Protein AF-0000000084433398 (afdb_homodimer)

Secondary structure (DSSP, 8-state):
-EEEEE-----GGGTTTTSSS-GGGSEETTEETTHHHHHHHHHTT--EEEEEE-TTTHHHHHHHHTTSGGGTSEEEEEE--S---TTHHHHHTHHHHTTS-EEEEETT-EEEETTHHHHHHHHHT--SSEEEEEEE-S-GGGSEEEEE-TT--EEEEEES-SS-S-SEE--SEEEE-TTHHHHHHTPPP-TTS---HHHHHHHHHHTT-EEEEEE-TTEEEE--SSHHHHHHHHHHHHHHHHHHS--TT-HHHHHHHTTSS-HHHHHHHHHHTTTSHHHHHHHHHHH-/-EEEEE-----GGGTTTTSSS-GGGSEETTEETTHHHHHHHHHTT--EEEEEE-TTTHHHHHHHHTTSGGGTSEEEEEE--S---TTHHHHHTHHHHTTS-EEEEETT-EEEETTHHHHHHHHHT--SSEEEEEEE-S-GGGSEEEEE-TT--EEEEEES-SS-S-SEE--SEEEE-TTHHHHHHTPPP-TTS---HHHHHHHHHHTT-EEEEEE-TTEEEE--SSHHHHHHHHHHHHHHHHHHS--TT-HHHHHHHTTSS-HHHHHHHHHHTTTSHHHHHHHHHHH-

Solvent-accessible surface area (backbone atoms only — not comparable to full-atom values): 29769 Å² total; per-residue (Å²): 95,34,33,34,37,45,50,57,71,68,45,65,45,36,46,62,36,21,64,54,38,56,62,34,56,37,62,44,53,61,33,28,32,39,41,38,30,50,30,52,42,46,60,33,69,35,45,43,34,35,40,32,16,30,72,86,47,41,62,41,49,42,61,58,56,52,54,23,61,89,41,44,30,40,44,46,78,47,69,42,87,60,84,46,35,65,30,44,53,41,61,74,36,37,78,78,46,61,86,36,31,39,33,41,29,34,17,66,38,38,78,46,49,76,67,48,51,59,54,35,41,57,50,60,64,59,79,72,40,31,40,37,36,30,37,77,44,96,72,35,47,84,31,36,29,42,27,61,45,98,84,67,44,81,71,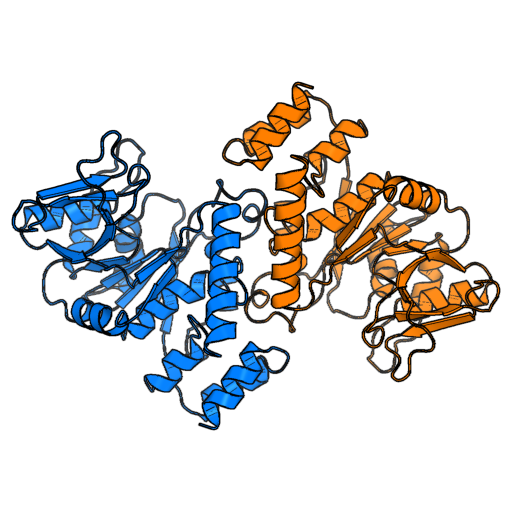45,63,41,66,48,32,92,73,64,86,42,42,25,21,48,58,59,46,38,31,33,25,51,63,49,43,62,49,39,74,65,53,68,57,44,99,84,59,25,26,46,49,53,59,48,52,41,53,32,44,75,70,72,32,54,44,74,46,73,54,56,96,59,50,45,74,46,60,55,71,36,48,66,33,38,51,50,46,17,50,50,51,51,51,52,25,68,75,66,74,44,75,80,52,46,54,61,56,54,19,43,76,72,61,43,36,52,69,68,51,48,47,52,55,15,58,75,32,53,75,20,74,66,15,48,49,42,48,53,58,65,72,101,96,33,33,36,36,45,49,56,71,68,45,65,46,37,46,60,36,20,64,52,36,56,63,34,56,38,63,44,52,60,34,30,33,38,42,38,31,51,30,53,42,45,59,34,66,36,46,44,34,36,40,32,16,30,70,85,48,39,63,41,50,41,60,58,54,52,52,22,62,90,42,45,31,39,45,46,78,48,70,41,88,61,84,47,35,66,29,44,53,41,62,75,36,38,78,78,46,62,87,36,31,39,33,41,30,34,18,65,41,38,76,48,50,77,66,48,51,60,53,36,41,58,52,59,64,60,78,71,39,33,41,37,37,30,37,76,45,95,71,35,47,84,31,36,29,43,28,60,46,97,84,68,42,80,72,46,63,41,67,47,33,92,73,64,86,44,43,27,20,50,59,57,46,39,32,32,24,52,63,48,42,62,49,40,75,67,52,68,57,44,99,85,61,25,25,47,47,51,56,48,52,41,53,32,44,74,68,71,34,54,43,76,46,72,54,56,97,61,48,43,74,46,62,57,72,36,47,67,32,37,51,50,45,18,51,51,51,53,51,51,24,68,73,65,74,44,75,80,52,44,54,63,57,54,18,43,76,71,60,43,36,51,68,67,51,47,47,54,54,15,59,76,31,52,74,18,72,63,13,49,48,43,49,55,57,64,72,100

Foldseek 3Di:
DAEEEEQEDQLVQAPPVSVQAGQQQDDLAPHRLQLQVVLLCLLLVHQHYEYEYAPNHQVVVCVVCPQVVLLLGGYHYFYDHDQQEDLCSCVRCVVVCPQFWYKYAYSNKHKDFDCSSVVSNVLNPDPAFKEWEWEFDPDQQQAWAWDADPVRHTDAIDGNDPDHPHRIGTHRMMIHHSCSSVQQVPADQDPVSHSYVRSSQRVSVVVVRYHYHYDDPGMDIFDDSHPVSSNVSSVVQVVVCVVVVDHRSLSNLSSVVVVSDDLVSLLVVLVVVVVDPSSVSSVVSSVD/DAEEEEQEDQLVQAPPVSVQAGQQQDDLAPHRLQLQVVLLCLLLVHQHYEYEYAPNHQVVVCVVCPQVVLLLGGYHYFYDHDQQEDLCSCVRCVVVCPQFWYKYAYSNKHKDFDCSSVVSNVLNPDDAFKEWEKEFDPDQQQAWAWDADPVRHTDAIDGNDPDHPHRIGTHRIMIHHSCSSVQQVPADQDPVSHSYVRSSQRVSVVVVRYHYHYDDPGMDIFDDSHPVSSNVSSVVQVVVCVVVVDHRSLSNLSSVVVVSDDLVSLLVVLVVVVVDPSSVSSVVSSVD

Sequence (576 aa):
MKGIVLAGGSGTRLYPITKAVSKQLLPLYDKPMIYYPISVLMLAGIKEILIISTPRDLPMYKDLLGDGSSLGISFEYAVQEHPNGLAEAFIVGEDFIGDDNVALILGDNIFHGHRFTEILERATNLEDGAVIFGYYTNNPEAFGVVEFDDDWNVLSVEEKPEHPKSNYIVPGLYFYDNDVIEIAKNVKPSERGEVEITSVNEEYLNRGKLKVELLGRGMAWLDTGTHTGLLEAANFIETVQKRQSLYIACLEEIAYLKGYISKEQLLKTAEELKKTDYGQYLFNLAKRMKGIVLAGGSGTRLYPITKAVSKQLLPLYDKPMIYYPISVLMLAGIKEILIISTPRDLPMYKDLLGDGSSLGISFEYAVQEHPNGLAEAFIVGEDFIGDDNVALILGDNIFHGHRFTEILERATNLEDGAVIFGYYTNNPEAFGVVEFDDDWNVLSVEEKPEHPKSNYIVPGLYFYDNDVIEIAKNVKPSERGEVEITSVNEEYLNRGKLKVELLGRGMAWLDTGTHTGLLEAANFIETVQKRQSLYIACLEEIAYLKGYISKEQLLKTAEELKKTDYGQYLFNLAKR

Nearest PDB structures (foldseek):
  4ho4-assembly2_B  TM=9.834E-01  e=3.701E-49  Aneurinibacillus thermoaerophilus
  5fuh-assembly2_C  TM=9.928E-01  e=6.042E-46  Pseudomonas aeruginosa
  4b2x-assembly1_A  TM=9.919E-01  e=6.042E-46  Pseudomonas aeruginosa PAO1
  5ify-assembly2_E  TM=9.892E-01  e=3.134E-46  Burkholderia vietnamiensis G4
  5ftv-assembly2_C  TM=9.925E-01  e=1.877E-45  Pseudomonas aeruginosa

InterPro domains:
  IPR005835 Nucleotidyl transferase domain [PF00483] (2-238)
  IPR005907 Glucose-1-phosphate thymidylyltransferase, short form [PTHR43532] (1-287)
  IPR005907 Glucose-1-phosphate thymidylyltransferase, short form [TIGR01207] (2-287)
  IPR005907 Glucose-1-phosphate thymidylyltransferase, short form [cd02538] (1-240)
  IPR029044 Nucleotide-diphospho-sugar transferases [G3DSA:3.90.550.10] (1-288)
  IPR029044 Nucleotide-diphospho-sugar transferases [SSF53448] (1-286)

Organism: NCBI:txid230361

pLDDT: mean 93.68, std 4.85, range [73.56, 98.88]

Radius of gyration: 26.08 Å; Cα contacts (8 Å, |Δi|>4): 1168; chains: 2; bounding box: 56×78×62 Å

Structure (mmCIF, N/CA/C/O backbone):
data_AF-0000000084433398-model_v1
#
loop_
_entity.id
_entity.type
_entity.pdbx_description
1 polymer 'glucose-1-phosphate thymidylyltransferase'
#
loop_
_atom_site.group_PDB
_atom_site.id
_atom_site.type_symbol
_atom_site.label_atom_id
_atom_site.label_alt_id
_atom_site.label_comp_id
_atom_site.label_asym_id
_atom_site.label_entity_id
_atom_site.label_seq_id
_atom_site.pdbx_PDB_ins_code
_atom_site.Cartn_x
_atom_site.Cartn_y
_atom_site.Cartn_z
_atom_site.occupancy
_atom_site.B_iso_or_equiv
_atom_site.auth_seq_id
_atom_site.auth_comp_id
_atom_site.auth_asym_id
_atom_site.auth_atom_id
_atom_site.pdbx_PDB_model_num
ATOM 1 N N . MET A 1 1 ? -4.555 -31.672 -5.918 1 96.12 1 MET A N 1
ATOM 2 C CA . MET A 1 1 ? -3.424 -30.75 -6.016 1 96.12 1 MET A CA 1
ATOM 3 C C . MET A 1 1 ? -3.537 -29.641 -4.984 1 96.12 1 MET A C 1
ATOM 5 O O . MET A 1 1 ? -4.637 -29.156 -4.707 1 96.12 1 MET A O 1
ATOM 9 N N . LYS A 1 2 ? -2.404 -29.312 -4.391 1 98.38 2 LYS A N 1
ATOM 10 C CA . LYS A 1 2 ? -2.348 -28.219 -3.41 1 98.38 2 LYS A CA 1
ATOM 11 C C . LYS A 1 2 ? -1.588 -27.016 -3.963 1 98.38 2 LYS A C 1
ATOM 13 O O . LYS A 1 2 ? -0.924 -27.125 -4.996 1 98.38 2 LYS A O 1
ATOM 18 N N . GLY A 1 3 ? -1.836 -25.828 -3.34 1 98.69 3 GLY A N 1
ATOM 19 C CA . GLY A 1 3 ? -1.196 -24.625 -3.822 1 98.69 3 GLY A CA 1
ATOM 20 C C . GLY A 1 3 ? -0.284 -23.984 -2.795 1 98.69 3 GLY A C 1
ATOM 21 O O . GLY A 1 3 ? -0.553 -24.031 -1.593 1 98.69 3 GLY A O 1
ATOM 22 N N . ILE A 1 4 ? 0.771 -23.422 -3.283 1 98.75 4 ILE A N 1
ATOM 23 C CA . ILE A 1 4 ? 1.667 -22.625 -2.455 1 98.75 4 ILE A CA 1
ATOM 24 C C . ILE A 1 4 ? 1.794 -21.219 -3.037 1 98.75 4 ILE A C 1
ATOM 26 O O . ILE A 1 4 ? 2.018 -21.047 -4.238 1 98.75 4 ILE A O 1
ATOM 30 N N . VAL A 1 5 ? 1.563 -20.25 -2.246 1 98.56 5 VAL A N 1
ATOM 31 C CA . VAL A 1 5 ? 1.878 -18.859 -2.584 1 98.56 5 VAL A CA 1
ATOM 32 C C . VAL A 1 5 ? 3.133 -18.422 -1.835 1 98.56 5 VAL A C 1
ATOM 34 O O . VAL A 1 5 ? 3.166 -18.438 -0.603 1 98.56 5 VAL A O 1
ATOM 37 N N . LEU A 1 6 ? 4.094 -18.109 -2.57 1 97.06 6 LEU A N 1
ATOM 38 C CA . LEU A 1 6 ? 5.316 -17.609 -1.956 1 97.06 6 LEU A CA 1
ATOM 39 C C . LEU A 1 6 ? 5.289 -16.078 -1.864 1 97.06 6 LEU A C 1
ATOM 41 O O . LEU A 1 6 ? 5.301 -15.398 -2.887 1 97.06 6 LEU A O 1
ATOM 45 N N . ALA A 1 7 ? 5.145 -15.586 -0.672 1 94.88 7 ALA A N 1
ATOM 46 C CA . ALA A 1 7 ? 5.051 -14.148 -0.408 1 94.88 7 ALA A CA 1
ATOM 47 C C . ALA A 1 7 ? 6.164 -13.695 0.527 1 94.88 7 ALA A C 1
ATOM 49 O O . ALA A 1 7 ? 5.902 -13.031 1.534 1 94.88 7 ALA A O 1
ATOM 50 N N . GLY A 1 8 ? 7.281 -13.992 0.196 1 88 8 GLY A N 1
ATOM 51 C CA . GLY A 1 8 ? 8.453 -13.586 0.955 1 88 8 GLY A CA 1
ATOM 52 C C . GLY A 1 8 ? 9.297 -12.547 0.238 1 88 8 GLY A C 1
ATOM 53 O O . GLY A 1 8 ? 8.82 -11.875 -0.679 1 88 8 GLY A O 1
ATOM 54 N N . GLY A 1 9 ? 10.438 -12.305 0.803 1 83.5 9 GLY A N 1
ATOM 55 C CA . GLY A 1 9 ? 11.367 -11.352 0.209 1 83.5 9 GLY A CA 1
ATOM 56 C C . GLY A 1 9 ? 11.391 -10.016 0.928 1 83.5 9 GLY A C 1
ATOM 57 O O . GLY A 1 9 ? 10.461 -9.688 1.671 1 83.5 9 GLY A O 1
ATOM 58 N N . SER A 1 10 ? 12.398 -9.312 0.717 1 80.75 10 SER A N 1
ATOM 59 C CA . SER A 1 10 ? 12.578 -8.031 1.394 1 80.75 10 SER A CA 1
ATOM 60 C C . SER A 1 10 ? 11.992 -6.891 0.574 1 80.75 10 SER A C 1
ATOM 62 O O . SER A 1 10 ? 11.672 -5.828 1.116 1 80.75 10 SER A O 1
ATOM 64 N N . GLY A 1 11 ? 11.875 -7.109 -0.676 1 87.31 11 GLY A N 1
ATOM 65 C CA . GLY A 1 11 ? 11.312 -6.078 -1.531 1 87.31 11 GLY A CA 1
ATOM 66 C C . GLY A 1 11 ? 12.156 -4.816 -1.572 1 87.31 11 GLY A C 1
ATOM 67 O O . GLY A 1 11 ? 11.617 -3.705 -1.594 1 87.31 11 GLY A O 1
ATOM 68 N N . THR A 1 12 ? 13.484 -4.898 -1.589 1 89.56 12 THR A N 1
ATOM 69 C CA . THR A 1 12 ? 14.391 -3.76 -1.462 1 89.56 12 THR A CA 1
ATOM 70 C C . THR A 1 12 ? 14.305 -2.859 -2.691 1 89.56 12 THR A C 1
ATOM 72 O O . THR A 1 12 ? 14.578 -1.661 -2.607 1 89.56 12 THR A O 1
ATOM 75 N N . ARG A 1 13 ? 13.883 -3.355 -3.814 1 90.56 13 ARG A N 1
ATOM 76 C CA . ARG A 1 13 ? 13.766 -2.568 -5.039 1 90.56 13 ARG A CA 1
ATOM 77 C C . ARG A 1 13 ? 12.586 -1.604 -4.953 1 90.56 13 ARG A C 1
ATOM 79 O O . ARG A 1 13 ? 12.453 -0.708 -5.789 1 90.56 13 ARG A O 1
ATOM 86 N N . LEU A 1 14 ? 11.766 -1.716 -3.869 1 95.94 14 LEU A N 1
ATOM 87 C CA . LEU A 1 14 ? 10.594 -0.866 -3.738 1 95.94 14 LEU A CA 1
ATOM 88 C C . LEU A 1 14 ? 10.688 0.012 -2.494 1 95.94 14 LEU A C 1
ATOM 90 O O . LEU A 1 14 ? 9.695 0.603 -2.064 1 95.94 14 LEU A O 1
ATOM 94 N N . TYR A 1 15 ? 11.852 0.065 -1.926 1 95.56 15 TYR A N 1
ATOM 95 C CA . TYR A 1 15 ? 12.016 1.014 -0.83 1 95.56 15 TYR A CA 1
ATOM 96 C C . TYR A 1 15 ? 11.656 2.426 -1.272 1 95.56 15 TYR A C 1
ATOM 98 O O . TYR A 1 15 ? 11.906 2.807 -2.418 1 95.56 15 TYR A O 1
ATOM 106 N N . PRO A 1 16 ? 11.031 3.154 -0.461 1 96.38 16 PRO A N 1
ATOM 107 C CA . PRO A 1 16 ? 10.789 2.926 0.965 1 96.38 16 PRO A CA 1
ATOM 108 C C . PRO A 1 16 ? 9.438 2.264 1.237 1 96.38 16 PRO A C 1
ATOM 110 O O . PRO A 1 16 ? 9.125 1.952 2.389 1 96.38 16 PRO A O 1
ATOM 113 N N . ILE A 1 17 ? 8.586 1.935 0.237 1 96.56 17 ILE A N 1
ATOM 114 C CA . ILE A 1 17 ? 7.211 1.519 0.475 1 96.56 17 ILE A CA 1
ATOM 115 C C . ILE A 1 17 ? 7.191 0.104 1.051 1 96.56 17 ILE A C 1
ATOM 117 O O . ILE A 1 17 ? 6.184 -0.328 1.618 1 96.56 17 ILE A O 1
ATOM 121 N N . THR A 1 18 ? 8.289 -0.663 0.971 1 96.62 18 THR A N 1
ATOM 122 C CA . THR A 1 18 ? 8.32 -2.025 1.488 1 96.62 18 THR A CA 1
ATOM 123 C C . THR A 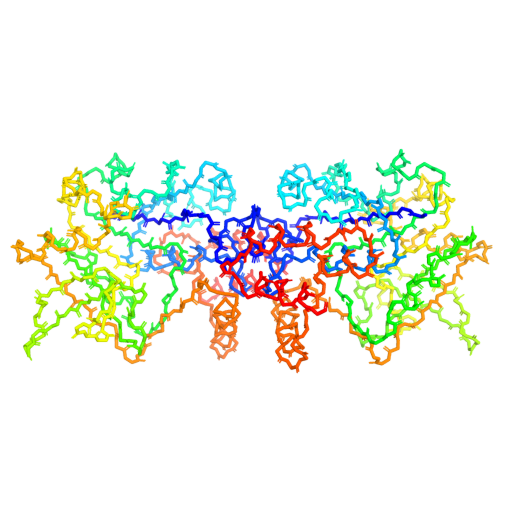1 18 ? 9.195 -2.115 2.734 1 96.62 18 THR A C 1
ATOM 125 O O . THR A 1 18 ? 9.523 -3.211 3.188 1 96.62 18 THR A O 1
ATOM 128 N N . LYS A 1 19 ? 9.648 -0.972 3.273 1 95.38 19 LYS A N 1
ATOM 129 C CA . LYS A 1 19 ? 10.461 -0.998 4.488 1 95.38 19 LYS A CA 1
ATOM 130 C C . LYS A 1 19 ? 9.695 -1.619 5.648 1 95.38 19 LYS A C 1
ATOM 132 O O . LYS A 1 19 ? 10.258 -2.373 6.445 1 95.38 19 LYS A O 1
ATOM 137 N N . ALA A 1 20 ? 8.391 -1.295 5.691 1 94.62 20 ALA A N 1
ATOM 138 C CA . ALA A 1 20 ? 7.633 -1.729 6.859 1 94.62 20 ALA A CA 1
ATOM 139 C C . ALA A 1 20 ? 6.523 -2.701 6.465 1 94.62 20 ALA A C 1
ATOM 141 O O . ALA A 1 20 ? 5.949 -3.377 7.32 1 94.62 20 ALA A O 1
ATOM 142 N N . VAL A 1 21 ? 6.242 -2.797 5.211 1 95.5 21 VAL A N 1
ATOM 143 C CA . VAL A 1 21 ? 5.129 -3.609 4.734 1 95.5 21 VAL A CA 1
ATOM 144 C C . VAL A 1 21 ? 5.605 -4.539 3.619 1 95.5 21 VAL A C 1
ATOM 146 O O . VAL A 1 21 ? 6.324 -4.113 2.711 1 95.5 21 VAL A O 1
ATOM 149 N N . SER A 1 22 ? 5.148 -5.793 3.684 1 96.06 22 SER A N 1
ATOM 150 C CA . SER A 1 22 ? 5.465 -6.75 2.631 1 96.06 22 SER A CA 1
ATOM 151 C C . SER A 1 22 ? 4.914 -6.297 1.284 1 96.06 22 SER A C 1
ATOM 153 O O . SER A 1 22 ? 3.795 -5.789 1.206 1 96.06 22 SER A O 1
ATOM 155 N N . LYS A 1 23 ? 5.688 -6.543 0.293 1 96.44 23 LYS A N 1
ATOM 156 C CA . LYS A 1 23 ? 5.305 -6.152 -1.061 1 96.44 23 LYS A CA 1
ATOM 157 C C . LYS A 1 23 ? 3.93 -6.707 -1.424 1 96.44 23 LYS A C 1
ATOM 159 O O . LYS A 1 23 ? 3.1 -5.992 -1.994 1 96.44 23 LYS A O 1
ATOM 164 N N . GLN A 1 24 ? 3.701 -7.965 -1.1 1 97.38 24 GLN A N 1
ATOM 165 C CA . GLN A 1 24 ? 2.508 -8.68 -1.543 1 97.38 24 GLN A CA 1
ATOM 166 C C . GLN A 1 24 ? 1.271 -8.211 -0.783 1 97.38 24 GLN A C 1
ATOM 168 O O . GLN A 1 24 ? 0.145 -8.57 -1.137 1 97.38 24 GLN A O 1
ATOM 173 N N . LEU A 1 25 ? 1.488 -7.355 0.195 1 97.75 25 LEU A N 1
ATOM 174 C CA . LEU A 1 25 ? 0.365 -6.789 0.933 1 97.75 25 LEU A CA 1
ATOM 175 C C . LEU A 1 25 ? 0.026 -5.395 0.42 1 97.75 25 LEU A C 1
ATOM 177 O O . LEU A 1 25 ? -0.991 -4.812 0.81 1 97.75 25 LEU A O 1
ATOM 181 N N . LEU A 1 26 ? 0.854 -4.859 -0.438 1 97.38 26 LEU A N 1
ATOM 182 C CA . LEU A 1 26 ? 0.594 -3.549 -1.028 1 97.38 26 LEU A CA 1
ATOM 183 C C . LEU A 1 26 ? -0.585 -3.613 -1.993 1 97.38 26 LEU A C 1
ATOM 185 O O . LEU A 1 26 ? -0.848 -4.66 -2.592 1 97.38 26 LEU A O 1
ATOM 189 N N . PRO A 1 27 ? -1.224 -2.494 -2.135 1 97.56 27 PRO A N 1
ATOM 190 C CA . PRO A 1 27 ? -2.4 -2.49 -3.008 1 97.56 27 PRO A CA 1
ATOM 191 C C . PRO A 1 27 ? -2.035 -2.475 -4.492 1 97.56 27 PRO A C 1
ATOM 193 O O . PRO A 1 27 ? -1.095 -1.781 -4.891 1 97.56 27 PRO A O 1
ATOM 196 N N . LEU A 1 28 ? -2.693 -3.209 -5.207 1 97.19 28 LEU A N 1
ATOM 197 C CA . LEU A 1 28 ? -2.852 -3.02 -6.645 1 97.19 28 LEU A CA 1
ATOM 198 C C . LEU A 1 28 ? -4.258 -2.533 -6.977 1 97.19 28 LEU A C 1
ATOM 200 O O . LEU A 1 28 ? -5.188 -3.336 -7.09 1 97.19 28 LEU A O 1
ATOM 204 N N . TYR A 1 29 ? -4.355 -1.326 -7.066 1 96.75 29 TYR A N 1
ATOM 205 C CA . TYR A 1 29 ? -5.621 -0.602 -7.152 1 96.75 29 TYR A CA 1
ATOM 206 C C . TYR A 1 29 ? -6.484 -0.868 -5.926 1 96.75 29 TYR A C 1
ATOM 208 O O . TYR A 1 29 ? -6.25 -0.293 -4.859 1 96.75 29 TYR A O 1
ATOM 216 N N . ASP A 1 30 ? -7.406 -1.83 -5.969 1 96.88 30 ASP A N 1
ATOM 217 C CA . ASP A 1 30 ? -8.414 -1.881 -4.914 1 96.88 30 ASP A CA 1
ATOM 218 C C . ASP A 1 30 ? -8.281 -3.154 -4.086 1 96.88 30 ASP A C 1
ATOM 220 O O . ASP A 1 30 ? -9.117 -3.434 -3.223 1 96.88 30 ASP A O 1
ATOM 224 N N . LYS A 1 31 ? -7.254 -3.934 -4.32 1 97.69 31 LYS A N 1
ATOM 225 C CA . LYS A 1 31 ? -7.023 -5.172 -3.58 1 97.69 31 LYS A CA 1
ATOM 226 C C . LYS A 1 31 ? -5.547 -5.352 -3.25 1 97.69 31 LYS A C 1
ATOM 228 O O . LYS A 1 31 ? -4.68 -4.863 -3.977 1 97.69 31 LYS A O 1
ATOM 233 N N . PRO A 1 32 ? -5.32 -6.086 -2.145 1 98.12 32 PRO A N 1
ATOM 234 C CA . PRO A 1 32 ? -3.924 -6.449 -1.901 1 98.12 32 PRO A CA 1
ATOM 235 C C . PRO A 1 32 ? -3.338 -7.316 -3.014 1 98.12 32 PRO A C 1
ATOM 237 O O . PRO A 1 32 ? -4.027 -8.188 -3.549 1 98.12 32 PRO A O 1
ATOM 240 N N . MET A 1 33 ? -2.094 -7.133 -3.273 1 97.94 33 MET A N 1
ATOM 241 C CA . MET A 1 33 ? -1.396 -7.801 -4.371 1 97.94 33 MET A CA 1
ATOM 242 C C . MET A 1 33 ? -1.557 -9.312 -4.277 1 97.94 33 MET A C 1
ATOM 244 O O . MET A 1 33 ? -1.755 -9.984 -5.293 1 97.94 33 MET A O 1
ATOM 248 N N . ILE A 1 34 ? -1.604 -9.867 -3.123 1 98.31 34 ILE A N 1
ATOM 249 C CA . ILE A 1 34 ? -1.589 -11.312 -2.928 1 98.31 34 ILE A CA 1
ATOM 250 C C . ILE A 1 34 ? -2.924 -11.906 -3.369 1 98.31 34 ILE A C 1
ATOM 252 O O . ILE A 1 34 ? -3.039 -13.125 -3.553 1 98.31 34 ILE A O 1
ATOM 256 N N . TYR A 1 35 ? -3.977 -11.109 -3.533 1 98.56 35 TYR A N 1
ATOM 257 C CA . TYR A 1 35 ? -5.262 -11.602 -4.02 1 98.56 35 TYR A CA 1
ATOM 258 C C . TYR A 1 35 ? -5.129 -12.172 -5.426 1 98.56 35 TYR A C 1
ATOM 260 O O . TYR A 1 35 ? -5.797 -13.156 -5.766 1 98.56 35 TYR A O 1
ATOM 268 N N . TYR A 1 36 ? -4.254 -11.609 -6.145 1 97.94 36 TYR A N 1
ATOM 269 C CA . TYR A 1 36 ? -4.172 -11.93 -7.566 1 97.94 36 TYR A CA 1
ATOM 270 C C . TYR A 1 36 ? -3.58 -13.32 -7.777 1 97.94 36 TYR A C 1
ATOM 272 O O . TYR A 1 36 ? -4.188 -14.164 -8.438 1 97.94 36 TYR A O 1
ATOM 280 N N . PRO A 1 37 ? -2.471 -13.633 -7.168 1 97.81 37 PRO A N 1
ATOM 281 C CA . PRO A 1 37 ? -2.004 -15.016 -7.293 1 97.81 37 PRO A CA 1
ATOM 282 C C . PRO A 1 37 ? -2.955 -16.016 -6.648 1 97.81 37 PRO A C 1
ATOM 284 O O . PRO A 1 37 ? -3.123 -17.125 -7.156 1 97.81 37 PRO A O 1
ATOM 287 N N . ILE A 1 38 ? -3.586 -15.672 -5.539 1 98.56 38 ILE A N 1
ATOM 288 C CA . ILE A 1 38 ? -4.535 -16.578 -4.898 1 98.56 38 ILE A CA 1
ATOM 289 C C . ILE A 1 38 ? -5.703 -16.859 -5.84 1 98.56 38 ILE A C 1
ATOM 291 O O . ILE A 1 38 ? -6.156 -18 -5.957 1 98.56 38 ILE A O 1
ATOM 295 N N . SER A 1 39 ? -6.141 -15.828 -6.512 1 98 39 SER A N 1
ATOM 296 C CA . SER A 1 39 ? -7.242 -16 -7.453 1 98 39 SER A CA 1
ATOM 297 C C . SER A 1 39 ? -6.891 -17.016 -8.539 1 98 39 SER A C 1
ATOM 299 O O . SER A 1 39 ? -7.75 -17.781 -8.984 1 98 39 SER A O 1
ATOM 301 N N . VAL A 1 40 ? -5.652 -17 -9 1 96.94 40 VAL A N 1
ATOM 302 C CA . VAL A 1 40 ? -5.188 -17.922 -10.023 1 96.94 40 VAL A CA 1
ATOM 303 C C . VAL A 1 40 ? -5.301 -19.359 -9.516 1 96.94 40 VAL A C 1
ATOM 305 O O . VAL A 1 40 ? -5.805 -20.234 -10.219 1 96.94 40 VAL A O 1
ATOM 308 N N . LEU A 1 41 ? -4.855 -19.578 -8.305 1 97.88 41 LEU A N 1
ATOM 309 C CA . LEU A 1 41 ? -4.938 -20.922 -7.723 1 97.88 41 LEU A CA 1
ATOM 310 C C . LEU A 1 41 ? -6.391 -21.344 -7.562 1 97.88 41 LEU A C 1
ATOM 312 O O . LEU A 1 41 ? -6.742 -22.5 -7.867 1 97.88 41 LEU A O 1
ATOM 316 N N . MET A 1 42 ? -7.223 -20.453 -7.137 1 97.94 42 MET A N 1
ATOM 317 C CA . MET A 1 42 ? -8.641 -20.766 -6.973 1 97.94 42 MET A CA 1
ATOM 318 C C . MET A 1 42 ? -9.281 -21.094 -8.312 1 97.94 42 MET A C 1
ATOM 320 O O . MET A 1 42 ? -10.07 -22.031 -8.422 1 97.94 42 MET A O 1
ATOM 324 N N . LEU A 1 43 ? -8.945 -20.297 -9.305 1 96.19 43 LEU A N 1
ATOM 325 C CA . LEU A 1 43 ? -9.453 -20.547 -10.641 1 96.19 43 LEU A CA 1
ATOM 326 C C . LEU A 1 43 ? -9.023 -21.922 -11.141 1 96.19 43 LEU A C 1
ATOM 328 O O . LEU A 1 43 ? -9.766 -22.578 -11.883 1 96.19 43 LEU A O 1
ATOM 332 N N . ALA A 1 44 ? -7.891 -22.359 -10.688 1 95.75 44 ALA A N 1
ATOM 333 C CA . ALA A 1 44 ? -7.363 -23.672 -11.07 1 95.75 44 ALA A CA 1
ATOM 334 C C . ALA A 1 44 ? -8.047 -24.781 -10.281 1 95.75 44 ALA A C 1
ATOM 336 O O . ALA A 1 44 ? -7.785 -25.969 -10.516 1 95.75 44 ALA A O 1
ATOM 337 N N . GLY A 1 45 ? -8.883 -24.422 -9.344 1 96.06 45 GLY A N 1
ATOM 338 C CA . GLY A 1 45 ? -9.625 -25.406 -8.57 1 96.06 45 GLY A CA 1
ATOM 339 C C . GLY A 1 45 ? -8.898 -25.844 -7.309 1 96.06 45 GLY A C 1
ATOM 340 O O . GLY A 1 45 ? -9.266 -26.859 -6.699 1 96.06 45 GLY A O 1
ATOM 341 N N . ILE A 1 46 ? -7.914 -25.141 -6.965 1 97.69 46 ILE A N 1
ATOM 342 C CA . ILE A 1 46 ? -7.125 -25.5 -5.793 1 97.69 46 ILE A CA 1
ATOM 343 C C . ILE A 1 46 ? -7.746 -24.875 -4.543 1 97.69 46 ILE A C 1
ATOM 345 O O . ILE A 1 46 ? -7.926 -23.656 -4.48 1 97.69 46 ILE A O 1
ATOM 349 N N . LYS A 1 47 ? -7.988 -25.719 -3.498 1 98.19 47 LYS A N 1
ATOM 350 C CA . LYS A 1 47 ? -8.719 -25.234 -2.33 1 98.19 47 LYS A CA 1
ATOM 351 C C . LYS A 1 47 ? -7.84 -25.25 -1.084 1 98.19 47 LYS A C 1
ATOM 353 O O . LYS A 1 47 ? -8.203 -24.672 -0.055 1 98.19 47 LYS A O 1
ATOM 358 N N . GLU A 1 48 ? -6.793 -25.938 -1.119 1 98.75 48 GLU A N 1
ATOM 359 C CA . GLU A 1 48 ? -5.82 -25.938 -0.03 1 98.75 48 GLU A CA 1
ATOM 360 C C . GLU A 1 48 ? -4.555 -25.188 -0.412 1 98.75 48 GLU A C 1
ATOM 362 O O . GLU A 1 48 ? -3.809 -25.609 -1.295 1 98.75 48 GLU A O 1
ATOM 367 N N . ILE A 1 49 ? -4.305 -24.078 0.276 1 98.88 49 ILE A N 1
ATOM 368 C CA . ILE A 1 49 ? -3.24 -23.172 -0.137 1 98.88 49 ILE A CA 1
ATOM 369 C C . ILE A 1 49 ? -2.338 -22.859 1.055 1 98.88 49 ILE A C 1
ATOM 371 O O . ILE A 1 49 ? -2.824 -22.531 2.143 1 98.88 49 ILE A O 1
ATOM 375 N N . LEU A 1 50 ? -1.081 -23.016 0.896 1 98.88 50 LEU A N 1
ATOM 376 C CA . LEU A 1 50 ? -0.072 -22.641 1.88 1 98.88 50 LEU A CA 1
ATOM 377 C C . LEU A 1 50 ? 0.53 -21.281 1.547 1 98.88 50 LEU A C 1
ATOM 379 O O . LEU A 1 50 ? 0.99 -21.047 0.425 1 98.88 50 LEU A O 1
ATOM 383 N N . ILE A 1 51 ? 0.48 -20.391 2.5 1 98.75 51 ILE A N 1
ATOM 384 C CA . ILE A 1 51 ? 1.143 -19.094 2.375 1 98.75 51 ILE A CA 1
ATOM 385 C C . ILE A 1 51 ? 2.496 -19.141 3.08 1 98.75 51 ILE A C 1
ATOM 387 O O . ILE A 1 51 ? 2.568 -19.406 4.281 1 98.75 51 ILE A O 1
ATOM 391 N N . ILE A 1 52 ? 3.551 -18.922 2.324 1 98.31 52 ILE A N 1
ATOM 392 C CA . ILE A 1 52 ? 4.895 -18.891 2.891 1 98.31 52 ILE A CA 1
ATOM 393 C C . ILE A 1 52 ? 5.422 -17.453 2.887 1 98.31 52 ILE A C 1
ATOM 395 O O . ILE A 1 52 ? 5.422 -16.797 1.848 1 98.31 52 ILE A O 1
ATOM 399 N N . SER A 1 53 ? 5.824 -16.953 3.994 1 97.31 53 SER A N 1
ATOM 400 C CA . SER A 1 53 ? 6.348 -15.594 4.117 1 97.31 53 SER A CA 1
ATOM 401 C C . SER A 1 53 ? 7.34 -15.484 5.27 1 97.31 53 SER A C 1
ATOM 403 O O . SER A 1 53 ? 7.766 -16.5 5.828 1 97.31 53 SER A O 1
ATOM 405 N N . THR A 1 54 ? 7.879 -14.312 5.473 1 95.38 54 THR A N 1
ATOM 406 C CA . THR A 1 54 ? 8.82 -14.062 6.562 1 95.38 54 THR A CA 1
ATOM 407 C C . THR A 1 54 ? 8.094 -14.047 7.906 1 95.38 54 THR A C 1
ATOM 409 O O . THR A 1 54 ? 6.883 -13.82 7.965 1 95.38 54 THR A O 1
ATOM 412 N N . PRO A 1 55 ? 8.891 -14.273 8.953 1 94.94 55 PRO A N 1
ATOM 413 C CA . PRO A 1 55 ? 8.273 -14.203 10.273 1 94.94 55 PRO A CA 1
ATOM 414 C C . PRO A 1 55 ? 7.672 -12.828 10.57 1 94.94 55 PRO A C 1
ATOM 416 O O . PRO A 1 55 ? 6.621 -12.734 11.211 1 94.94 55 PRO A O 1
ATOM 419 N N . ARG A 1 56 ? 8.234 -11.82 10.117 1 92.12 56 ARG A N 1
ATOM 420 C CA . ARG A 1 56 ? 7.773 -10.453 10.344 1 92.12 56 ARG A CA 1
ATOM 421 C C . ARG A 1 56 ? 6.402 -10.234 9.703 1 92.12 56 ARG A C 1
ATOM 423 O O . ARG A 1 56 ? 5.535 -9.594 10.305 1 92.12 56 ARG A O 1
ATOM 430 N N . ASP A 1 57 ? 6.195 -10.82 8.594 1 94.88 57 ASP A N 1
ATOM 431 C CA . ASP A 1 57 ? 5.062 -10.422 7.77 1 94.88 57 ASP A CA 1
ATOM 432 C C . ASP A 1 57 ? 3.904 -11.406 7.906 1 94.88 57 ASP A C 1
ATOM 434 O O . ASP A 1 57 ? 2.756 -11.07 7.617 1 94.88 57 ASP A O 1
ATOM 438 N N . LEU A 1 58 ? 4.148 -12.57 8.305 1 96.56 58 LEU A N 1
ATOM 439 C CA . LEU A 1 58 ? 3.172 -13.656 8.305 1 96.56 58 LEU A CA 1
ATOM 440 C C . LEU A 1 58 ? 1.934 -13.273 9.109 1 96.56 58 LEU A C 1
ATOM 442 O O . LEU A 1 58 ? 0.808 -13.57 8.703 1 96.56 58 LEU A O 1
ATOM 446 N N . PRO A 1 59 ? 2.102 -12.617 10.281 1 95.56 59 PRO A N 1
ATOM 447 C CA . PRO A 1 59 ? 0.905 -12.227 11.031 1 95.56 59 PRO A CA 1
ATOM 448 C C . PRO A 1 59 ? -0.035 -11.344 10.219 1 95.56 59 PRO A C 1
ATOM 450 O O . PRO A 1 59 ? -1.258 -11.453 10.336 1 95.56 59 PRO A O 1
ATOM 453 N N . MET A 1 60 ? 0.469 -10.508 9.406 1 96.19 60 MET A N 1
ATOM 454 C CA . MET A 1 60 ? -0.361 -9.625 8.594 1 96.19 60 MET A CA 1
ATOM 455 C C . MET A 1 60 ? -1.125 -10.414 7.535 1 96.19 60 MET A C 1
ATOM 457 O O . MET A 1 60 ? -2.268 -10.086 7.215 1 96.19 60 MET A O 1
ATOM 461 N N . TYR A 1 61 ? -0.484 -11.438 7.023 1 98.06 61 TYR A N 1
ATOM 462 C CA . TYR A 1 61 ? -1.178 -12.297 6.074 1 98.06 61 TYR A CA 1
ATOM 463 C C . TYR A 1 61 ? -2.324 -13.039 6.75 1 98.06 61 TYR A C 1
ATOM 465 O O . TYR A 1 61 ? -3.4 -13.195 6.168 1 98.06 61 TYR A O 1
ATOM 473 N N . LYS A 1 62 ? -2.041 -13.5 7.918 1 97.88 62 LYS A N 1
ATOM 474 C CA . LYS A 1 62 ? -3.084 -14.18 8.68 1 97.88 62 LYS A CA 1
ATOM 475 C C . LYS A 1 62 ? -4.254 -13.242 8.969 1 97.88 62 LYS A C 1
ATOM 477 O O . LYS A 1 62 ? -5.414 -13.648 8.891 1 97.88 62 LYS A O 1
ATOM 482 N N . ASP A 1 63 ? -3.939 -12.023 9.297 1 96.12 63 ASP A N 1
ATOM 483 C CA . ASP A 1 63 ? -4.98 -11.031 9.547 1 96.12 63 ASP A CA 1
ATOM 484 C C . ASP A 1 63 ? -5.816 -10.789 8.289 1 96.12 63 ASP A C 1
ATOM 486 O O . ASP A 1 63 ? -7.031 -10.586 8.375 1 96.12 63 ASP A O 1
ATOM 490 N N . LEU A 1 64 ? -5.211 -10.773 7.203 1 97.31 64 LEU A N 1
ATOM 491 C CA . LEU A 1 64 ? -5.855 -10.453 5.934 1 97.31 64 LEU A CA 1
ATOM 492 C C . LEU A 1 64 ? -6.703 -11.625 5.445 1 97.31 64 LEU A C 1
ATOM 494 O O . LEU A 1 64 ? -7.852 -11.438 5.035 1 97.31 64 LEU A O 1
ATOM 498 N N . LEU A 1 65 ? -6.117 -12.859 5.52 1 98.12 65 LEU A N 1
ATOM 499 C CA . LEU A 1 65 ? -6.695 -13.984 4.797 1 98.12 65 LEU A CA 1
ATOM 500 C C . LEU A 1 65 ? -7.422 -14.93 5.75 1 98.12 65 LEU A C 1
ATOM 502 O O . LEU A 1 65 ? -8.258 -15.727 5.324 1 98.12 65 LEU A O 1
ATOM 506 N N . GLY A 1 66 ? -7.035 -14.906 7.043 1 97.88 66 GLY A N 1
ATOM 507 C CA . GLY A 1 66 ? -7.605 -15.844 7.992 1 97.88 66 GLY A CA 1
ATOM 508 C C . GLY A 1 66 ? -7.289 -17.297 7.664 1 97.88 66 GLY A C 1
ATOM 509 O O . GLY A 1 66 ? -6.172 -17.609 7.254 1 97.88 66 GLY A O 1
ATOM 510 N N . ASP A 1 67 ? -8.289 -18.141 7.91 1 98.25 67 ASP A N 1
ATOM 511 C CA . ASP A 1 67 ? -8.078 -19.562 7.664 1 98.25 67 ASP A CA 1
ATOM 512 C C . ASP A 1 67 ? -8.68 -19.984 6.328 1 98.25 67 ASP A C 1
ATOM 514 O O . ASP A 1 67 ? -8.617 -21.156 5.961 1 98.25 67 ASP A O 1
ATOM 518 N N . GLY A 1 68 ? -9.258 -19.062 5.637 1 98.12 68 GLY A N 1
ATOM 519 C CA . GLY A 1 68 ? -9.789 -19.328 4.309 1 98.12 68 GLY A CA 1
ATOM 520 C C . GLY A 1 68 ? -11.234 -19.797 4.32 1 98.12 68 GLY A C 1
ATOM 521 O O . GLY A 1 68 ? -11.859 -19.938 3.268 1 98.12 68 GLY A O 1
ATOM 522 N N . SER A 1 69 ? -11.82 -19.984 5.473 1 97.5 69 SER A N 1
ATOM 523 C CA . SER A 1 69 ? -13.172 -20.516 5.578 1 97.5 69 SER A CA 1
ATOM 524 C C . SER A 1 69 ? -14.188 -19.594 4.926 1 97.5 69 SER A C 1
ATOM 526 O O . SER A 1 69 ? -15.18 -20.047 4.352 1 97.5 69 SER A O 1
ATOM 528 N N . SER A 1 70 ? -13.984 -18.312 5.02 1 96 70 SER A N 1
ATOM 529 C CA . SER A 1 70 ? -14.898 -17.328 4.43 1 96 70 SER A CA 1
ATOM 530 C C . SER A 1 70 ? -14.945 -17.469 2.912 1 96 70 SER A C 1
ATOM 532 O O . SER A 1 70 ? -15.883 -16.984 2.271 1 96 70 SER A O 1
ATOM 534 N N . LEU A 1 71 ? -13.969 -18.141 2.291 1 98.06 71 LEU A N 1
ATOM 535 C CA . LEU A 1 71 ? -13.891 -18.344 0.851 1 98.06 71 LEU A CA 1
ATOM 536 C C . LEU A 1 71 ? -14.172 -19.797 0.5 1 98.06 71 LEU A C 1
ATOM 538 O O . LEU A 1 71 ? -14.055 -20.203 -0.661 1 98.06 71 LEU A O 1
ATOM 542 N N . GLY A 1 72 ? -14.445 -20.562 1.562 1 98.19 72 GLY A N 1
ATOM 543 C CA . GLY A 1 72 ? -14.695 -21.969 1.321 1 98.19 72 GLY A CA 1
ATOM 544 C C . GLY A 1 72 ? -13.438 -22.75 0.984 1 98.19 72 GLY A C 1
ATOM 545 O O . GLY A 1 72 ? -13.508 -23.781 0.322 1 98.19 72 GLY A O 1
ATOM 546 N N . ILE A 1 73 ? -12.32 -22.219 1.287 1 98.44 73 ILE A N 1
ATOM 547 C CA . ILE A 1 73 ? -11.047 -22.906 1.081 1 98.44 73 ILE A CA 1
ATOM 548 C C . ILE A 1 73 ? -10.258 -22.922 2.387 1 98.44 73 ILE A C 1
ATOM 550 O O . ILE A 1 73 ? -10.789 -22.578 3.447 1 98.44 73 ILE A O 1
ATOM 554 N N . SER A 1 74 ? -9.008 -23.438 2.309 1 98.75 74 SER A N 1
ATOM 555 C CA . SER A 1 74 ? -8.18 -23.531 3.504 1 98.75 74 SER A CA 1
ATOM 556 C C . SER A 1 74 ? -6.82 -22.875 3.283 1 98.75 74 SER A C 1
ATOM 558 O O . SER A 1 74 ? -6.141 -23.156 2.297 1 98.75 74 SER A O 1
ATOM 560 N N . PHE A 1 75 ? -6.496 -22.016 4.203 1 98.75 75 PHE A N 1
ATOM 561 C CA . PHE A 1 75 ? -5.16 -21.438 4.211 1 98.75 75 PHE A CA 1
ATOM 562 C C . PHE A 1 75 ? -4.324 -22.016 5.348 1 98.75 75 PHE A C 1
ATOM 564 O O . PHE A 1 75 ? -4.816 -22.188 6.461 1 98.75 75 PHE A O 1
ATOM 571 N N . GLU A 1 76 ? -3.168 -22.359 5.09 1 98.81 76 GLU A N 1
ATOM 572 C CA . GLU A 1 76 ? -2.125 -22.609 6.082 1 98.81 76 GLU A CA 1
ATOM 573 C C . GLU A 1 76 ? -0.951 -21.656 5.902 1 98.81 76 GLU A C 1
ATOM 575 O O . GLU A 1 76 ? -0.839 -20.984 4.867 1 98.81 76 GLU A O 1
ATOM 580 N N . TYR A 1 77 ? -0.165 -21.562 6.953 1 98.62 77 TYR A N 1
ATOM 581 C CA . TYR A 1 77 ? 0.912 -20.578 6.949 1 98.62 77 TYR A CA 1
ATOM 582 C C . TYR A 1 77 ? 2.227 -21.203 7.395 1 98.62 77 TYR A C 1
ATOM 584 O O . TYR A 1 77 ? 2.25 -22.031 8.32 1 98.62 77 TYR A O 1
ATOM 592 N N . ALA A 1 78 ? 3.271 -20.891 6.711 1 98.44 78 ALA A N 1
ATOM 593 C CA . ALA A 1 78 ? 4.605 -21.375 7.074 1 98.44 78 ALA A CA 1
ATOM 594 C C . ALA A 1 78 ? 5.641 -20.266 6.934 1 98.44 78 ALA A C 1
ATOM 596 O O . ALA A 1 78 ? 5.477 -19.344 6.113 1 98.44 78 ALA A O 1
ATOM 597 N N . VAL A 1 79 ? 6.695 -20.375 7.707 1 97.12 79 VAL A N 1
ATOM 598 C CA . VAL A 1 79 ? 7.727 -19.344 7.754 1 97.12 79 VAL A CA 1
ATOM 599 C C . VAL A 1 79 ? 8.906 -19.75 6.879 1 97.12 79 VAL A C 1
ATOM 601 O O . VAL A 1 79 ? 9.367 -20.891 6.945 1 97.12 79 VAL A O 1
ATOM 604 N N . GLN A 1 80 ? 9.266 -18.891 6.031 1 94.31 80 GLN A N 1
ATOM 605 C CA . GLN A 1 80 ? 10.602 -18.922 5.441 1 94.31 80 GLN A CA 1
ATOM 606 C C . GLN A 1 80 ? 11.5 -17.859 6.062 1 94.31 80 GLN A C 1
ATOM 608 O O . GLN A 1 80 ? 11.328 -16.672 5.797 1 94.31 80 GLN A O 1
ATOM 613 N N . GLU A 1 81 ? 12.453 -18.188 6.805 1 90.5 81 GLU A N 1
ATOM 614 C CA . GLU A 1 81 ? 13.266 -17.281 7.625 1 90.5 81 GLU A CA 1
ATOM 615 C C . GLU A 1 81 ? 14.109 -16.359 6.758 1 90.5 81 GLU A C 1
ATOM 617 O O . GLU A 1 81 ? 14.227 -15.164 7.051 1 90.5 81 GLU A O 1
ATOM 622 N N . HIS A 1 82 ? 14.719 -16.953 5.715 1 87.69 82 HIS A N 1
ATOM 623 C CA . HIS A 1 82 ? 15.562 -16.219 4.793 1 87.69 82 HIS A CA 1
ATOM 624 C C . HIS A 1 82 ? 15.188 -16.516 3.342 1 87.69 82 HIS A C 1
ATOM 626 O O . HIS A 1 82 ? 14.625 -17.562 3.045 1 87.69 82 HIS A O 1
ATOM 632 N N . PRO A 1 83 ? 15.414 -15.5 2.586 1 84.25 83 PRO A N 1
ATOM 633 C CA . PRO A 1 83 ? 15.102 -15.719 1.173 1 84.25 83 PRO A CA 1
ATOM 634 C C . PRO A 1 83 ? 16.109 -16.625 0.477 1 84.25 83 PRO A C 1
ATOM 636 O O . PRO A 1 83 ? 16.844 -16.172 -0.406 1 84.25 83 PRO A O 1
ATOM 639 N N . ASN A 1 84 ? 16.047 -17.875 0.638 1 86.62 84 ASN A N 1
ATOM 640 C CA . ASN A 1 84 ? 17.047 -18.844 0.172 1 86.62 84 ASN A CA 1
ATOM 641 C C . ASN A 1 84 ? 16.703 -19.375 -1.216 1 86.62 84 ASN A C 1
ATOM 643 O O . ASN A 1 84 ? 17.312 -20.328 -1.682 1 86.62 84 ASN A O 1
ATOM 647 N N . GLY A 1 85 ? 15.695 -18.812 -1.801 1 88.81 85 GLY A N 1
ATOM 648 C CA . GLY A 1 85 ? 15.328 -19.266 -3.135 1 88.81 85 GLY A CA 1
ATOM 649 C C . GLY A 1 85 ? 13.906 -19.797 -3.215 1 88.81 85 GLY A C 1
ATOM 650 O O . GLY A 1 85 ? 13.367 -20.281 -2.223 1 88.81 85 GLY A O 1
ATOM 651 N N . LEU A 1 86 ? 13.398 -19.859 -4.441 1 91.5 86 LEU A N 1
ATOM 652 C CA . LEU A 1 86 ? 12 -20.203 -4.676 1 91.5 86 LEU A CA 1
ATOM 653 C C . LEU A 1 86 ? 11.758 -21.688 -4.434 1 91.5 86 LEU A C 1
ATOM 655 O O . LEU A 1 86 ? 10.695 -22.078 -3.93 1 91.5 86 LEU A O 1
ATOM 659 N N . ALA A 1 87 ? 12.734 -22.484 -4.758 1 94.62 87 ALA A N 1
ATOM 660 C CA . ALA A 1 87 ? 12.555 -23.938 -4.66 1 94.62 87 ALA A CA 1
ATOM 661 C C . ALA A 1 87 ? 12.43 -24.375 -3.207 1 94.62 87 ALA A C 1
ATOM 663 O O . ALA A 1 87 ? 11.914 -25.453 -2.924 1 94.62 87 ALA A O 1
ATOM 664 N N . GLU A 1 88 ? 12.93 -23.578 -2.312 1 95.44 88 GLU A N 1
ATOM 665 C CA . GLU A 1 88 ? 12.836 -23.906 -0.892 1 95.44 88 GLU A CA 1
ATOM 666 C C . GLU A 1 88 ? 11.375 -24 -0.443 1 95.44 88 GLU A C 1
ATOM 668 O O . GLU A 1 88 ? 11.078 -24.594 0.593 1 95.44 88 GLU A O 1
ATOM 673 N N . ALA A 1 89 ? 10.516 -23.391 -1.224 1 96.75 89 ALA A N 1
ATOM 674 C CA . ALA A 1 89 ? 9.086 -23.438 -0.907 1 96.75 89 ALA A CA 1
ATOM 675 C C . ALA A 1 89 ? 8.602 -24.875 -0.772 1 96.75 89 ALA A C 1
ATOM 677 O O . ALA A 1 89 ? 7.73 -25.156 0.049 1 96.75 89 ALA A O 1
ATOM 678 N N . PHE A 1 90 ? 9.18 -25.797 -1.544 1 97.94 90 PHE A N 1
ATOM 679 C CA . PHE A 1 90 ? 8.75 -27.188 -1.536 1 97.94 90 PHE A CA 1
ATOM 680 C C . PHE A 1 90 ? 9.305 -27.922 -0.32 1 97.94 90 PHE A C 1
ATOM 682 O O . PHE A 1 90 ? 8.727 -28.922 0.13 1 97.94 90 PHE A O 1
ATOM 689 N N . ILE A 1 91 ? 10.406 -27.422 0.148 1 96.88 91 ILE A N 1
ATOM 690 C CA . ILE A 1 91 ? 10.992 -28 1.355 1 96.88 91 ILE A CA 1
ATOM 691 C C . ILE A 1 91 ? 10.227 -27.516 2.582 1 96.88 91 ILE A C 1
ATOM 693 O O . ILE A 1 91 ? 9.82 -28.312 3.424 1 96.88 91 ILE A O 1
ATOM 697 N N . VAL A 1 92 ? 9.992 -26.219 2.662 1 97.06 92 VAL A N 1
ATOM 698 C CA . VAL A 1 92 ? 9.227 -25.609 3.748 1 97.06 92 VAL A CA 1
ATOM 699 C C . VAL A 1 92 ? 7.812 -26.188 3.768 1 97.06 92 VAL A C 1
ATOM 701 O O . VAL A 1 92 ? 7.242 -26.406 4.836 1 97.06 92 VAL A O 1
ATOM 704 N N . GLY A 1 93 ? 7.262 -26.453 2.607 1 98 93 GLY A N 1
ATOM 705 C CA . GLY A 1 93 ? 5.879 -26.891 2.475 1 98 93 GLY A CA 1
ATOM 706 C C . GLY A 1 93 ? 5.738 -28.391 2.367 1 98 93 GLY A C 1
ATOM 707 O O . GLY A 1 93 ? 4.676 -28.906 2.004 1 98 93 GLY A O 1
ATOM 708 N N . GLU A 1 94 ? 6.734 -29.156 2.666 1 98.38 94 GLU A N 1
ATOM 709 C CA . GLU A 1 94 ? 6.742 -30.594 2.451 1 98.38 94 GLU A CA 1
ATOM 710 C C . GLU A 1 94 ? 5.57 -31.266 3.158 1 98.38 94 GLU A C 1
ATOM 712 O O . GLU A 1 94 ? 4.832 -32.031 2.547 1 98.38 94 GLU A O 1
ATOM 717 N N . ASP A 1 95 ? 5.402 -31 4.445 1 98.44 95 ASP A N 1
ATOM 718 C CA . ASP A 1 95 ? 4.328 -31.609 5.223 1 98.44 95 ASP A CA 1
ATOM 719 C C . ASP A 1 95 ? 2.957 -31.203 4.68 1 98.44 95 ASP A C 1
ATOM 721 O O . ASP A 1 95 ? 2.031 -32.031 4.648 1 98.44 95 ASP A O 1
ATOM 725 N N . PHE A 1 96 ? 2.842 -30 4.328 1 98.62 96 PHE A N 1
ATOM 726 C CA . PHE A 1 96 ? 1.591 -29.5 3.773 1 98.62 96 PHE A CA 1
ATOM 727 C C . PHE A 1 96 ? 1.257 -30.203 2.463 1 98.62 96 PHE A C 1
ATOM 729 O O . PHE A 1 96 ? 0.11 -30.594 2.24 1 98.62 96 PHE A O 1
ATOM 736 N N . ILE A 1 97 ? 2.297 -30.344 1.569 1 98.44 97 ILE A N 1
ATOM 737 C CA . ILE A 1 97 ? 2.102 -30.938 0.254 1 98.44 97 ILE A CA 1
ATOM 738 C C . ILE A 1 97 ? 1.696 -32.406 0.409 1 98.44 97 ILE A C 1
ATOM 740 O O . ILE A 1 97 ? 0.784 -32.875 -0.271 1 98.44 97 ILE A O 1
ATOM 744 N N . GLY A 1 98 ? 2.443 -33.125 1.355 1 98.06 98 GLY A N 1
ATOM 745 C CA . GLY A 1 98 ? 2.195 -34.531 1.514 1 98.06 98 GLY A CA 1
ATOM 746 C C . GLY A 1 98 ? 2.471 -35.344 0.253 1 98.06 98 GLY A C 1
ATOM 747 O O . GLY A 1 98 ? 3.549 -35.219 -0.333 1 98.06 98 GLY A O 1
ATOM 748 N N . ASP A 1 99 ? 1.419 -36.062 -0.264 1 97.44 99 ASP A N 1
ATOM 749 C CA . ASP A 1 99 ? 1.578 -36.906 -1.437 1 97.44 99 ASP A CA 1
ATOM 750 C C . ASP A 1 99 ? 0.911 -36.281 -2.662 1 97.44 99 ASP A C 1
ATOM 752 O O . ASP A 1 99 ? 0.792 -36.938 -3.705 1 97.44 99 ASP A O 1
ATOM 756 N N . ASP A 1 100 ? 0.488 -35.062 -2.51 1 97.81 100 ASP A N 1
ATOM 757 C CA . ASP A 1 100 ? -0.244 -34.406 -3.594 1 97.81 100 ASP A CA 1
ATOM 758 C C . ASP A 1 100 ? 0.714 -33.812 -4.609 1 97.81 100 ASP A C 1
ATOM 760 O O . ASP A 1 100 ? 1.895 -33.594 -4.312 1 97.81 100 ASP A O 1
ATOM 764 N N . ASN A 1 101 ? 0.212 -33.531 -5.863 1 98.19 101 ASN A N 1
ATOM 765 C CA . ASN A 1 101 ? 0.857 -32.562 -6.746 1 98.19 101 ASN A CA 1
ATOM 766 C C . ASN A 1 101 ? 0.726 -31.141 -6.203 1 98.19 101 ASN A C 1
ATOM 768 O O . ASN A 1 101 ? -0.062 -30.891 -5.289 1 98.19 101 ASN A O 1
ATOM 772 N N . VAL A 1 102 ? 1.572 -30.281 -6.75 1 98.38 102 VAL A N 1
ATOM 773 C CA . VAL A 1 102 ? 1.572 -28.953 -6.129 1 98.38 102 VAL A CA 1
ATOM 774 C C . VAL A 1 102 ? 1.761 -27.891 -7.195 1 98.38 102 VAL A C 1
ATOM 776 O O . VAL A 1 102 ? 2.516 -28.078 -8.148 1 98.38 102 VAL A O 1
ATOM 779 N N . ALA A 1 103 ? 1.024 -26.812 -7.016 1 98.31 103 ALA A N 1
ATOM 780 C CA . ALA A 1 103 ? 1.228 -25.594 -7.789 1 98.31 103 ALA A CA 1
ATOM 781 C C . ALA A 1 103 ? 1.919 -24.516 -6.949 1 98.31 103 ALA A C 1
ATOM 783 O O . ALA A 1 103 ? 1.575 -24.312 -5.785 1 98.31 103 ALA A O 1
ATOM 784 N N . LEU A 1 104 ? 2.938 -23.953 -7.492 1 98.38 104 LEU A N 1
ATOM 785 C CA . LEU A 1 104 ? 3.625 -22.828 -6.863 1 98.38 104 LEU A CA 1
ATOM 786 C C . LEU A 1 104 ? 3.4 -21.531 -7.652 1 98.38 104 LEU A C 1
ATOM 788 O O . LEU A 1 104 ? 3.594 -21.516 -8.867 1 98.38 104 LEU A O 1
ATOM 792 N N . ILE A 1 105 ? 2.963 -20.516 -6.965 1 97.81 105 ILE A N 1
ATOM 793 C CA . ILE A 1 105 ? 2.83 -19.219 -7.602 1 97.81 105 ILE A CA 1
ATOM 794 C C . ILE A 1 105 ? 3.512 -18.156 -6.742 1 97.81 105 ILE A C 1
ATOM 796 O O . ILE A 1 105 ? 3.416 -18.188 -5.516 1 97.81 105 ILE A O 1
ATOM 800 N N . LEU A 1 106 ? 4.215 -17.297 -7.41 1 96.19 106 LEU A N 1
ATOM 801 C CA . LEU A 1 106 ? 4.848 -16.188 -6.703 1 96.19 106 LEU A CA 1
ATOM 802 C C . LEU A 1 106 ? 3.824 -15.117 -6.34 1 96.19 106 LEU A C 1
ATOM 804 O O . LEU A 1 106 ? 2.959 -14.773 -7.148 1 96.19 106 LEU A O 1
ATOM 808 N N . GLY A 1 107 ? 3.889 -14.547 -5.148 1 96.19 107 GLY A N 1
ATOM 809 C CA . GLY A 1 107 ? 2.881 -13.68 -4.57 1 96.19 107 GLY A CA 1
ATOM 810 C C . GLY A 1 107 ? 2.775 -12.336 -5.277 1 96.19 107 GLY A C 1
ATOM 811 O O . GLY A 1 107 ? 1.834 -11.578 -5.039 1 96.19 107 GLY A O 1
ATOM 812 N N . ASP A 1 108 ? 3.707 -11.984 -6.105 1 93.88 108 ASP A N 1
ATOM 813 C CA . ASP A 1 108 ? 3.719 -10.68 -6.766 1 93.88 108 ASP A CA 1
ATOM 814 C C . ASP A 1 108 ? 3.449 -10.82 -8.258 1 93.88 108 ASP A C 1
ATOM 816 O O . ASP A 1 108 ? 3.721 -9.898 -9.031 1 93.88 108 ASP A O 1
ATOM 820 N N . ASN A 1 109 ? 2.949 -12.016 -8.688 1 92.38 109 ASN A N 1
ATOM 821 C CA . ASN A 1 109 ? 2.662 -12.242 -10.102 1 92.38 109 ASN A CA 1
ATOM 822 C C . ASN A 1 109 ? 1.182 -12.047 -10.406 1 92.38 109 ASN A C 1
ATOM 824 O O . ASN A 1 109 ? 0.323 -12.656 -9.773 1 92.38 109 ASN A O 1
ATOM 828 N N . ILE A 1 110 ? 0.958 -11.242 -11.391 1 94 110 ILE A N 1
ATOM 829 C CA . ILE A 1 110 ? -0.407 -10.914 -11.781 1 94 110 ILE A CA 1
ATOM 830 C C . ILE A 1 110 ? -0.656 -11.383 -13.219 1 94 110 ILE A C 1
ATOM 832 O O . ILE A 1 110 ? 0.053 -10.977 -14.141 1 94 110 ILE A O 1
ATOM 836 N N . PHE A 1 111 ? -1.652 -12.234 -13.344 1 93.31 111 PHE A N 1
ATOM 837 C CA . PHE A 1 111 ? -2.064 -12.75 -14.641 1 93.31 111 PHE A CA 1
ATOM 838 C C . PHE A 1 111 ? -3.488 -12.312 -14.977 1 93.31 111 PHE A C 1
ATOM 840 O O . PHE A 1 111 ? -4.355 -12.305 -14.102 1 93.31 111 PHE A O 1
ATOM 847 N N . HIS A 1 112 ? -3.639 -11.93 -16.141 1 91.38 112 HIS A N 1
ATOM 848 C CA . HIS A 1 112 ? -4.988 -11.625 -16.609 1 91.38 112 HIS A CA 1
ATOM 849 C C . HIS A 1 112 ? -5.148 -11.938 -18.094 1 91.38 112 HIS A C 1
ATOM 851 O O . HIS A 1 112 ? -4.316 -11.523 -18.906 1 91.38 112 HIS A O 1
ATOM 857 N N . GLY A 1 113 ? -6.195 -12.609 -18.453 1 89.06 113 GLY A N 1
ATOM 858 C CA . GLY A 1 113 ? -6.438 -12.898 -19.844 1 89.06 113 GLY A CA 1
ATOM 859 C C . GLY A 1 113 ? -7.609 -13.844 -20.078 1 89.06 113 GLY A C 1
ATOM 860 O O . GLY A 1 113 ? -8.07 -14.492 -19.141 1 89.06 113 GLY A O 1
ATOM 861 N N . HIS A 1 114 ? -7.895 -13.836 -21.453 1 82.38 114 HIS A N 1
ATOM 862 C CA . HIS A 1 114 ? -8.984 -14.719 -21.844 1 82.38 114 HIS A CA 1
ATOM 863 C C . HIS A 1 114 ? -8.555 -16.172 -21.812 1 82.38 114 HIS A C 1
ATOM 865 O O . HIS A 1 114 ? -7.387 -16.484 -22.078 1 82.38 114 HIS A O 1
ATOM 871 N N . ARG A 1 115 ? -9.297 -17.203 -21.391 1 82.12 115 ARG A N 1
ATOM 872 C CA . ARG A 1 115 ? -9.141 -18.641 -21.422 1 82.12 115 ARG A CA 1
ATOM 873 C C . ARG A 1 115 ? -8.094 -19.109 -20.406 1 82.12 115 ARG A C 1
ATOM 875 O O . ARG A 1 115 ? -7.555 -20.203 -20.516 1 82.12 115 ARG A O 1
ATOM 882 N N . PHE A 1 116 ? -7.703 -18.188 -19.594 1 89.5 116 PHE A N 1
ATOM 883 C CA . PHE A 1 116 ? -6.703 -18.516 -18.578 1 89.5 116 PHE A CA 1
ATOM 884 C C . PHE A 1 116 ? -7.184 -19.688 -17.719 1 89.5 116 PHE A C 1
ATOM 886 O O . PHE A 1 116 ? -6.402 -20.578 -17.375 1 89.5 116 PHE A O 1
ATOM 893 N N . THR A 1 117 ? -8.406 -19.688 -17.469 1 89 117 THR A N 1
ATOM 894 C CA . THR A 1 117 ? -8.977 -20.719 -16.609 1 89 117 THR A CA 1
ATOM 895 C C . THR A 1 117 ? -8.82 -22.094 -17.25 1 89 117 THR A C 1
ATOM 897 O O . THR A 1 117 ? -8.469 -23.062 -16.562 1 89 117 THR A O 1
ATOM 900 N N . GLU A 1 118 ? -9 -22.156 -18.516 1 88.62 118 GLU A N 1
ATOM 901 C CA . GLU A 1 118 ? -8.867 -23.422 -19.234 1 88.62 118 GLU A CA 1
ATOM 902 C C . GLU A 1 118 ? -7.426 -23.938 -19.172 1 88.62 118 GLU A C 1
ATOM 904 O O . GLU A 1 118 ? -7.191 -25.125 -19 1 88.62 118 GLU A O 1
ATOM 909 N N . ILE A 1 119 ? -6.613 -23.031 -19.312 1 89 119 ILE A N 1
ATOM 910 C CA . ILE A 1 119 ? -5.195 -23.359 -19.266 1 89 119 ILE A CA 1
ATOM 911 C C . ILE A 1 119 ? -4.828 -23.891 -17.891 1 89 119 ILE A C 1
ATOM 913 O O . ILE A 1 119 ? -4.141 -24.906 -17.766 1 89 119 ILE A O 1
ATOM 917 N N . LEU A 1 120 ? -5.348 -23.266 -16.875 1 92.44 120 LEU A N 1
ATOM 918 C CA . LEU A 1 120 ? -5.066 -23.641 -15.5 1 92.44 120 LEU A CA 1
ATOM 919 C C . LEU A 1 120 ? -5.641 -25.016 -15.18 1 92.44 120 LEU A C 1
ATOM 921 O O . LEU A 1 120 ? -4.992 -25.812 -14.508 1 92.44 120 LEU A O 1
ATOM 925 N N . GLU A 1 121 ? -6.746 -25.25 -15.68 1 88.25 121 GLU A N 1
ATOM 926 C CA . GLU A 1 121 ? -7.391 -26.531 -15.414 1 88.25 121 GLU A CA 1
ATOM 927 C C . GLU A 1 121 ? -6.625 -27.688 -16.062 1 88.2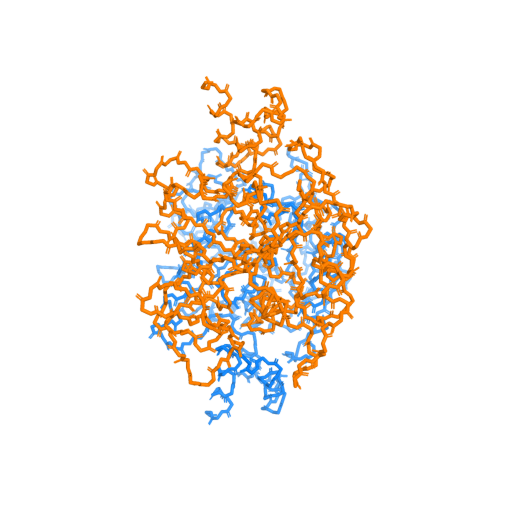5 121 GLU A C 1
ATOM 929 O O . GLU A 1 121 ? -6.504 -28.766 -15.477 1 88.25 121 GLU A O 1
ATOM 934 N N . ARG A 1 122 ? -6.105 -27.422 -17.219 1 88.12 122 ARG A N 1
ATOM 935 C CA . ARG A 1 122 ? -5.281 -28.438 -17.859 1 88.12 122 ARG A CA 1
ATOM 936 C C . ARG A 1 122 ? -4.02 -28.703 -17.062 1 88.12 122 ARG A C 1
ATOM 938 O O . ARG A 1 122 ? -3.604 -29.859 -16.922 1 88.12 122 ARG A O 1
ATOM 945 N N . ALA A 1 123 ? -3.514 -27.688 -16.547 1 90.5 123 ALA A N 1
ATOM 946 C CA . ALA A 1 123 ? -2.283 -27.812 -15.773 1 90.5 123 ALA A CA 1
ATOM 947 C C . ALA A 1 123 ? -2.531 -28.547 -14.461 1 90.5 123 ALA A C 1
ATOM 949 O O . ALA A 1 123 ? -1.676 -29.312 -14 1 90.5 123 ALA A O 1
ATOM 950 N N . THR A 1 124 ? -3.656 -28.328 -13.898 1 92.94 124 THR A N 1
ATOM 951 C CA . THR A 1 124 ? -3.977 -28.938 -12.609 1 92.94 124 THR A CA 1
ATOM 952 C C . THR A 1 124 ? -4.234 -30.438 -12.773 1 92.94 124 THR A C 1
ATOM 954 O O . THR A 1 124 ? -4.199 -31.188 -11.789 1 92.94 124 THR A O 1
ATOM 957 N N . ASN A 1 125 ? -4.539 -30.844 -13.969 1 90.69 125 ASN A N 1
ATOM 958 C CA . ASN A 1 125 ? -4.766 -32.25 -14.242 1 90.69 125 ASN A CA 1
ATOM 959 C C . ASN A 1 125 ? -3.451 -33 -14.469 1 90.69 125 ASN A C 1
ATOM 961 O O . ASN A 1 125 ? -3.455 -34.156 -14.875 1 90.69 125 ASN A O 1
ATOM 965 N N . LEU A 1 126 ? -2.406 -32.375 -14.172 1 89.62 126 LEU A N 1
ATOM 966 C CA . LEU A 1 126 ? -1.08 -32.969 -14.305 1 89.62 126 LEU A CA 1
ATOM 967 C C . LEU A 1 126 ? -0.974 -34.25 -13.469 1 89.62 126 LEU A C 1
ATOM 969 O O . LEU A 1 126 ? -1.252 -34.219 -12.266 1 89.62 126 LEU A O 1
ATOM 973 N N . GLU A 1 127 ? -0.625 -35.375 -14.07 1 91.19 127 GLU A N 1
ATOM 974 C CA . GLU A 1 127 ? -0.427 -36.625 -13.352 1 91.19 127 GLU A CA 1
ATOM 975 C C . GLU A 1 127 ? 1.053 -36.875 -13.078 1 91.19 127 GLU A C 1
ATOM 977 O O . GLU A 1 127 ? 1.421 -37.281 -11.984 1 91.19 127 GLU A O 1
ATOM 982 N N . ASP A 1 128 ? 1.79 -36.531 -14.094 1 94.88 128 ASP A N 1
ATOM 983 C CA . ASP A 1 128 ? 3.227 -36.75 -14.016 1 94.88 128 ASP A CA 1
ATOM 984 C C . ASP A 1 128 ? 4.016 -35.625 -14.656 1 94.88 128 ASP A C 1
ATOM 986 O O . ASP A 1 128 ? 3.605 -35.094 -15.68 1 94.88 128 ASP A O 1
ATOM 990 N N . GLY A 1 129 ? 5.16 -35.281 -13.922 1 96.94 129 GLY A N 1
ATOM 991 C CA . GLY A 1 129 ? 6.043 -34.281 -14.508 1 96.94 129 GLY A CA 1
ATOM 992 C C . GLY A 1 129 ? 5.746 -32.875 -14.031 1 96.94 129 GLY A C 1
ATOM 993 O O . GLY A 1 129 ? 5.41 -32.688 -12.867 1 96.94 129 GLY A O 1
ATOM 994 N N . ALA A 1 130 ? 6.125 -31.953 -14.906 1 96.94 130 ALA A N 1
ATOM 995 C CA . ALA A 1 130 ? 6.008 -30.531 -14.57 1 96.94 130 ALA A CA 1
ATOM 996 C C . ALA A 1 130 ? 5.449 -29.734 -15.75 1 96.94 130 ALA A C 1
ATOM 998 O O . ALA A 1 130 ? 5.734 -30.047 -16.906 1 96.94 130 ALA A O 1
ATOM 999 N N . VAL A 1 131 ? 4.598 -28.781 -15.422 1 95.69 131 VAL A N 1
ATOM 1000 C CA . VAL A 1 131 ? 4.105 -27.812 -16.406 1 95.69 131 VAL A CA 1
ATOM 1001 C C . VAL A 1 131 ? 4.5 -26.406 -15.969 1 95.69 131 VAL A C 1
ATOM 1003 O O . VAL A 1 131 ? 4.207 -25.984 -14.852 1 95.69 131 VAL A O 1
ATOM 1006 N N . ILE A 1 132 ? 5.211 -25.75 -16.766 1 94.94 132 ILE A N 1
ATOM 1007 C CA . ILE A 1 132 ? 5.523 -24.328 -16.578 1 94.94 132 ILE A CA 1
ATOM 1008 C C . ILE A 1 132 ? 4.961 -23.516 -17.734 1 94.94 132 ILE A C 1
ATOM 1010 O O . ILE A 1 132 ? 4.406 -24.078 -18.688 1 94.94 132 ILE A O 1
ATOM 1014 N N . PHE A 1 133 ? 5.078 -22.188 -17.562 1 93.06 133 PHE A N 1
ATOM 1015 C CA . PHE A 1 133 ? 4.477 -21.328 -18.578 1 93.06 133 PHE A CA 1
ATOM 1016 C C . PHE A 1 133 ? 5.531 -20.438 -19.219 1 93.06 133 PHE A C 1
ATOM 1018 O O . PHE A 1 133 ? 6.516 -20.062 -18.594 1 93.06 133 PHE A O 1
ATOM 1025 N N . GLY A 1 134 ? 5.332 -20.203 -20.484 1 91.44 134 GLY A N 1
ATOM 1026 C CA . GLY A 1 134 ? 6.18 -19.281 -21.234 1 91.44 134 GLY A CA 1
ATOM 1027 C C . GLY A 1 134 ? 5.457 -18.016 -21.641 1 91.44 134 GLY A C 1
ATOM 1028 O O . GLY A 1 134 ? 4.293 -18.062 -22.047 1 91.44 134 GLY A O 1
ATOM 1029 N N . TYR A 1 135 ? 6.137 -16.969 -21.438 1 91.94 135 TYR A N 1
ATOM 1030 C CA . TYR A 1 135 ? 5.613 -15.656 -21.797 1 91.94 135 TYR A CA 1
ATOM 1031 C C . TYR A 1 135 ? 6.641 -14.852 -22.578 1 91.94 135 TYR A C 1
ATOM 1033 O O . TYR A 1 135 ? 7.797 -14.742 -22.172 1 91.94 135 TYR A O 1
ATOM 1041 N N . TYR A 1 136 ? 6.18 -14.344 -23.688 1 91.19 136 TYR A N 1
ATOM 1042 C CA . TYR A 1 136 ? 7.086 -13.602 -24.562 1 91.19 136 TYR A CA 1
ATOM 1043 C C . TYR A 1 136 ? 7.312 -12.188 -24.031 1 91.19 136 TYR A C 1
ATOM 1045 O O . TYR A 1 136 ? 6.359 -11.492 -23.672 1 91.19 136 TYR A O 1
ATOM 1053 N N . THR A 1 137 ? 8.523 -11.766 -23.953 1 88.75 137 THR A N 1
ATOM 1054 C CA . THR A 1 137 ? 8.867 -10.406 -23.547 1 88.75 137 THR A CA 1
ATOM 1055 C C . THR A 1 137 ? 10.086 -9.906 -24.328 1 88.75 137 THR A C 1
ATOM 1057 O O . THR A 1 137 ? 10.883 -10.703 -24.812 1 88.75 137 THR A O 1
ATOM 1060 N N . ASN A 1 138 ? 10.156 -8.609 -24.406 1 88.06 138 ASN A N 1
ATOM 1061 C CA . ASN A 1 138 ? 11.289 -8.008 -25.109 1 88.06 138 ASN A CA 1
ATOM 1062 C C . ASN A 1 138 ? 12.516 -7.914 -24.203 1 88.06 138 ASN A C 1
ATOM 1064 O O . ASN A 1 138 ? 13.633 -7.715 -24.688 1 88.06 138 ASN A O 1
ATOM 1068 N N . ASN A 1 139 ? 12.367 -8.039 -22.938 1 86.75 139 ASN A N 1
ATOM 1069 C CA . ASN A 1 139 ? 13.453 -7.926 -21.969 1 86.75 139 ASN A CA 1
ATOM 1070 C C . ASN A 1 139 ? 13.547 -9.164 -21.078 1 86.75 139 ASN A C 1
ATOM 1072 O O . ASN A 1 139 ? 13.297 -9.086 -19.875 1 86.75 139 ASN A O 1
ATOM 1076 N N . PRO A 1 140 ? 14.086 -10.18 -21.609 1 90.94 140 PRO A N 1
ATOM 1077 C CA . PRO A 1 140 ? 14.039 -11.461 -20.891 1 90.94 140 PRO A CA 1
ATOM 1078 C C . PRO A 1 140 ? 15.172 -11.617 -19.875 1 90.94 140 PRO A C 1
ATOM 1080 O O . PRO A 1 140 ? 15.156 -12.555 -19.078 1 90.94 140 PRO A O 1
ATOM 1083 N N . GLU A 1 141 ? 16.156 -10.695 -19.812 1 87 141 GLU A N 1
ATOM 1084 C CA . GLU A 1 141 ? 17.406 -10.875 -19.094 1 87 141 GLU A CA 1
ATOM 1085 C C . GLU A 1 141 ? 17.172 -10.992 -17.594 1 87 141 GLU A C 1
ATOM 1087 O O . GLU A 1 141 ? 17.969 -11.617 -16.875 1 87 141 GLU A O 1
ATOM 1092 N N . ALA A 1 142 ? 16.125 -10.5 -17.172 1 81.44 142 ALA A N 1
ATOM 1093 C CA . ALA A 1 142 ? 15.891 -10.43 -15.727 1 81.44 142 ALA A CA 1
ATOM 1094 C C . ALA A 1 142 ? 15.156 -11.672 -15.227 1 81.44 142 ALA A C 1
ATOM 1096 O O . ALA A 1 142 ? 14.922 -11.828 -14.023 1 81.44 142 ALA A O 1
ATOM 1097 N N . PHE A 1 143 ? 14.945 -12.625 -16.109 1 87 143 PHE A N 1
ATOM 1098 C CA . PHE A 1 143 ? 14.055 -13.727 -15.758 1 87 143 PHE A CA 1
ATOM 1099 C C . PHE A 1 143 ? 14.656 -15.062 -16.172 1 87 143 PHE A C 1
ATOM 1101 O O . PHE A 1 143 ? 15.75 -15.102 -16.75 1 87 143 PHE A O 1
ATOM 1108 N N . GLY A 1 144 ? 13.969 -16.156 -15.695 1 88.38 144 GLY A N 1
ATOM 1109 C CA . GLY A 1 144 ? 14.266 -17.453 -16.281 1 88.38 144 GLY A CA 1
ATOM 1110 C C . GLY A 1 144 ? 13.805 -17.578 -17.719 1 88.38 144 GLY A C 1
ATOM 1111 O O . GLY A 1 144 ? 12.664 -17.266 -18.031 1 88.38 144 GLY A O 1
ATOM 1112 N N . VAL A 1 145 ? 14.797 -17.984 -18.547 1 93.38 145 VAL A N 1
ATOM 1113 C CA . VAL A 1 145 ? 14.516 -18.016 -19.969 1 93.38 145 VAL A CA 1
ATOM 1114 C C . VAL A 1 145 ? 14.414 -19.469 -20.438 1 93.38 145 VAL A C 1
ATOM 1116 O O . VAL A 1 145 ? 15.211 -20.328 -20.047 1 93.38 145 VAL A O 1
ATOM 1119 N N . VAL A 1 146 ? 13.422 -19.766 -21.203 1 92.62 146 VAL A N 1
ATOM 1120 C CA . VAL A 1 146 ? 13.234 -21.094 -21.781 1 92.62 146 VAL A CA 1
ATOM 1121 C C . VAL A 1 146 ? 13.547 -21.047 -23.281 1 92.62 146 VAL A C 1
ATOM 1123 O O . VAL A 1 146 ? 13.117 -20.141 -23.984 1 92.62 146 VAL A O 1
ATOM 1126 N N . GLU A 1 147 ? 14.336 -21.969 -23.625 1 91.81 147 GLU A N 1
ATOM 1127 C CA . GLU A 1 147 ? 14.695 -22.125 -25.031 1 91.81 147 GLU A CA 1
ATOM 1128 C C . GLU A 1 147 ? 13.93 -23.266 -25.688 1 91.81 147 GLU A C 1
ATOM 1130 O O . GLU A 1 147 ? 13.734 -24.312 -25.078 1 91.81 147 GLU A O 1
ATOM 1135 N N . PHE A 1 148 ? 13.523 -23.016 -26.953 1 88.25 148 PHE A N 1
ATOM 1136 C CA . PHE A 1 148 ? 12.789 -24.031 -27.703 1 88.25 148 PHE A CA 1
ATOM 1137 C C . PHE A 1 148 ? 13.547 -24.422 -28.969 1 88.25 148 PHE A C 1
ATOM 1139 O O . PHE A 1 148 ? 14.344 -23.641 -29.484 1 88.25 148 PHE A O 1
ATOM 1146 N N . ASP A 1 149 ? 13.242 -25.594 -29.328 1 87.88 149 ASP A N 1
ATOM 1147 C CA . ASP A 1 149 ? 13.711 -25.969 -30.672 1 87.88 149 ASP A CA 1
ATOM 1148 C C . ASP A 1 149 ? 12.68 -25.594 -31.734 1 87.88 149 ASP A C 1
ATOM 1150 O O . ASP A 1 149 ? 11.695 -24.922 -31.438 1 87.88 149 ASP A O 1
ATOM 1154 N N . ASP A 1 150 ? 12.977 -25.984 -32.906 1 86.12 150 ASP A N 1
ATOM 1155 C CA . ASP A 1 150 ? 12.141 -25.594 -34.062 1 86.12 150 ASP A CA 1
ATOM 1156 C C . ASP A 1 150 ? 10.758 -26.219 -33.938 1 86.12 150 ASP A C 1
ATOM 1158 O O . ASP A 1 150 ? 9.797 -25.734 -34.562 1 86.12 150 ASP A O 1
ATOM 1162 N N . ASP A 1 151 ? 10.727 -27.344 -33.219 1 81.62 151 ASP A N 1
ATOM 1163 C CA . ASP A 1 151 ? 9.453 -28.047 -33.031 1 81.62 151 ASP A CA 1
ATOM 1164 C C . ASP A 1 151 ? 8.781 -27.641 -31.734 1 81.62 151 ASP A C 1
ATOM 1166 O O . ASP A 1 151 ? 7.871 -28.328 -31.266 1 81.62 151 ASP A O 1
ATOM 1170 N N . TRP A 1 152 ? 9.305 -26.656 -30.984 1 81.75 152 TRP A N 1
ATOM 1171 C CA . TRP A 1 152 ? 8.766 -26.062 -29.766 1 81.75 152 TRP A CA 1
ATOM 1172 C C . TRP A 1 152 ? 8.938 -27 -28.578 1 81.75 152 TRP A C 1
ATOM 1174 O O . TRP A 1 152 ? 8.148 -26.969 -27.641 1 81.75 152 TRP A O 1
ATOM 1184 N N . ASN A 1 153 ? 9.844 -27.859 -28.844 1 84.88 153 ASN A N 1
ATOM 1185 C CA . ASN A 1 153 ? 10.281 -28.609 -27.672 1 84.88 153 ASN A CA 1
ATOM 1186 C C . ASN A 1 153 ? 11.25 -27.797 -26.812 1 84.88 153 ASN A C 1
ATOM 1188 O O . ASN A 1 153 ? 12.086 -27.047 -27.344 1 84.88 153 ASN A O 1
ATOM 1192 N N . VAL A 1 154 ? 11.117 -27.953 -25.484 1 89.12 154 VAL A N 1
ATOM 1193 C CA . VAL A 1 154 ? 11.992 -27.219 -24.594 1 89.12 154 VAL A CA 1
ATOM 1194 C C . VAL A 1 154 ? 13.422 -27.75 -24.703 1 89.12 154 VAL A C 1
ATOM 1196 O O . VAL A 1 154 ? 13.656 -28.953 -24.547 1 89.12 154 VAL A O 1
ATOM 1199 N N . LEU A 1 155 ? 14.352 -26.906 -24.953 1 90.06 155 LEU A N 1
ATOM 1200 C CA . LEU A 1 155 ? 15.75 -27.281 -25.109 1 90.06 155 LEU A CA 1
ATOM 1201 C C . LEU A 1 155 ? 16.531 -27 -23.828 1 90.06 155 LEU A C 1
ATOM 1203 O O . LEU A 1 155 ? 17.359 -27.828 -23.406 1 90.06 155 LEU A O 1
ATOM 1207 N N . SER A 1 156 ? 16.219 -25.906 -23.312 1 91.44 156 SER A N 1
ATOM 1208 C CA . SER A 1 156 ? 16.953 -25.516 -22.109 1 91.44 156 SER A CA 1
ATOM 1209 C C . SER A 1 156 ? 16.188 -24.469 -21.312 1 91.44 156 SER A C 1
ATOM 1211 O O . SER A 1 156 ? 15.273 -23.844 -21.828 1 91.44 156 SER A O 1
ATOM 1213 N N . VAL A 1 157 ? 16.547 -24.391 -20.062 1 91.38 157 VAL A N 1
ATOM 1214 C CA . VAL A 1 157 ? 16.078 -23.344 -19.156 1 91.38 157 VAL A CA 1
ATOM 1215 C C . VAL A 1 157 ? 17.266 -22.719 -18.438 1 91.38 157 VAL A C 1
ATOM 1217 O O . VAL A 1 157 ? 18.156 -23.422 -17.969 1 91.38 157 VAL A O 1
ATOM 1220 N N . GLU A 1 158 ? 17.312 -21.391 -18.438 1 89.06 158 GLU A N 1
ATOM 1221 C CA . GLU A 1 158 ? 18.453 -20.703 -17.812 1 89.06 158 GLU A CA 1
ATOM 1222 C C . GLU A 1 158 ? 17.969 -19.516 -16.984 1 89.06 158 GLU A C 1
ATOM 1224 O O . GLU A 1 158 ? 17.156 -18.719 -17.438 1 89.06 158 GLU A O 1
ATOM 1229 N N . GLU A 1 159 ? 18.484 -19.422 -15.742 1 86.69 159 GLU A N 1
ATOM 1230 C CA . GLU A 1 159 ? 18.109 -18.344 -14.844 1 86.69 159 GLU A CA 1
ATOM 1231 C C . GLU A 1 159 ? 18.891 -17.078 -15.148 1 86.69 159 GLU A C 1
ATOM 1233 O O . GLU A 1 159 ? 20.125 -17.062 -15.078 1 86.69 159 GLU A O 1
ATOM 1238 N N . LYS A 1 160 ? 18.281 -16 -15.398 1 81.88 160 LYS A N 1
ATOM 1239 C CA . LYS A 1 160 ? 18.844 -14.664 -15.602 1 81.88 160 LYS A CA 1
ATOM 1240 C C . LYS A 1 160 ? 20.109 -14.727 -16.469 1 81.88 160 LYS A C 1
ATOM 1242 O O . LYS A 1 160 ? 21.172 -14.297 -16.047 1 81.88 160 LYS A O 1
ATOM 1247 N N . PRO A 1 161 ? 19.859 -15.125 -17.672 1 86.69 161 PRO A N 1
ATOM 1248 C CA . PRO A 1 161 ? 21.031 -15.234 -18.531 1 86.69 161 PRO A CA 1
ATOM 1249 C C . PRO A 1 161 ? 21.531 -13.875 -19.031 1 86.69 161 PRO A C 1
ATOM 1251 O O . PRO A 1 161 ? 20.734 -12.992 -19.328 1 86.69 161 PRO A O 1
ATOM 1254 N N . GLU A 1 162 ? 22.812 -13.766 -19.078 1 88.12 162 GLU A N 1
ATOM 1255 C CA . GLU A 1 162 ? 23.391 -12.562 -19.656 1 88.12 162 GLU A CA 1
ATOM 1256 C C . GLU A 1 162 ? 23.078 -12.469 -21.156 1 88.12 162 GLU A C 1
ATOM 1258 O O . GLU A 1 162 ? 22.875 -11.375 -21.672 1 88.12 162 GLU A O 1
ATOM 1263 N N . HIS A 1 163 ? 23.078 -13.602 -21.781 1 91.12 163 HIS A N 1
ATOM 1264 C CA . HIS A 1 163 ? 22.75 -13.703 -23.203 1 91.12 163 HIS A CA 1
ATOM 1265 C C . HIS A 1 163 ? 21.562 -14.641 -23.422 1 91.12 163 HIS A C 1
ATOM 1267 O O . HIS A 1 163 ? 21.734 -15.82 -23.734 1 91.12 163 HIS A O 1
ATOM 1273 N N . PRO A 1 164 ? 20.406 -14.086 -23.359 1 91.25 164 PRO A N 1
ATOM 1274 C CA . PRO A 1 164 ? 19.203 -14.922 -23.469 1 91.25 164 PRO A CA 1
ATOM 1275 C C . PRO A 1 164 ? 19.125 -15.656 -24.812 1 91.25 164 PRO A C 1
ATOM 1277 O O . PRO A 1 164 ? 19.328 -15.047 -25.875 1 91.25 164 PRO A O 1
ATOM 1280 N N . LYS A 1 165 ? 18.797 -16.906 -24.828 1 91.5 165 LYS A N 1
ATOM 1281 C CA . LYS A 1 165 ? 18.703 -17.734 -26.016 1 91.5 165 LYS A CA 1
ATOM 1282 C C . LYS A 1 165 ? 17.344 -17.609 -26.688 1 91.5 165 LYS A C 1
ATOM 1284 O O . LYS A 1 165 ? 17.141 -18.109 -27.797 1 91.5 165 LYS A O 1
ATOM 1289 N N . SER A 1 166 ? 16.391 -17.031 -25.984 1 92.31 166 SER A N 1
ATOM 1290 C CA . SER A 1 166 ? 15.062 -16.734 -26.516 1 92.31 166 SER A CA 1
ATOM 1291 C C . SER A 1 166 ? 14.422 -15.562 -25.781 1 92.31 166 SER A C 1
ATOM 1293 O O . SER A 1 166 ? 15 -15.023 -24.828 1 92.31 166 SER A O 1
ATOM 1295 N N . ASN A 1 167 ? 13.227 -15.219 -26.266 1 92.25 167 ASN A N 1
ATOM 1296 C CA . ASN A 1 167 ? 12.484 -14.141 -25.625 1 92.25 167 ASN A CA 1
ATOM 1297 C C . ASN A 1 167 ? 11.352 -14.68 -24.75 1 92.25 167 ASN A C 1
ATOM 1299 O O . ASN A 1 167 ? 10.5 -13.914 -24.297 1 92.25 167 ASN A O 1
ATOM 1303 N N . TYR A 1 168 ? 11.391 -15.961 -24.516 1 92.38 168 TYR A N 1
ATOM 1304 C CA . TYR A 1 168 ? 10.352 -16.562 -23.688 1 92.38 168 TYR A CA 1
ATOM 1305 C C . TYR A 1 168 ? 10.836 -16.734 -22.25 1 92.38 168 TYR A C 1
ATOM 1307 O O . TYR A 1 168 ? 11.812 -17.453 -22 1 92.38 168 TYR A O 1
ATOM 1315 N N . ILE A 1 169 ? 10.125 -16.062 -21.359 1 92.62 169 ILE A N 1
ATOM 1316 C CA . ILE A 1 169 ? 10.484 -16.172 -19.953 1 92.62 169 ILE A CA 1
ATOM 1317 C C . ILE A 1 169 ? 9.469 -17.062 -19.234 1 92.62 169 ILE A C 1
ATOM 1319 O O . ILE A 1 169 ? 8.391 -17.328 -19.75 1 92.62 169 ILE A O 1
ATOM 1323 N N . VAL A 1 170 ? 9.883 -17.578 -18.078 1 92.06 170 VAL A N 1
ATOM 1324 C CA . VAL A 1 170 ? 9.016 -18.391 -17.219 1 92.06 170 VAL A CA 1
ATOM 1325 C C . VAL A 1 170 ? 8.422 -17.516 -16.109 1 92.06 170 VAL A C 1
ATOM 1327 O O . VAL A 1 170 ? 9.094 -17.203 -15.133 1 92.06 170 VAL A O 1
ATOM 1330 N N . PRO A 1 171 ? 7.152 -17.203 -16.281 1 91.44 171 PRO A N 1
ATOM 1331 C CA . PRO A 1 171 ? 6.539 -16.438 -15.195 1 91.44 171 PRO A CA 1
ATOM 1332 C C . PRO A 1 171 ? 6.41 -17.234 -13.906 1 91.44 171 PRO A C 1
ATOM 1334 O O . PRO A 1 171 ? 6.609 -18.453 -13.906 1 91.44 171 PRO A O 1
ATOM 1337 N N . GLY A 1 172 ? 6.105 -16.625 -12.82 1 93.06 172 GLY A N 1
ATOM 1338 C CA . GLY A 1 172 ? 6.121 -17.172 -11.477 1 93.06 172 GLY A CA 1
ATOM 1339 C C . GLY A 1 172 ? 4.914 -18.047 -11.18 1 93.06 172 GLY A C 1
ATOM 1340 O O . GLY A 1 172 ? 4.234 -17.844 -10.172 1 93.06 172 GLY A O 1
ATOM 1341 N N . LEU A 1 173 ? 4.625 -19.016 -12.047 1 96.06 173 LEU A N 1
ATOM 1342 C CA . LEU A 1 173 ? 3.566 -20.016 -11.891 1 96.06 173 LEU A CA 1
ATOM 1343 C C . LEU A 1 173 ? 4.043 -21.391 -12.344 1 96.06 173 LEU A C 1
ATOM 1345 O O . LEU A 1 173 ? 4.465 -21.562 -13.492 1 96.06 173 LEU A O 1
ATOM 1349 N N . TYR A 1 174 ? 3.994 -22.359 -11.453 1 97.06 174 TYR A N 1
ATOM 1350 C CA . TYR A 1 174 ? 4.566 -23.688 -11.688 1 97.06 174 TYR A CA 1
ATOM 1351 C C . TYR A 1 174 ? 3.625 -24.781 -11.211 1 97.06 174 TYR A C 1
ATOM 1353 O O . TYR A 1 174 ? 3.01 -24.656 -10.148 1 97.06 174 TYR A O 1
ATOM 1361 N N . PHE A 1 175 ? 3.518 -25.844 -11.992 1 97.94 175 PHE A N 1
ATOM 1362 C CA . PHE A 1 175 ? 2.809 -27.047 -11.602 1 97.94 175 PHE A CA 1
ATOM 1363 C C . PHE A 1 175 ? 3.742 -28.25 -11.609 1 97.94 175 PHE A C 1
ATOM 1365 O O . PHE A 1 175 ? 4.418 -28.516 -12.609 1 97.94 175 PHE A O 1
ATOM 1372 N N . TYR A 1 176 ? 3.803 -28.953 -10.531 1 98.31 176 TYR A N 1
ATOM 1373 C CA . TYR A 1 176 ? 4.719 -30.078 -10.406 1 98.31 176 TYR A CA 1
ATOM 1374 C C . TYR A 1 176 ? 4.004 -31.297 -9.836 1 98.31 176 TYR A C 1
ATOM 1376 O O . TYR A 1 176 ? 3.102 -31.172 -9.008 1 98.31 176 TYR A O 1
ATOM 1384 N N . ASP A 1 177 ? 4.457 -32.469 -10.312 1 98.31 177 ASP A N 1
ATOM 1385 C CA . ASP A 1 177 ? 4.062 -33.688 -9.586 1 98.31 177 ASP A CA 1
ATOM 1386 C C . ASP A 1 177 ? 4.781 -33.75 -8.242 1 98.31 177 ASP A C 1
ATOM 1388 O O . ASP A 1 177 ? 5.512 -32.844 -7.859 1 98.31 177 ASP A O 1
ATOM 1392 N N . ASN A 1 178 ? 4.531 -34.781 -7.469 1 98.12 178 ASN A N 1
ATOM 1393 C CA . ASN A 1 178 ? 4.996 -34.875 -6.09 1 98.12 178 ASN A CA 1
ATOM 1394 C C . ASN A 1 178 ? 6.508 -35.031 -6.02 1 98.12 178 ASN A C 1
ATOM 1396 O O . ASN A 1 178 ? 7.121 -34.781 -4.984 1 98.12 178 ASN A O 1
ATOM 1400 N N . ASP A 1 179 ? 7.188 -35.406 -7.102 1 98.19 179 ASP A N 1
ATOM 1401 C CA . ASP A 1 179 ? 8.633 -35.625 -7.141 1 98.19 179 ASP A CA 1
ATOM 1402 C C . ASP A 1 179 ? 9.375 -34.312 -6.848 1 98.19 179 ASP A C 1
ATOM 1404 O O . ASP A 1 179 ? 10.57 -34.312 -6.551 1 98.19 179 ASP A O 1
ATOM 1408 N N . VAL A 1 180 ? 8.625 -33.219 -6.949 1 98.31 180 VAL A N 1
ATOM 1409 C CA . VAL A 1 180 ? 9.25 -31.906 -6.809 1 98.31 180 VAL A CA 1
ATOM 1410 C C . VAL A 1 180 ? 9.891 -31.781 -5.43 1 98.31 180 VAL A C 1
ATOM 1412 O O . VAL A 1 180 ? 10.906 -31.109 -5.27 1 98.31 180 VAL A O 1
ATOM 1415 N N . ILE A 1 181 ? 9.328 -32.438 -4.422 1 98.06 181 ILE A N 1
ATOM 1416 C CA . ILE A 1 181 ? 9.859 -32.344 -3.064 1 98.06 181 ILE A CA 1
ATOM 1417 C C . ILE A 1 181 ? 11.273 -32.906 -3.033 1 98.06 181 ILE A C 1
ATOM 1419 O O . ILE A 1 181 ? 12.211 -32.25 -2.58 1 98.06 181 ILE A O 1
ATOM 1423 N N . GLU A 1 182 ? 11.414 -34.094 -3.551 1 97.75 182 GLU A N 1
ATOM 1424 C CA . GLU A 1 182 ? 12.727 -34.719 -3.586 1 97.75 182 GLU A CA 1
ATOM 1425 C C . GLU A 1 182 ? 13.688 -33.969 -4.492 1 97.75 182 GLU A C 1
ATOM 1427 O O . GLU A 1 182 ? 14.867 -33.812 -4.164 1 97.75 182 GLU A O 1
ATOM 1432 N N . ILE A 1 183 ? 13.195 -33.531 -5.617 1 97.62 183 ILE A N 1
ATOM 1433 C CA . ILE A 1 183 ? 14.023 -32.781 -6.547 1 97.62 183 ILE A CA 1
ATOM 1434 C C . ILE A 1 183 ? 14.555 -31.516 -5.855 1 97.62 183 ILE A C 1
ATOM 1436 O O . ILE A 1 183 ? 15.75 -31.219 -5.93 1 97.62 183 ILE A O 1
ATOM 1440 N N . ALA A 1 184 ? 13.695 -30.797 -5.199 1 97.06 184 ALA A N 1
ATOM 1441 C CA . ALA A 1 184 ? 14.078 -29.562 -4.527 1 97.06 184 ALA A CA 1
ATOM 1442 C C . ALA A 1 184 ? 15.125 -29.812 -3.451 1 97.06 184 ALA A C 1
ATOM 1444 O O . ALA A 1 184 ? 16.047 -29.016 -3.277 1 97.06 184 ALA A O 1
ATOM 1445 N N . LYS A 1 185 ? 15.023 -30.891 -2.705 1 96 185 LYS A N 1
ATOM 1446 C CA . LYS A 1 185 ? 15.961 -31.234 -1.641 1 96 185 LYS A CA 1
ATOM 1447 C C . LYS A 1 185 ? 17.359 -31.484 -2.197 1 96 185 LYS A C 1
ATOM 1449 O O . LYS A 1 185 ? 18.344 -31.359 -1.477 1 96 185 LYS A O 1
ATOM 1454 N N . ASN A 1 186 ? 17.375 -31.766 -3.422 1 94.69 186 ASN A N 1
ATOM 1455 C CA . ASN A 1 186 ? 18.641 -32.156 -4.023 1 94.69 186 ASN A CA 1
ATOM 1456 C C . ASN A 1 186 ? 19.219 -31.016 -4.887 1 94.69 186 ASN A C 1
ATOM 1458 O O . ASN A 1 186 ? 20.25 -31.188 -5.527 1 94.69 186 ASN A O 1
ATOM 1462 N N . VAL A 1 187 ? 18.531 -29.938 -4.969 1 92.25 187 VAL A N 1
ATOM 1463 C CA . VAL A 1 187 ? 19.031 -28.797 -5.734 1 92.25 187 VAL A CA 1
ATOM 1464 C C . VAL A 1 187 ? 20.203 -28.141 -4.992 1 92.25 187 VAL A C 1
ATOM 1466 O O . VAL A 1 187 ? 20.125 -27.922 -3.783 1 92.25 187 VAL A O 1
ATOM 1469 N N . LYS A 1 188 ? 21.312 -27.906 -5.699 1 89.94 188 LYS A N 1
ATOM 1470 C CA . LYS A 1 188 ? 22.453 -27.188 -5.141 1 89.94 188 LYS A CA 1
ATOM 1471 C C . LYS A 1 188 ? 22.266 -25.688 -5.277 1 89.94 188 LYS A C 1
ATOM 1473 O O . LYS A 1 188 ? 21.781 -25.203 -6.305 1 89.94 188 LYS A O 1
ATOM 1478 N N . PRO A 1 189 ? 22.641 -24.969 -4.223 1 87.44 189 PRO A N 1
ATOM 1479 C CA . PRO A 1 189 ? 22.531 -23.516 -4.316 1 87.44 189 PRO A CA 1
ATOM 1480 C C . PRO A 1 189 ? 23.328 -22.938 -5.48 1 87.44 189 PRO A C 1
ATOM 1482 O O . PRO A 1 189 ? 24.422 -23.438 -5.797 1 87.44 189 PRO A O 1
ATOM 1485 N N . SER A 1 190 ? 22.797 -22 -6.086 1 84.69 190 SER A N 1
ATOM 1486 C CA . SER A 1 190 ? 23.469 -21.297 -7.18 1 84.69 190 SER A CA 1
ATOM 1487 C C . SER A 1 190 ? 24.641 -20.469 -6.664 1 84.69 190 SER A C 1
ATOM 1489 O O . SER A 1 190 ? 24.953 -20.5 -5.477 1 84.69 190 SER A O 1
ATOM 1491 N N . GLU A 1 191 ? 25.312 -19.75 -7.621 1 77.81 191 GLU A N 1
ATOM 1492 C CA . GLU A 1 191 ? 26.375 -18.828 -7.258 1 77.81 191 GLU A CA 1
ATOM 1493 C C . GLU A 1 191 ? 25.859 -17.719 -6.34 1 77.81 191 GLU A C 1
ATOM 1495 O O . GLU A 1 191 ? 26.625 -17.172 -5.535 1 77.81 191 GLU A O 1
ATOM 1500 N N . ARG A 1 192 ? 24.609 -17.516 -6.414 1 76 192 ARG A N 1
ATOM 1501 C CA . ARG A 1 192 ? 23.984 -16.469 -5.598 1 76 192 ARG A CA 1
ATOM 1502 C C . ARG A 1 192 ? 23.594 -17 -4.227 1 76 192 ARG A C 1
ATOM 1504 O O . ARG A 1 192 ? 23.094 -16.25 -3.381 1 76 192 ARG A O 1
ATOM 1511 N N . GLY A 1 193 ? 23.766 -18.297 -4.047 1 80.88 193 GLY A N 1
ATOM 1512 C CA . GLY A 1 193 ? 23.453 -18.922 -2.773 1 80.88 193 GLY A CA 1
ATOM 1513 C C . GLY A 1 193 ? 22 -19.297 -2.633 1 80.88 193 GLY A C 1
ATOM 1514 O O . GLY A 1 193 ? 21.516 -19.562 -1.525 1 80.88 193 GLY A O 1
ATOM 1515 N N . GLU A 1 194 ? 21.281 -19.281 -3.734 1 85.81 194 GLU A N 1
ATOM 1516 C CA . GLU A 1 194 ? 19.844 -19.547 -3.691 1 85.81 194 GLU A CA 1
ATOM 1517 C C . GLU A 1 194 ? 19.5 -20.891 -4.336 1 85.81 194 GLU A C 1
ATOM 1519 O O . GLU A 1 194 ? 20.156 -21.312 -5.289 1 85.81 194 GLU A O 1
ATOM 1524 N N . VAL A 1 195 ? 18.531 -21.594 -3.777 1 91.06 195 VAL A N 1
ATOM 1525 C CA . VAL A 1 195 ? 17.953 -22.766 -4.418 1 91.06 195 VAL A CA 1
ATOM 1526 C C . VAL A 1 195 ? 16.969 -22.328 -5.492 1 91.06 195 VAL A C 1
ATOM 1528 O O . VAL A 1 195 ? 15.781 -22.125 -5.203 1 91.06 195 VAL A O 1
ATOM 1531 N N . GLU A 1 196 ? 17.422 -22.344 -6.699 1 91.38 196 GLU A N 1
ATOM 1532 C CA . GLU A 1 196 ? 16.703 -21.734 -7.805 1 91.38 196 GLU A CA 1
ATOM 1533 C C . GLU A 1 196 ? 15.586 -22.656 -8.312 1 91.38 196 GLU A C 1
ATOM 1535 O O . GLU A 1 196 ? 15.781 -23.875 -8.414 1 91.38 196 GLU A O 1
ATOM 1540 N N . ILE A 1 197 ? 14.508 -22.078 -8.633 1 94.06 197 ILE A N 1
ATOM 1541 C CA . ILE A 1 197 ? 13.398 -22.812 -9.234 1 94.06 197 ILE A CA 1
ATOM 1542 C C . ILE A 1 197 ? 13.805 -23.312 -10.617 1 94.06 197 ILE A C 1
ATOM 1544 O O . ILE A 1 197 ? 13.344 -24.375 -11.062 1 94.06 197 ILE A O 1
ATOM 1548 N N . THR A 1 198 ? 14.68 -22.578 -11.289 1 92.94 198 THR A N 1
ATOM 1549 C CA . THR A 1 198 ? 15.148 -22.969 -12.617 1 92.94 198 THR A CA 1
ATOM 1550 C C . THR A 1 198 ? 15.875 -24.312 -12.57 1 92.94 198 THR A C 1
ATOM 1552 O O . THR A 1 198 ? 15.797 -25.094 -13.516 1 92.94 198 THR A O 1
ATOM 1555 N N . SER A 1 199 ? 16.562 -24.578 -11.492 1 93.69 199 SER A N 1
ATOM 1556 C CA . SER A 1 199 ? 17.234 -25.875 -11.328 1 93.69 199 SER A CA 1
ATOM 1557 C C . SER A 1 199 ? 16.219 -27.016 -11.211 1 93.69 199 SER A C 1
ATOM 1559 O O . SER A 1 199 ? 16.453 -28.109 -11.711 1 93.69 199 SER A O 1
ATOM 1561 N N . VAL A 1 200 ? 15.148 -26.734 -10.578 1 96.38 200 VAL A N 1
ATOM 1562 C CA . VAL A 1 200 ? 14.07 -27.719 -10.492 1 96.38 200 VAL A CA 1
ATOM 1563 C C . VAL A 1 200 ? 13.516 -28 -11.891 1 96.38 200 VAL A C 1
ATOM 1565 O O . VAL A 1 200 ? 13.352 -29.156 -12.281 1 96.38 200 VAL A O 1
ATOM 1568 N N . ASN A 1 201 ? 13.25 -26.922 -12.617 1 95.69 201 ASN A N 1
ATOM 1569 C CA . ASN A 1 201 ? 12.758 -27.062 -13.977 1 95.69 201 ASN A CA 1
ATOM 1570 C C . ASN A 1 201 ? 13.734 -27.844 -14.852 1 95.69 201 ASN A C 1
ATOM 1572 O O . ASN A 1 201 ? 13.328 -28.672 -15.672 1 95.69 201 ASN A O 1
ATOM 1576 N N . GLU A 1 202 ? 14.977 -27.562 -14.688 1 94.5 202 GLU A N 1
ATOM 1577 C CA . GLU A 1 202 ? 16.016 -28.25 -15.453 1 94.5 202 GLU A CA 1
ATOM 1578 C C . GLU A 1 202 ? 16.016 -29.75 -15.164 1 94.5 202 GLU A C 1
ATOM 1580 O O . GLU A 1 202 ? 16.203 -30.562 -16.078 1 94.5 202 GLU A O 1
ATOM 1585 N N . GLU A 1 203 ? 15.883 -30.109 -13.922 1 96.12 203 GLU A N 1
ATOM 1586 C CA . GLU A 1 203 ? 15.836 -31.531 -13.555 1 96.12 203 GLU A CA 1
ATOM 1587 C C . GLU A 1 203 ? 14.664 -32.219 -14.234 1 96.12 203 GLU A C 1
ATOM 1589 O O . GLU A 1 203 ? 14.805 -33.344 -14.742 1 96.12 203 GLU A O 1
ATOM 1594 N N . TYR A 1 204 ? 13.5 -31.609 -14.242 1 97 204 TYR A N 1
ATOM 1595 C CA . TYR A 1 204 ? 12.352 -32.188 -14.93 1 97 204 TYR A CA 1
ATOM 1596 C C . TYR A 1 204 ? 12.617 -32.281 -16.422 1 97 204 TYR A C 1
ATOM 1598 O O . TYR A 1 204 ? 12.188 -33.25 -17.078 1 97 204 TYR A O 1
ATOM 1606 N N . LEU A 1 205 ? 13.242 -31.281 -16.969 1 95.81 205 LEU A N 1
ATOM 1607 C CA . LEU A 1 205 ? 13.609 -31.312 -18.375 1 95.81 205 LEU A CA 1
ATOM 1608 C C . LEU A 1 205 ? 14.508 -32.5 -18.672 1 95.81 205 LEU A C 1
ATOM 1610 O O . LEU A 1 205 ? 14.281 -33.219 -19.656 1 95.81 205 LEU A O 1
ATOM 1614 N N . ASN A 1 206 ? 15.523 -32.75 -17.875 1 95.62 206 ASN A N 1
ATOM 1615 C CA . ASN A 1 206 ? 16.453 -33.844 -18.031 1 95.62 206 ASN A CA 1
ATOM 1616 C C . ASN A 1 206 ? 15.75 -35.188 -17.969 1 95.62 206 ASN A C 1
ATOM 1618 O O . ASN A 1 206 ? 16.172 -36.156 -18.625 1 95.62 206 ASN A O 1
ATOM 1622 N N . ARG A 1 207 ? 14.719 -35.219 -17.234 1 95.56 207 ARG A N 1
ATOM 1623 C CA . ARG A 1 207 ? 13.93 -36.438 -17.094 1 95.56 207 ARG A CA 1
ATOM 1624 C C . ARG A 1 207 ? 12.953 -36.594 -18.25 1 95.56 207 ARG A C 1
ATOM 1626 O O . ARG A 1 207 ? 12.258 -37.625 -18.344 1 95.56 207 ARG A O 1
ATOM 1633 N N . GLY A 1 208 ? 12.828 -35.625 -19.078 1 94.25 208 GLY A N 1
ATOM 1634 C CA . GLY A 1 208 ? 11.891 -35.656 -20.188 1 94.25 208 GLY A CA 1
ATOM 1635 C C . GLY A 1 208 ? 10.453 -35.469 -19.75 1 94.25 208 GLY A C 1
ATOM 1636 O O . GLY A 1 208 ? 9.523 -35.969 -20.406 1 94.25 208 GLY A O 1
ATOM 1637 N N . LYS A 1 209 ? 10.289 -34.812 -18.625 1 95.38 209 LYS A N 1
ATOM 1638 C CA . LYS A 1 209 ? 8.961 -34.688 -18.031 1 95.38 209 LYS A CA 1
ATOM 1639 C C . LYS A 1 209 ? 8.523 -33.25 -17.891 1 95.38 209 LYS A C 1
ATOM 1641 O O . LYS A 1 209 ? 7.598 -32.938 -17.141 1 95.38 209 LYS A O 1
ATOM 1646 N N . LEU A 1 210 ? 9.242 -32.312 -18.531 1 95.56 210 LEU A N 1
ATOM 1647 C CA . LEU A 1 210 ? 8.906 -30.891 -18.469 1 95.56 210 LEU A CA 1
ATOM 1648 C C . LEU A 1 210 ? 8.07 -30.484 -19.672 1 95.56 210 LEU A C 1
ATOM 1650 O O . LEU A 1 210 ? 8.477 -30.703 -20.812 1 95.56 210 LEU A O 1
ATOM 1654 N N . LYS A 1 211 ? 6.949 -29.922 -19.406 1 92.38 211 LYS A N 1
ATOM 1655 C CA . LYS A 1 211 ? 6.098 -29.328 -20.438 1 92.38 211 LYS A CA 1
ATOM 1656 C C . LYS A 1 211 ? 5.996 -27.812 -20.266 1 92.38 211 LYS A C 1
ATOM 1658 O O . LYS A 1 211 ? 5.93 -27.312 -19.141 1 92.38 211 LYS A O 1
ATOM 1663 N N . VAL A 1 212 ? 5.938 -27.094 -21.375 1 91.69 212 VAL A N 1
ATOM 1664 C CA . VAL A 1 212 ? 5.789 -25.641 -21.359 1 91.69 212 VAL A CA 1
ATOM 1665 C C . VAL A 1 212 ? 4.512 -25.234 -22.094 1 91.69 212 VAL A C 1
ATOM 1667 O O . VAL A 1 212 ? 4.293 -25.641 -23.234 1 91.69 212 VAL A O 1
ATOM 1670 N N . GLU A 1 213 ? 3.662 -24.547 -21.375 1 89 213 GLU A N 1
ATOM 1671 C CA . GLU A 1 213 ? 2.48 -23.953 -21.984 1 89 213 GLU A CA 1
ATOM 1672 C C . GLU A 1 213 ? 2.709 -22.469 -22.266 1 89 213 GLU A C 1
ATOM 1674 O O . GLU A 1 213 ? 3.051 -21.703 -21.375 1 89 213 GLU A O 1
ATOM 1679 N N . LEU A 1 214 ? 2.494 -22.078 -23.484 1 88 214 LEU A N 1
ATOM 1680 C CA . LEU A 1 214 ? 2.723 -20.688 -23.859 1 88 214 LEU A CA 1
ATOM 1681 C C . LEU A 1 214 ? 1.483 -19.844 -23.578 1 88 214 LEU A C 1
ATOM 1683 O O . LEU A 1 214 ? 0.37 -20.219 -23.938 1 88 214 LEU A O 1
ATOM 1687 N N . LEU A 1 215 ? 1.765 -18.797 -22.844 1 87.88 215 LEU A N 1
ATOM 1688 C CA . LEU A 1 215 ? 0.713 -17.797 -22.656 1 87.88 215 LEU A CA 1
ATOM 1689 C C . LEU A 1 215 ? 0.657 -16.844 -23.828 1 87.88 215 LEU A C 1
ATOM 1691 O O . LEU A 1 215 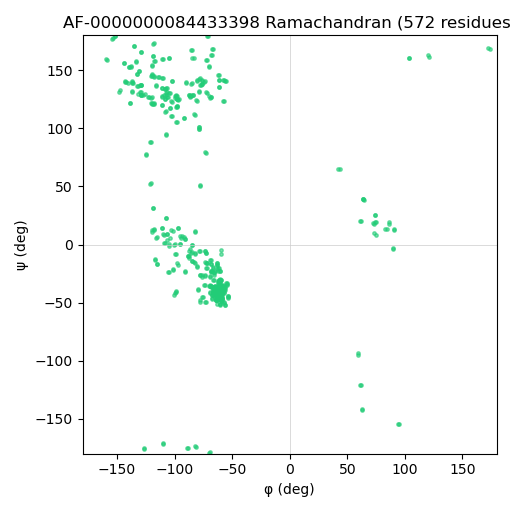? 1.604 -16.094 -24.078 1 87.88 215 LEU A O 1
ATOM 1695 N N . GLY A 1 216 ? -0.362 -16.797 -24.672 1 79.19 216 GLY A N 1
ATOM 1696 C CA . GLY A 1 216 ? -0.459 -16.109 -25.938 1 79.19 216 GLY A CA 1
ATOM 1697 C C . GLY A 1 216 ? -0.8 -14.641 -25.797 1 79.19 216 GLY A C 1
ATOM 1698 O O . GLY A 1 216 ? -0.759 -14.094 -24.703 1 79.19 216 GLY A O 1
ATOM 1699 N N . ARG A 1 217 ? -1.07 -13.852 -26.969 1 73.56 217 ARG A N 1
ATOM 1700 C CA . ARG A 1 217 ? -1.248 -12.414 -27.125 1 73.56 217 ARG A CA 1
ATOM 1701 C C . ARG A 1 217 ? -2.422 -11.914 -26.281 1 73.56 217 ARG A C 1
ATOM 1703 O O . ARG A 1 217 ? -2.436 -10.766 -25.844 1 73.56 217 ARG A O 1
ATOM 1710 N N . GLY A 1 218 ? -3.156 -12.742 -25.719 1 82.38 218 GLY A N 1
ATOM 1711 C CA . GLY A 1 218 ? -4.312 -12.328 -24.953 1 82.38 218 GLY A CA 1
ATOM 1712 C C . GLY A 1 218 ? -4.082 -12.406 -23.453 1 82.38 218 GLY A C 1
ATOM 1713 O O . GLY A 1 218 ? -4.906 -11.93 -22.672 1 82.38 218 GLY A O 1
ATOM 1714 N N . MET A 1 219 ? -2.936 -12.695 -23.109 1 87.88 219 MET A N 1
ATOM 1715 C CA . MET A 1 219 ? -2.604 -12.812 -21.703 1 87.88 219 MET A CA 1
ATOM 1716 C C . MET A 1 219 ? -1.71 -11.656 -21.25 1 87.88 219 MET A C 1
ATOM 1718 O O . MET A 1 219 ? -0.73 -11.328 -21.922 1 87.88 219 MET A O 1
ATOM 1722 N N . ALA A 1 220 ? -2.164 -11.062 -20.188 1 88.75 220 ALA A N 1
ATOM 1723 C CA . ALA A 1 220 ? -1.342 -10.016 -19.594 1 88.75 220 ALA A CA 1
ATOM 1724 C C . ALA A 1 220 ? -0.619 -10.531 -18.344 1 88.75 220 ALA A C 1
ATOM 1726 O O . ALA A 1 220 ? -1.23 -11.164 -17.484 1 88.75 220 ALA A O 1
ATOM 1727 N N . TRP A 1 221 ? 0.599 -10.43 -18.359 1 89.88 221 TRP A N 1
ATOM 1728 C CA . TRP A 1 221 ? 1.437 -10.617 -17.172 1 89.88 221 TRP A CA 1
ATOM 1729 C C . TRP A 1 221 ? 2.068 -9.297 -16.734 1 89.88 221 TRP A C 1
ATOM 1731 O O . TRP A 1 221 ? 2.758 -8.648 -17.531 1 89.88 221 TRP A O 1
ATOM 1741 N N . LEU A 1 222 ? 1.769 -8.891 -15.523 1 88.62 222 LEU A N 1
ATOM 1742 C CA . LEU A 1 222 ? 2.188 -7.566 -15.07 1 88.62 222 LEU A CA 1
ATOM 1743 C C . LEU A 1 222 ? 3.344 -7.664 -14.086 1 88.62 222 LEU A C 1
ATOM 1745 O O . LEU A 1 222 ? 3.234 -8.352 -13.062 1 88.62 222 LEU A O 1
ATOM 1749 N N . ASP A 1 223 ? 4.371 -6.965 -14.367 1 81.75 223 ASP A N 1
ATOM 1750 C CA . ASP A 1 223 ? 5.527 -6.883 -13.477 1 81.75 223 ASP A CA 1
ATOM 1751 C C . ASP A 1 223 ? 5.312 -5.828 -12.391 1 81.75 223 ASP A C 1
ATOM 1753 O O . ASP A 1 223 ? 4.984 -4.676 -12.695 1 81.75 223 ASP A O 1
ATOM 1757 N N . THR A 1 224 ? 5.512 -6.215 -11.148 1 90.44 224 THR A N 1
ATOM 1758 C CA . THR A 1 224 ? 5.305 -5.297 -10.039 1 90.44 224 THR A CA 1
ATOM 1759 C C . THR A 1 224 ? 6.602 -5.086 -9.258 1 90.44 224 THR A C 1
ATOM 1761 O O . THR A 1 224 ? 6.574 -4.824 -8.055 1 90.44 224 THR A O 1
ATOM 1764 N N . GLY A 1 225 ? 7.699 -5.156 -9.938 1 89 225 GLY A N 1
ATOM 1765 C CA . GLY A 1 225 ? 8.984 -5.098 -9.266 1 89 225 GLY A CA 1
ATOM 1766 C C . GLY A 1 225 ? 9.5 -3.682 -9.094 1 89 225 GLY A C 1
ATOM 1767 O O . GLY A 1 225 ? 10.508 -3.459 -8.414 1 89 225 GLY A O 1
ATOM 1768 N N . THR A 1 226 ? 8.859 -2.707 -9.719 1 91.5 226 THR A N 1
ATOM 1769 C CA . THR A 1 226 ? 9.258 -1.307 -9.625 1 91.5 226 THR A CA 1
ATOM 1770 C C . THR A 1 226 ? 8.07 -0.426 -9.266 1 91.5 226 THR A C 1
ATOM 1772 O O . THR A 1 226 ? 6.918 -0.859 -9.359 1 91.5 226 THR A O 1
ATOM 1775 N N . HIS A 1 227 ? 8.391 0.788 -8.867 1 95.44 227 HIS A N 1
ATOM 1776 C CA . HIS A 1 227 ? 7.32 1.721 -8.539 1 95.44 227 HIS A CA 1
ATOM 1777 C C . HIS A 1 227 ? 6.438 1.994 -9.758 1 95.44 227 HIS A C 1
ATOM 1779 O O . HIS A 1 227 ? 5.211 2 -9.648 1 95.44 227 HIS A O 1
ATOM 1785 N N . THR A 1 228 ? 7.102 2.199 -10.859 1 94.44 228 THR A N 1
ATOM 1786 C CA . THR A 1 228 ? 6.371 2.439 -12.102 1 94.44 228 THR A CA 1
ATOM 1787 C C . THR A 1 228 ? 5.531 1.224 -12.477 1 94.44 228 THR A C 1
ATOM 1789 O O . THR A 1 228 ? 4.375 1.362 -12.891 1 94.44 228 THR A O 1
ATOM 1792 N N . GLY A 1 229 ? 6.137 0.079 -12.352 1 93.56 229 GLY A N 1
ATOM 1793 C CA . GLY A 1 229 ? 5.41 -1.148 -12.641 1 93.56 229 GLY A CA 1
ATOM 1794 C C . GLY A 1 229 ? 4.176 -1.327 -11.773 1 93.56 229 GLY A C 1
ATOM 1795 O O . GLY A 1 229 ? 3.127 -1.754 -12.266 1 93.56 229 GLY A O 1
ATOM 1796 N N . LEU A 1 230 ? 4.266 -0.965 -10.555 1 96.25 230 LEU A N 1
ATOM 1797 C CA . LEU A 1 230 ? 3.141 -1.049 -9.625 1 96.25 230 LEU A CA 1
ATOM 1798 C C . LEU A 1 230 ? 2.006 -0.13 -10.07 1 96.25 230 LEU A C 1
ATOM 1800 O O . LEU A 1 230 ? 0.841 -0.535 -10.078 1 96.25 230 LEU A O 1
ATOM 1804 N N . LEU A 1 231 ? 2.385 1.057 -10.383 1 97.25 231 LEU A N 1
ATOM 1805 C CA . LEU A 1 231 ? 1.383 2.031 -10.805 1 97.25 231 LEU A CA 1
ATOM 1806 C C . LEU A 1 231 ? 0.721 1.604 -12.109 1 97.25 231 LEU A C 1
ATOM 1808 O O . LEU A 1 231 ? -0.5 1.704 -12.25 1 97.25 231 LEU A O 1
ATOM 1812 N N . GLU A 1 232 ? 1.519 1.116 -13.031 1 95.75 232 GLU A N 1
ATOM 1813 C CA . GLU A 1 232 ? 0.987 0.651 -14.305 1 95.75 232 GLU A CA 1
ATOM 1814 C C . GLU A 1 232 ? 0.017 -0.511 -14.109 1 95.75 232 GLU A C 1
ATOM 1816 O O . GLU A 1 232 ? -1.032 -0.566 -14.758 1 95.75 232 GLU A O 1
ATOM 1821 N N . ALA A 1 233 ? 0.397 -1.402 -13.297 1 96.19 233 ALA A N 1
ATOM 1822 C CA . ALA A 1 233 ? -0.478 -2.531 -12.992 1 96.19 233 ALA A CA 1
ATOM 1823 C C . ALA A 1 233 ? -1.8 -2.055 -12.391 1 96.19 233 ALA A C 1
ATOM 1825 O O . ALA A 1 233 ? -2.869 -2.527 -12.781 1 96.19 233 ALA A O 1
ATOM 1826 N N . ALA A 1 234 ? -1.742 -1.146 -11.453 1 97.69 234 ALA A N 1
ATOM 1827 C CA . ALA A 1 234 ? -2.943 -0.604 -10.82 1 97.69 234 ALA A CA 1
ATOM 1828 C C . ALA A 1 234 ? -3.838 0.084 -11.852 1 97.69 234 ALA A C 1
ATOM 1830 O O . ALA A 1 234 ? -5.059 -0.098 -11.844 1 97.69 234 ALA A O 1
ATOM 1831 N N . ASN A 1 235 ? -3.213 0.847 -12.703 1 97.56 235 ASN A N 1
ATOM 1832 C CA . ASN A 1 235 ? -3.955 1.519 -13.766 1 97.56 235 ASN A CA 1
ATOM 1833 C C . ASN A 1 235 ? -4.637 0.517 -14.688 1 97.56 235 ASN A C 1
ATOM 1835 O O . ASN A 1 235 ? -5.777 0.728 -15.102 1 97.56 235 ASN A O 1
ATOM 1839 N N . PHE A 1 236 ? -3.934 -0.515 -15.039 1 95.88 236 PHE A N 1
ATOM 1840 C CA . PHE A 1 236 ? -4.488 -1.565 -15.883 1 95.88 236 PHE A CA 1
ATOM 1841 C C . PHE A 1 236 ? -5.746 -2.154 -15.258 1 95.88 236 PHE A C 1
ATOM 1843 O O . PHE A 1 236 ? -6.781 -2.27 -15.914 1 95.88 236 PHE A O 1
ATOM 1850 N N . ILE A 1 237 ? -5.637 -2.512 -14.016 1 96.5 237 ILE A N 1
ATOM 1851 C CA . ILE A 1 237 ? -6.742 -3.137 -13.297 1 96.5 237 ILE A CA 1
ATOM 1852 C C . ILE A 1 237 ? -7.934 -2.184 -13.258 1 96.5 237 ILE A C 1
ATOM 1854 O O . ILE A 1 237 ? -9.07 -2.584 -13.539 1 96.5 237 ILE A O 1
ATOM 1858 N N . GLU A 1 238 ? -7.656 -0.965 -12.836 1 97.19 238 GLU A N 1
ATOM 1859 C CA . GLU A 1 238 ? -8.719 0.036 -12.789 1 97.19 238 GLU A CA 1
ATOM 1860 C C . GLU A 1 238 ? -9.422 0.166 -14.133 1 97.19 238 GLU A C 1
ATOM 1862 O O . GLU A 1 238 ? -10.656 0.209 -14.195 1 97.19 238 GLU A O 1
ATOM 1867 N N . THR A 1 239 ? -8.703 0.229 -15.203 1 95.88 239 THR A N 1
ATOM 1868 C CA . THR A 1 239 ? -9.234 0.401 -16.547 1 95.88 239 THR A CA 1
ATOM 1869 C C . THR A 1 239 ? -10.109 -0.786 -16.938 1 95.88 239 THR A C 1
ATOM 1871 O O . THR A 1 239 ? -11.227 -0.606 -17.438 1 95.88 239 THR A O 1
ATOM 1874 N N . VAL A 1 240 ? -9.609 -1.985 -16.719 1 93.56 240 VAL A N 1
ATOM 1875 C CA . VAL A 1 240 ? -10.344 -3.195 -17.078 1 93.56 240 VAL A CA 1
ATOM 1876 C C . VAL A 1 240 ? -11.641 -3.273 -16.281 1 93.56 240 VAL A C 1
ATOM 1878 O O . VAL A 1 240 ? -12.703 -3.549 -16.844 1 93.56 240 VAL A O 1
ATOM 1881 N N . GLN A 1 241 ? -11.594 -2.971 -15.023 1 94.31 241 GLN A N 1
ATOM 1882 C CA . GLN A 1 241 ? -12.766 -3.08 -14.172 1 94.31 241 GLN A CA 1
ATOM 1883 C C . GLN A 1 241 ? -13.805 -2.02 -14.523 1 94.31 241 GLN A C 1
ATOM 1885 O O . GLN A 1 241 ? -15.008 -2.285 -14.484 1 94.31 241 GLN A O 1
ATOM 1890 N N . LYS A 1 242 ? -13.344 -0.86 -14.773 1 91.94 242 LYS A N 1
ATOM 1891 C CA . LYS A 1 242 ? -14.258 0.219 -15.133 1 91.94 242 LYS A CA 1
ATOM 1892 C C . LYS A 1 242 ? -14.969 -0.085 -16.453 1 91.94 242 LYS A C 1
ATOM 1894 O O . LYS A 1 242 ? -16.156 0.193 -16.594 1 91.94 242 LYS A O 1
ATOM 1899 N N . ARG A 1 243 ? -14.32 -0.684 -17.375 1 89 243 ARG A N 1
ATOM 1900 C CA . ARG A 1 243 ? -14.852 -0.943 -18.703 1 89 243 ARG A CA 1
ATOM 1901 C C . ARG A 1 243 ? -15.781 -2.152 -18.703 1 89 243 ARG A C 1
ATOM 1903 O O . ARG A 1 243 ? -16.797 -2.158 -19.391 1 89 243 ARG A O 1
ATOM 1910 N N . GLN A 1 244 ? -15.414 -3.133 -17.953 1 88.44 244 GLN A N 1
ATOM 1911 C CA . GLN A 1 244 ? -16.141 -4.398 -18 1 88.44 244 GLN A CA 1
ATOM 1912 C C . GLN A 1 244 ? -17.172 -4.488 -16.875 1 88.44 244 GLN A C 1
ATOM 1914 O O . GLN A 1 244 ? -18.031 -5.359 -16.891 1 88.44 244 GLN A O 1
ATOM 1919 N N . SER A 1 245 ? -17 -3.629 -15.867 1 84.69 245 SER A N 1
ATOM 1920 C CA . SER A 1 245 ? -17.844 -3.646 -14.672 1 84.69 245 SER A CA 1
ATOM 1921 C C . SER A 1 245 ? -17.719 -4.969 -13.922 1 84.69 245 SER A C 1
ATOM 1923 O O . SER A 1 245 ? -18.688 -5.461 -13.352 1 84.69 245 SER A O 1
ATOM 1925 N N . LEU A 1 246 ? -16.578 -5.648 -14.234 1 89.31 246 LEU A N 1
ATOM 1926 C CA . LEU A 1 246 ? -16.234 -6.875 -13.523 1 89.31 246 LEU A CA 1
ATOM 1927 C C . LEU A 1 246 ? -14.898 -6.73 -12.797 1 89.31 246 LEU A C 1
ATOM 1929 O O . LEU A 1 246 ? -13.992 -6.047 -13.289 1 89.31 246 LEU A O 1
ATOM 1933 N N . TYR A 1 247 ? -14.844 -7.352 -11.734 1 93.94 247 TYR A N 1
ATOM 1934 C CA . TYR A 1 247 ? -13.641 -7.23 -10.93 1 93.94 247 TYR A CA 1
ATOM 1935 C C . TYR A 1 247 ? -12.625 -8.305 -11.297 1 93.94 247 TYR A C 1
ATOM 1937 O O . TYR A 1 247 ? -12.984 -9.453 -11.539 1 93.94 247 TYR A O 1
ATOM 1945 N N . ILE A 1 248 ? -11.383 -7.934 -11.352 1 94.25 248 ILE A N 1
ATOM 1946 C CA . ILE A 1 248 ? -10.266 -8.859 -11.5 1 94.25 248 ILE A CA 1
ATOM 1947 C C . ILE A 1 248 ? -9.844 -9.383 -10.133 1 94.25 248 ILE A C 1
ATOM 1949 O O . ILE A 1 248 ? -9.672 -8.602 -9.188 1 94.25 248 ILE A O 1
ATOM 1953 N N . ALA A 1 249 ? -9.742 -10.68 -9.961 1 96.31 249 ALA A N 1
ATOM 1954 C CA . ALA A 1 249 ? -9.219 -11.328 -8.766 1 96.31 249 ALA A CA 1
ATOM 1955 C C . ALA A 1 249 ? -10.102 -11.039 -7.555 1 96.31 249 ALA A C 1
ATOM 1957 O O . ALA A 1 249 ? -9.609 -10.695 -6.48 1 96.31 249 ALA A O 1
ATOM 1958 N N . CYS A 1 250 ? -11.414 -11.039 -7.789 1 97.38 250 CYS A N 1
ATOM 1959 C CA . CYS A 1 250 ? -12.359 -11.062 -6.676 1 97.38 250 CYS A CA 1
ATOM 1960 C C . CYS A 1 250 ? -12.5 -12.469 -6.105 1 97.38 250 CYS A C 1
ATOM 1962 O O . CYS A 1 250 ? -13.195 -13.305 -6.68 1 97.38 250 CYS A O 1
ATOM 1964 N N . LEU A 1 251 ? -11.852 -12.703 -5.012 1 98.38 251 LEU A N 1
ATOM 1965 C CA . LEU A 1 251 ? -11.766 -14.055 -4.457 1 98.38 251 LEU A CA 1
ATOM 1966 C C . LEU A 1 251 ? -13.148 -14.586 -4.113 1 98.38 251 LEU A C 1
ATOM 1968 O O . LEU A 1 251 ? -13.445 -15.758 -4.355 1 98.38 251 LEU A O 1
ATOM 1972 N N . GLU A 1 252 ? -14.016 -13.711 -3.564 1 98.31 252 GLU A N 1
ATOM 1973 C CA . GLU A 1 252 ? -15.367 -14.102 -3.182 1 98.31 252 GLU A CA 1
ATOM 1974 C C . GLU A 1 252 ? -16.188 -14.508 -4.402 1 98.31 252 GLU A C 1
ATOM 1976 O O . GLU A 1 252 ? -16.969 -15.461 -4.336 1 98.31 252 GLU A O 1
ATOM 1981 N N . GLU A 1 253 ? -16.016 -13.805 -5.469 1 97.62 253 GLU A N 1
ATOM 1982 C CA . GLU A 1 253 ? -16.719 -14.148 -6.699 1 97.62 253 GLU A CA 1
ATOM 1983 C C . GLU A 1 253 ? -16.312 -15.523 -7.207 1 97.62 253 GLU A C 1
ATOM 1985 O O . GLU A 1 253 ? -17.156 -16.344 -7.574 1 97.62 253 GLU A O 1
ATOM 1990 N N . ILE A 1 254 ? -15.016 -15.766 -7.262 1 97.44 254 ILE A N 1
ATOM 1991 C CA . ILE A 1 254 ? -14.5 -17.062 -7.719 1 97.44 254 ILE A CA 1
ATOM 1992 C C . ILE A 1 254 ? -15.047 -18.172 -6.832 1 97.44 254 ILE A C 1
ATOM 1994 O O . ILE A 1 254 ? -15.539 -19.188 -7.336 1 97.44 254 ILE A O 1
ATOM 1998 N N . ALA A 1 255 ? -15.016 -17.984 -5.508 1 98.44 255 ALA A N 1
ATOM 1999 C CA . ALA A 1 255 ? -15.516 -18.969 -4.555 1 98.44 255 ALA A CA 1
ATOM 2000 C C . ALA A 1 255 ? -16.984 -19.266 -4.781 1 98.44 255 ALA A C 1
ATOM 2002 O O . ALA A 1 255 ? -17.406 -20.422 -4.773 1 98.44 255 ALA A O 1
ATOM 2003 N N . TYR A 1 256 ? -17.75 -18.234 -5.004 1 98.31 256 TYR A N 1
ATOM 2004 C CA . TYR A 1 256 ? -19.203 -18.375 -5.203 1 98.31 256 TYR A CA 1
ATOM 2005 C C . TYR A 1 256 ? -19.5 -19.109 -6.5 1 98.31 256 TYR A C 1
ATOM 2007 O O . TYR A 1 256 ? -20.297 -20.047 -6.512 1 98.31 256 TYR A O 1
ATOM 2015 N N . LEU A 1 257 ? -18.812 -18.703 -7.574 1 96.62 257 LEU A N 1
ATOM 2016 C CA . LEU A 1 257 ? -19.078 -19.281 -8.891 1 96.62 257 LEU A CA 1
ATOM 2017 C C . LEU A 1 257 ? -18.609 -20.734 -8.953 1 96.62 257 LEU A C 1
ATOM 2019 O O . LEU A 1 257 ? -19.203 -21.547 -9.664 1 96.62 257 LEU A O 1
ATOM 2023 N N . LYS A 1 258 ? -17.625 -21.078 -8.156 1 96.56 258 LYS A N 1
ATOM 2024 C CA . LYS A 1 258 ? -17.109 -22.453 -8.109 1 96.56 258 LYS A CA 1
ATOM 2025 C C . LYS A 1 258 ? -17.891 -23.297 -7.129 1 96.56 258 LYS A C 1
ATOM 2027 O O . LYS A 1 258 ? -17.672 -24.516 -7.02 1 96.56 258 LYS A O 1
ATOM 2032 N N . GLY A 1 259 ? -18.719 -22.641 -6.332 1 97.5 259 GLY A N 1
ATOM 2033 C CA . GLY A 1 259 ? -19.578 -23.344 -5.402 1 97.5 259 GLY A CA 1
ATOM 2034 C C . GLY A 1 259 ? -18.891 -23.641 -4.074 1 97.5 259 GLY A C 1
ATOM 2035 O O . GLY A 1 259 ? -19.312 -24.547 -3.348 1 97.5 259 GLY A O 1
ATOM 2036 N N . TYR A 1 260 ? -17.828 -22.891 -3.812 1 98.25 260 TYR A N 1
ATOM 2037 C CA . TYR A 1 260 ? -17.109 -23.109 -2.555 1 98.25 260 TYR A CA 1
ATOM 2038 C C . TYR A 1 260 ? -17.875 -22.5 -1.387 1 98.25 260 TYR A C 1
ATOM 2040 O O . TYR A 1 260 ? -17.719 -22.938 -0.241 1 98.25 260 TYR A O 1
ATOM 2048 N N . ILE A 1 261 ? -18.672 -21.438 -1.659 1 98.19 261 ILE A N 1
ATOM 2049 C CA . ILE A 1 261 ? -19.422 -20.781 -0.601 1 98.19 261 ILE A CA 1
ATOM 2050 C C . ILE A 1 261 ? -20.875 -20.547 -1.055 1 98.19 261 ILE A C 1
ATOM 2052 O O . ILE A 1 261 ? -21.156 -20.516 -2.256 1 98.19 261 ILE A O 1
ATOM 2056 N N . SER A 1 262 ? -21.75 -20.406 -0.071 1 97.94 262 SER A N 1
ATOM 2057 C CA . SER A 1 262 ? -23.172 -20.172 -0.344 1 97.94 262 SER A CA 1
ATOM 2058 C C . SER A 1 262 ? -23.453 -18.688 -0.577 1 97.94 262 SER A C 1
ATOM 2060 O O . SER A 1 262 ? -22.578 -17.844 -0.349 1 97.94 262 SER A O 1
ATOM 2062 N N . LYS A 1 263 ? -24.641 -18.5 -1.075 1 97.56 263 LYS A N 1
ATOM 2063 C CA . LYS A 1 263 ? -25.109 -17.125 -1.244 1 97.56 263 LYS A CA 1
ATOM 2064 C C . LYS A 1 263 ? -25.094 -16.375 0.086 1 97.56 263 LYS A C 1
ATOM 2066 O O . LYS A 1 263 ? -24.75 -15.188 0.136 1 97.56 263 LYS A O 1
ATOM 2071 N N . GLU A 1 264 ? -25.469 -17.047 1.13 1 97.19 264 GLU A N 1
ATOM 2072 C CA . GLU A 1 264 ? -25.5 -16.438 2.459 1 97.19 264 GLU A CA 1
ATOM 2073 C C . GLU A 1 264 ? -24.094 -16.031 2.908 1 97.19 264 GLU A C 1
ATOM 2075 O O . GLU A 1 264 ? -23.922 -14.953 3.482 1 97.19 264 GLU A O 1
ATOM 2080 N N . GLN A 1 265 ? -23.172 -16.875 2.648 1 97.12 265 GLN A N 1
ATOM 2081 C CA . GLN A 1 265 ? -21.781 -16.562 2.996 1 97.12 265 GLN A CA 1
ATOM 2082 C C . GLN A 1 265 ? -21.266 -15.367 2.203 1 97.12 265 GLN A C 1
ATOM 2084 O O . GLN A 1 265 ? -20.562 -14.516 2.742 1 97.12 265 GLN A O 1
ATOM 2089 N N . LEU A 1 266 ? -21.609 -15.344 0.902 1 97.81 266 LEU A N 1
ATOM 2090 C CA . LEU A 1 266 ? -21.234 -14.227 0.051 1 97.81 266 LEU A CA 1
ATOM 2091 C C . LEU A 1 266 ? -21.812 -12.914 0.589 1 97.81 266 LEU A C 1
ATOM 2093 O O . LEU A 1 266 ? -21.109 -11.906 0.666 1 97.81 266 LEU A O 1
ATOM 2097 N N . LEU A 1 267 ? -23.047 -12.875 1.005 1 97.75 267 LEU A N 1
ATOM 2098 C CA . LEU A 1 267 ? -23.734 -11.688 1.496 1 97.75 267 LEU A CA 1
ATOM 2099 C C . LEU A 1 267 ? -23.141 -11.234 2.826 1 97.75 267 LEU A C 1
ATOM 2101 O O . LEU A 1 267 ? -23.078 -10.031 3.107 1 97.75 267 LEU A O 1
ATOM 2105 N N . LYS A 1 268 ? -22.75 -12.211 3.613 1 96.94 268 LYS A N 1
ATOM 2106 C CA . LYS A 1 268 ? -22.094 -11.867 4.871 1 96.94 268 LYS A CA 1
ATOM 2107 C C . LYS A 1 268 ? -20.828 -11.055 4.629 1 96.94 268 LYS A C 1
ATOM 2109 O O . LYS A 1 268 ? -20.578 -10.047 5.301 1 96.94 268 LYS A O 1
ATOM 2114 N N . THR A 1 269 ? -20.031 -11.57 3.689 1 95.69 269 THR A N 1
ATOM 2115 C CA . THR A 1 269 ? -18.812 -10.852 3.346 1 95.69 269 THR A CA 1
ATOM 2116 C C . THR A 1 269 ? -19.141 -9.484 2.744 1 95.69 269 THR A C 1
ATOM 2118 O O . THR A 1 269 ? -18.484 -8.492 3.037 1 95.69 269 THR A O 1
ATOM 2121 N N . ALA A 1 270 ? -20.141 -9.383 1.885 1 96.38 270 ALA A N 1
ATOM 2122 C CA . ALA A 1 270 ? -20.578 -8.125 1.278 1 96.38 270 ALA A CA 1
ATOM 2123 C C . ALA A 1 270 ? -20.953 -7.102 2.346 1 96.38 270 ALA A C 1
ATOM 2125 O O . ALA A 1 270 ? -20.609 -5.918 2.227 1 96.38 270 ALA A O 1
ATOM 2126 N N . GLU A 1 271 ? -21.562 -7.574 3.377 1 96.25 271 GLU A N 1
ATOM 2127 C CA . GLU A 1 271 ? -21.984 -6.695 4.465 1 96.25 271 GLU A CA 1
ATOM 2128 C C . GLU A 1 271 ? -20.781 -6.109 5.191 1 96.25 271 GLU A C 1
ATOM 2130 O O . GLU A 1 271 ? -20.781 -4.938 5.578 1 96.25 271 GLU A O 1
ATOM 2135 N N . GLU A 1 272 ? -19.844 -6.961 5.387 1 93.12 272 GLU A N 1
ATOM 2136 C CA . GLU A 1 272 ? -18.609 -6.516 6.047 1 93.12 272 GLU A CA 1
ATOM 2137 C C . GLU A 1 272 ? -17.906 -5.43 5.238 1 93.12 272 GLU A C 1
ATOM 2139 O O . GLU A 1 272 ? -17.234 -4.566 5.801 1 93.12 272 GLU A O 1
ATOM 2144 N N . LEU A 1 273 ? -18.078 -5.496 3.92 1 94.19 273 LEU A N 1
ATOM 2145 C CA . LEU A 1 273 ? -17.375 -4.59 3.012 1 94.19 273 LEU A CA 1
ATOM 2146 C C . LEU A 1 273 ? -18.344 -3.561 2.426 1 94.19 273 LEU A C 1
ATOM 2148 O O . LEU A 1 273 ? -18.047 -2.939 1.403 1 94.19 273 LEU A O 1
ATOM 2152 N N . LYS A 1 274 ? -19.453 -3.262 3.037 1 93.38 274 LYS A N 1
ATOM 2153 C CA . LYS A 1 274 ? -20.578 -2.541 2.457 1 93.38 274 LYS A CA 1
ATOM 2154 C C . LYS A 1 274 ? -20.203 -1.097 2.137 1 93.38 274 LYS A C 1
ATOM 2156 O O . LYS A 1 274 ? -20.828 -0.462 1.282 1 93.38 274 LYS A O 1
ATOM 2161 N N . LYS A 1 275 ? -19.188 -0.583 2.723 1 90.44 275 LYS A N 1
ATOM 2162 C CA . LYS A 1 275 ? -18.812 0.815 2.535 1 90.44 275 LYS A CA 1
ATOM 2163 C C . LYS A 1 275 ? -17.953 0.992 1.285 1 90.44 275 LYS A C 1
ATOM 2165 O O . LYS A 1 275 ? -17.594 2.115 0.926 1 90.44 275 LYS A O 1
ATOM 2170 N N . THR A 1 276 ? -17.672 -0.084 0.58 1 92.75 276 THR A N 1
ATOM 2171 C CA . THR A 1 276 ? -16.797 -0.042 -0.579 1 92.75 276 THR A CA 1
ATOM 2172 C C . THR A 1 276 ? -17.547 -0.438 -1.848 1 92.75 276 THR A C 1
ATOM 2174 O O . THR A 1 276 ? -18.562 -1.112 -1.78 1 92.75 276 THR A O 1
ATOM 2177 N N . ASP A 1 277 ? -16.938 0.035 -2.977 1 92.38 277 ASP A N 1
ATOM 2178 C CA . ASP A 1 277 ? -17.453 -0.44 -4.254 1 92.38 277 ASP A CA 1
ATOM 2179 C C . ASP A 1 277 ? -17.297 -1.954 -4.383 1 92.38 277 ASP A C 1
ATOM 2181 O O . ASP A 1 277 ? -18.141 -2.617 -5.004 1 92.38 277 ASP A O 1
ATOM 2185 N N . TYR A 1 278 ? -16.312 -2.502 -3.814 1 93.38 278 TYR A N 1
ATOM 2186 C CA . TYR A 1 278 ? -16.062 -3.939 -3.775 1 93.38 278 TYR A CA 1
ATOM 2187 C C . TYR A 1 278 ? -17.219 -4.672 -3.105 1 93.38 278 TYR A C 1
ATOM 2189 O O . TYR A 1 278 ? -17.75 -5.652 -3.643 1 93.38 278 TYR A O 1
ATOM 2197 N N . GLY A 1 279 ? -17.594 -4.148 -1.953 1 94.62 279 GLY A N 1
ATOM 2198 C CA . GLY A 1 279 ? -18.734 -4.723 -1.259 1 94.62 279 GLY A CA 1
ATOM 2199 C C . GLY A 1 279 ? -20.031 -4.629 -2.049 1 94.62 279 GLY A C 1
ATOM 2200 O O . GLY A 1 279 ? -20.797 -5.59 -2.109 1 94.62 279 GLY A O 1
ATOM 2201 N N . GLN A 1 280 ? -20.234 -3.48 -2.648 1 95.06 280 GLN A N 1
ATOM 2202 C CA . GLN A 1 280 ? -21.422 -3.305 -3.471 1 95.06 280 GLN A CA 1
ATOM 2203 C C . GLN A 1 280 ? -21.438 -4.289 -4.637 1 95.06 280 GLN A C 1
ATOM 2205 O O . GLN A 1 280 ? -22.484 -4.809 -5 1 95.06 280 GLN A O 1
ATOM 2210 N N . TYR A 1 281 ? -20.297 -4.543 -5.215 1 95.31 281 TYR A N 1
ATOM 2211 C CA . TYR A 1 281 ? -20.156 -5.527 -6.285 1 95.31 281 TYR A CA 1
ATOM 2212 C C . TYR A 1 281 ? -20.594 -6.906 -5.816 1 95.31 281 TYR A C 1
ATOM 2214 O O . TYR A 1 281 ? -21.297 -7.621 -6.543 1 95.31 281 TYR A O 1
ATOM 2222 N N . LEU A 1 282 ? -20.219 -7.281 -4.609 1 96.75 282 LEU A N 1
ATOM 2223 C CA . LEU A 1 282 ? -20.562 -8.586 -4.062 1 96.75 282 LEU A CA 1
ATOM 2224 C C . LEU A 1 282 ? -22.078 -8.695 -3.852 1 96.75 282 LEU A C 1
ATOM 2226 O O . LEU A 1 282 ? -22.672 -9.742 -4.105 1 96.75 282 LEU A O 1
ATOM 2230 N N . PHE A 1 283 ? -22.688 -7.566 -3.389 1 96.75 283 PHE A N 1
ATOM 2231 C CA . PHE A 1 283 ? -24.141 -7.551 -3.254 1 96.75 283 PHE A CA 1
ATOM 2232 C C . PHE A 1 283 ? -24.812 -7.805 -4.598 1 96.75 283 PHE A C 1
ATOM 2234 O O . PHE A 1 283 ? -25.766 -8.586 -4.688 1 96.75 283 PHE A O 1
ATOM 2241 N N . ASN A 1 284 ? -24.328 -7.156 -5.578 1 95.56 284 ASN A N 1
ATOM 2242 C CA . ASN A 1 284 ? -24.906 -7.277 -6.91 1 95.56 284 ASN A CA 1
ATOM 2243 C C . ASN A 1 284 ? -24.719 -8.68 -7.477 1 95.56 284 ASN A C 1
ATOM 2245 O O . ASN A 1 284 ? -25.578 -9.188 -8.195 1 95.56 284 ASN A O 1
ATOM 2249 N N . LEU A 1 285 ? -23.562 -9.258 -7.215 1 94.75 285 LEU A N 1
ATOM 2250 C CA . LEU A 1 285 ? -23.281 -10.625 -7.648 1 94.75 285 LEU A CA 1
ATOM 2251 C C . LEU A 1 285 ? -24.297 -11.602 -7.062 1 94.75 285 LEU A C 1
ATOM 2253 O O . LEU A 1 285 ? -24.719 -12.547 -7.734 1 94.75 285 LEU A O 1
ATOM 2257 N N . ALA A 1 286 ? -24.734 -11.383 -5.879 1 94.06 286 ALA A N 1
ATOM 2258 C CA . ALA A 1 286 ? -25.656 -12.273 -5.184 1 94.06 286 ALA A CA 1
ATOM 2259 C C . ALA A 1 286 ? -27.078 -12.164 -5.758 1 94.06 286 ALA A C 1
ATOM 2261 O O . ALA A 1 286 ? -27.891 -13.078 -5.609 1 94.06 286 ALA A O 1
ATOM 2262 N N . LYS A 1 287 ? -27.375 -11.07 -6.301 1 90.69 287 LYS A N 1
ATOM 2263 C CA . LYS A 1 287 ? -28.703 -10.852 -6.855 1 90.69 287 LYS A CA 1
ATOM 2264 C C . LYS A 1 287 ? -28.828 -11.484 -8.242 1 90.69 287 LYS A C 1
ATOM 2266 O O . LYS A 1 287 ? -29.938 -11.656 -8.742 1 90.69 287 LYS A O 1
ATOM 2271 N N . ARG A 1 288 ? -27.781 -11.766 -8.859 1 82.44 288 ARG A N 1
ATOM 2272 C CA . ARG A 1 288 ? -27.828 -12.359 -10.188 1 82.44 288 ARG A CA 1
ATOM 2273 C C . ARG A 1 288 ? -28.156 -13.852 -10.109 1 82.44 288 ARG A C 1
ATOM 2275 O O . ARG A 1 288 ? -27.859 -14.508 -9.117 1 82.44 288 ARG A O 1
ATOM 2282 N N . MET B 1 1 ? 7.648 25.094 18.109 1 96.12 1 MET B N 1
ATOM 2283 C CA . MET B 1 1 ? 6.418 24.391 17.766 1 96.12 1 MET B CA 1
ATOM 2284 C C . MET B 1 1 ? 6.691 22.906 17.5 1 96.12 1 MET B C 1
ATOM 2286 O O . MET B 1 1 ? 7.723 22.562 16.922 1 96.12 1 MET B O 1
ATOM 2290 N N . LYS B 1 2 ? 5.789 22.078 17.984 1 98.31 2 LYS B N 1
ATOM 2291 C CA . LYS B 1 2 ? 5.895 20.641 17.766 1 98.31 2 LYS B CA 1
ATOM 2292 C C . LYS B 1 2 ? 4.809 20.141 16.828 1 98.31 2 LYS B C 1
ATOM 2294 O O . LYS B 1 2 ? 3.861 20.875 16.516 1 98.31 2 LYS B O 1
ATOM 2299 N N . GLY B 1 3 ? 5.062 18.938 16.219 1 98.69 3 GLY B N 1
ATOM 2300 C CA . GLY B 1 3 ? 4.109 18.406 15.258 1 98.69 3 GLY B CA 1
ATOM 2301 C C . GLY B 1 3 ? 3.514 17.078 15.68 1 98.69 3 GLY B C 1
ATOM 2302 O O . GLY B 1 3 ? 4.184 16.266 16.328 1 98.69 3 GLY B O 1
ATOM 2303 N N . ILE B 1 4 ? 2.277 16.906 15.352 1 98.75 4 ILE B N 1
ATOM 2304 C CA . ILE B 1 4 ? 1.602 15.633 15.547 1 98.75 4 ILE B CA 1
ATOM 2305 C C . ILE B 1 4 ? 1.061 15.125 14.203 1 98.75 4 ILE B C 1
ATOM 2307 O O . ILE B 1 4 ? 0.419 15.875 13.469 1 98.75 4 ILE B O 1
ATOM 2311 N N . VAL B 1 5 ? 1.393 13.945 13.867 1 98.56 5 VAL B N 1
ATOM 2312 C CA . VAL B 1 5 ? 0.765 13.242 12.75 1 98.56 5 VAL B CA 1
ATOM 2313 C C . VAL B 1 5 ? -0.214 12.195 13.281 1 98.56 5 VAL B C 1
ATOM 2315 O O . VAL B 1 5 ? 0.177 11.289 14.023 1 98.56 5 VAL B O 1
ATOM 2318 N N . LEU B 1 6 ? -1.405 12.391 12.945 1 97 6 LEU B N 1
ATOM 2319 C CA . LEU B 1 6 ? -2.41 11.414 13.344 1 97 6 LEU B CA 1
ATOM 2320 C C . LEU B 1 6 ? -2.592 10.352 12.266 1 97 6 LEU B C 1
ATOM 2322 O O . LEU B 1 6 ? -3.059 10.656 11.164 1 97 6 LEU B O 1
ATOM 2326 N N . ALA B 1 7 ? -2.137 9.164 12.531 1 94.81 7 ALA B N 1
ATOM 2327 C CA . ALA B 1 7 ? -2.186 8.055 11.594 1 94.81 7 ALA B CA 1
ATOM 2328 C C . ALA B 1 7 ? -2.973 6.879 12.172 1 94.81 7 ALA B C 1
ATOM 2330 O O . ALA B 1 7 ? -2.494 5.742 12.172 1 94.81 7 ALA B O 1
ATOM 2331 N N . GLY B 1 8 ? -4.07 7.141 12.586 1 88 8 GLY B N 1
ATOM 2332 C CA . GLY B 1 8 ? -4.961 6.125 13.125 1 88 8 GLY B CA 1
ATOM 2333 C C . GLY B 1 8 ? -6.152 5.844 12.227 1 88 8 GLY B C 1
ATOM 2334 O O . GLY B 1 8 ? -6.133 6.172 11.039 1 88 8 GLY B O 1
ATOM 2335 N N . GLY B 1 9 ? -7.059 5.074 12.758 1 83.56 9 GLY B N 1
ATOM 2336 C CA . GLY B 1 9 ? -8.273 4.746 12.031 1 83.56 9 GLY B CA 1
ATOM 2337 C C . GLY B 1 9 ? -8.266 3.338 11.461 1 83.56 9 GLY B C 1
ATOM 2338 O O . GLY B 1 9 ? -7.203 2.725 11.32 1 83.56 9 GLY B O 1
ATOM 2339 N N . SER B 1 10 ? -9.375 2.873 11.164 1 80.75 10 SER B N 1
ATOM 2340 C CA . SER B 1 10 ? -9.516 1.511 10.664 1 80.75 10 SER B CA 1
ATOM 2341 C C . SER B 1 10 ? -9.438 1.474 9.141 1 80.75 10 SER B C 1
ATOM 2343 O O . SER B 1 10 ? -9.125 0.434 8.555 1 80.75 10 SER B O 1
ATOM 2345 N N . GLY B 1 11 ? -9.727 2.559 8.547 1 87.31 11 GLY B N 1
ATOM 2346 C CA . GLY B 1 11 ? -9.664 2.615 7.09 1 87.31 11 GLY B CA 1
ATOM 2347 C C . GLY B 1 11 ? -10.656 1.69 6.414 1 87.31 11 GLY B C 1
ATOM 2348 O O . GLY B 1 11 ? -10.344 1.073 5.395 1 87.31 11 GLY B O 1
ATOM 2349 N N . THR B 1 12 ? -11.891 1.538 6.918 1 89.44 12 THR B N 1
ATOM 2350 C CA . THR B 1 12 ? -12.867 0.561 6.453 1 89.44 12 THR B CA 1
ATOM 2351 C C . THR B 1 12 ? -13.352 0.902 5.047 1 89.44 12 THR B C 1
ATOM 2353 O O . THR B 1 12 ? -13.758 0.018 4.293 1 89.44 12 THR B O 1
ATOM 2356 N N . ARG B 1 13 ? -13.258 2.123 4.629 1 90.5 13 ARG B N 1
ATOM 2357 C CA . ARG B 1 13 ? -13.688 2.543 3.299 1 90.5 13 ARG B CA 1
ATOM 2358 C C . ARG B 1 13 ? -12.719 2.043 2.23 1 90.5 13 ARG B C 1
ATOM 2360 O O . ARG B 1 13 ? -13.016 2.107 1.035 1 90.5 13 ARG B O 1
ATOM 2367 N N . LEU B 1 14 ? -11.578 1.442 2.656 1 95.94 14 LEU B N 1
ATOM 2368 C CA . LEU B 1 14 ? -10.578 0.979 1.701 1 95.94 14 LEU B CA 1
ATOM 2369 C C . LEU B 1 14 ? -10.391 -0.53 1.803 1 95.94 14 LEU B C 1
ATOM 2371 O O . LEU B 1 14 ? -9.422 -1.075 1.273 1 95.94 14 LEU B O 1
ATOM 2375 N N . TYR B 1 15 ? -11.273 -1.171 2.484 1 95.56 15 TYR B N 1
ATOM 2376 C CA . TYR B 1 15 ? -11.211 -2.627 2.471 1 95.56 15 TYR B CA 1
ATOM 2377 C C . TYR B 1 15 ? -11.258 -3.162 1.044 1 95.56 15 TYR B C 1
ATOM 2379 O O . TYR B 1 15 ? -11.938 -2.598 0.186 1 95.56 15 TYR B O 1
ATOM 2387 N N . PRO B 1 16 ? -10.516 -4.141 0.759 1 96.38 16 PRO B N 1
ATOM 2388 C CA . PRO B 1 16 ? -9.766 -5.008 1.672 1 96.38 16 PRO B CA 1
ATOM 2389 C C . PRO B 1 16 ? -8.32 -4.562 1.857 1 96.38 16 PRO B C 1
ATOM 2391 O O . PRO B 1 16 ? -7.582 -5.16 2.645 1 96.38 16 PRO B O 1
ATOM 2394 N N . ILE B 1 17 ? -7.824 -3.465 1.235 1 96.56 17 ILE B N 1
ATOM 2395 C CA . ILE B 1 17 ? -6.398 -3.148 1.209 1 96.56 17 ILE B CA 1
ATOM 2396 C C . ILE B 1 17 ? -5.957 -2.643 2.58 1 96.56 17 ILE B C 1
ATOM 2398 O O . ILE B 1 17 ? -4.762 -2.609 2.883 1 96.56 17 ILE B O 1
ATOM 2402 N N . THR B 1 18 ? -6.883 -2.273 3.482 1 96.62 18 THR B N 1
ATOM 2403 C CA . THR B 1 18 ? -6.512 -1.771 4.801 1 96.62 18 THR B CA 1
ATOM 2404 C C . THR B 1 18 ? -6.887 -2.777 5.887 1 96.62 18 THR B C 1
ATOM 2406 O O . THR B 1 18 ? -6.871 -2.449 7.074 1 96.62 18 THR B O 1
ATOM 2409 N N . LYS B 1 19 ? -7.305 -3.994 5.508 1 95.38 19 LYS B N 1
ATOM 2410 C CA . LYS B 1 19 ? -7.641 -5.008 6.504 1 95.38 19 LYS B CA 1
ATOM 2411 C C . LYS B 1 19 ? -6.434 -5.34 7.379 1 95.38 19 LYS B C 1
ATOM 2413 O O . LYS B 1 19 ? -6.57 -5.523 8.586 1 95.38 19 LYS B O 1
ATOM 2418 N N . ALA B 1 20 ? -5.273 -5.375 6.715 1 94.69 20 ALA B N 1
ATOM 2419 C CA . ALA B 1 20 ? -4.102 -5.84 7.453 1 94.69 20 ALA B CA 1
ATOM 2420 C C . ALA B 1 20 ? -3.051 -4.734 7.562 1 94.69 20 ALA B C 1
ATOM 2422 O O . ALA B 1 20 ? -2.117 -4.836 8.359 1 94.69 20 ALA B O 1
ATOM 2423 N N . VAL B 1 21 ? -3.203 -3.701 6.816 1 95.56 21 VAL B N 1
ATOM 2424 C CA . VAL B 1 21 ? -2.203 -2.641 6.758 1 95.56 21 VAL B CA 1
ATOM 2425 C C . VAL B 1 21 ? -2.873 -1.285 6.969 1 95.56 21 VAL B C 1
ATOM 2427 O O . VAL B 1 21 ? -3.922 -1.006 6.383 1 95.56 21 VAL B O 1
ATOM 2430 N N . SER B 1 22 ? -2.219 -0.447 7.781 1 96.12 22 SER B N 1
ATOM 2431 C CA . SER B 1 22 ? -2.719 0.908 7.996 1 96.12 22 SER B CA 1
ATOM 2432 C C . SER B 1 22 ? -2.742 1.698 6.691 1 96.12 22 SER B C 1
ATOM 2434 O O . SER B 1 22 ? -1.813 1.607 5.887 1 96.12 22 SER B O 1
ATOM 2436 N N . LYS B 1 23 ? -3.758 2.475 6.562 1 96.5 23 LYS B N 1
ATOM 2437 C CA . LYS B 1 23 ? -3.926 3.293 5.363 1 96.5 23 LYS B CA 1
ATOM 2438 C C . LYS B 1 23 ? -2.686 4.141 5.098 1 96.5 23 LYS B C 1
ATOM 2440 O O . LYS B 1 23 ? -2.223 4.234 3.957 1 96.5 23 LYS B O 1
ATOM 2445 N N . GLN B 1 24 ? -2.158 4.75 6.141 1 97.44 24 GLN B N 1
ATOM 2446 C CA . GLN B 1 24 ? -1.087 5.73 6.012 1 97.44 24 GLN B CA 1
ATOM 2447 C C . GLN B 1 24 ? 0.242 5.059 5.684 1 97.44 24 GLN B C 1
ATOM 2449 O O . GLN B 1 24 ? 1.225 5.73 5.367 1 97.44 24 GLN B O 1
ATOM 2454 N N . LEU B 1 25 ? 0.228 3.736 5.684 1 97.75 25 LEU B N 1
ATOM 2455 C CA . LEU B 1 25 ? 1.428 2.998 5.305 1 97.75 25 LEU B CA 1
ATOM 2456 C C . LEU B 1 25 ? 1.339 2.52 3.857 1 97.75 25 LEU B C 1
ATOM 2458 O O . LEU B 1 25 ? 2.316 2.008 3.307 1 97.75 25 LEU B O 1
ATOM 2462 N N . LEU B 1 26 ? 0.199 2.68 3.25 1 97.44 26 LEU B N 1
ATOM 2463 C CA . LEU B 1 26 ? 0.027 2.309 1.85 1 97.44 26 LEU B CA 1
ATOM 2464 C C . LEU B 1 26 ? 0.802 3.252 0.938 1 97.44 26 LEU B C 1
ATOM 2466 O O . LEU B 1 26 ? 1.013 4.418 1.279 1 97.44 26 LEU B O 1
ATOM 2470 N N . PRO B 1 27 ? 1.162 2.736 -0.202 1 97.56 27 PRO B N 1
ATOM 2471 C CA . PRO B 1 27 ? 1.957 3.568 -1.109 1 97.56 27 PRO B CA 1
ATOM 2472 C C . PRO B 1 27 ? 1.114 4.602 -1.854 1 97.56 27 PRO B C 1
ATOM 2474 O O . PRO B 1 27 ? -0.005 4.301 -2.277 1 97.56 27 PRO B O 1
ATOM 2477 N N . LEU B 1 28 ? 1.598 5.715 -1.939 1 97.25 28 LEU B N 1
ATOM 2478 C CA . LEU B 1 28 ? 1.229 6.684 -2.967 1 97.25 28 LEU B CA 1
ATOM 2479 C C . LEU B 1 28 ? 2.342 6.832 -3.996 1 97.25 28 LEU B C 1
ATOM 2481 O O . LEU B 1 28 ? 3.299 7.582 -3.777 1 97.25 28 LEU B O 1
ATOM 2485 N N . TYR B 1 29 ? 2.207 6.137 -4.988 1 96.75 29 TYR B N 1
ATOM 2486 C CA . TYR B 1 29 ? 3.232 5.93 -6.008 1 96.75 29 TYR B CA 1
ATOM 2487 C C . TYR B 1 29 ? 4.492 5.328 -5.398 1 96.75 29 TYR B C 1
ATOM 2489 O O . TYR B 1 29 ? 4.551 4.125 -5.145 1 96.75 29 TYR B O 1
ATOM 2497 N N . ASP B 1 30 ? 5.477 6.141 -5.004 1 96.94 30 ASP B N 1
ATOM 2498 C CA . ASP B 1 30 ? 6.777 5.555 -4.703 1 96.94 30 ASP B CA 1
ATOM 2499 C C . ASP B 1 30 ? 7.137 5.742 -3.23 1 96.94 30 ASP B C 1
ATOM 2501 O O . ASP B 1 30 ? 8.25 5.41 -2.811 1 96.94 30 ASP B O 1
ATOM 2505 N N . LYS B 1 31 ? 6.238 6.262 -2.43 1 97.69 31 LYS B N 1
ATOM 2506 C CA . LYS B 1 31 ? 6.48 6.48 -1.006 1 97.69 31 LYS B CA 1
ATOM 2507 C C . LYS B 1 31 ? 5.246 6.117 -0.18 1 97.69 31 LYS B C 1
ATOM 2509 O O . LYS B 1 31 ? 4.117 6.203 -0.668 1 97.69 31 LYS B O 1
ATOM 2514 N N . PRO B 1 32 ? 5.527 5.734 1.08 1 98.12 32 PRO B N 1
ATOM 2515 C CA . PRO B 1 32 ? 4.371 5.57 1.965 1 98.12 32 PRO B CA 1
ATOM 2516 C C . PRO B 1 32 ? 3.594 6.871 2.164 1 98.12 32 PRO B C 1
ATOM 2518 O O . PRO B 1 32 ? 4.191 7.945 2.264 1 98.12 32 PRO B O 1
ATOM 2521 N N . MET B 1 33 ? 2.322 6.742 2.305 1 97.94 33 MET B N 1
ATOM 2522 C CA . MET B 1 33 ? 1.409 7.879 2.402 1 97.94 33 MET B CA 1
ATOM 2523 C C . MET B 1 33 ? 1.835 8.82 3.523 1 97.94 33 MET B C 1
ATOM 2525 O O . MET B 1 33 ? 1.778 10.047 3.369 1 97.94 33 MET B O 1
ATOM 2529 N N . ILE B 1 34 ? 2.369 8.336 4.582 1 98.25 34 ILE B N 1
ATOM 2530 C CA . ILE B 1 34 ? 2.654 9.133 5.773 1 98.25 34 ILE B CA 1
ATOM 2531 C C . ILE B 1 34 ? 3.836 10.062 5.504 1 98.25 34 ILE B C 1
ATOM 2533 O O . ILE B 1 34 ? 4.074 11.008 6.258 1 98.25 34 ILE B O 1
ATOM 2537 N N . TYR B 1 35 ? 4.625 9.828 4.457 1 98.56 35 TYR B N 1
ATOM 2538 C CA . TYR B 1 35 ? 5.73 10.711 4.098 1 98.56 35 TYR B CA 1
ATOM 2539 C C . TYR B 1 35 ? 5.227 12.109 3.76 1 98.56 35 TYR B C 1
ATOM 2541 O O . TYR B 1 35 ? 5.887 13.109 4.062 1 98.56 35 TYR B O 1
ATOM 2549 N N . TYR B 1 36 ? 4.074 12.133 3.229 1 97.94 36 TYR B N 1
ATOM 2550 C CA . TYR B 1 36 ? 3.57 13.383 2.674 1 97.94 36 TYR B CA 1
ATOM 2551 C C . TYR B 1 36 ? 3.174 14.352 3.783 1 97.94 36 TYR B C 1
ATOM 2553 O O . TYR B 1 36 ? 3.645 15.492 3.818 1 97.94 36 TYR B O 1
ATOM 2561 N N . PRO B 1 37 ? 2.402 13.922 4.742 1 97.81 37 PRO B N 1
ATOM 2562 C CA . PRO B 1 37 ? 2.148 14.844 5.855 1 97.81 37 PRO B CA 1
ATOM 2563 C C . PRO B 1 37 ? 3.412 15.172 6.648 1 97.81 37 PRO B C 1
ATOM 2565 O O . PRO B 1 37 ? 3.57 16.297 7.125 1 97.81 37 PRO B O 1
ATOM 2568 N N . ILE B 1 38 ? 4.32 14.227 6.812 1 98.56 38 ILE B N 1
ATOM 2569 C CA . ILE B 1 38 ? 5.562 14.492 7.531 1 98.56 38 ILE B CA 1
ATOM 2570 C C . ILE B 1 38 ? 6.367 15.562 6.797 1 98.56 38 ILE B C 1
ATOM 2572 O O . ILE B 1 38 ? 6.93 16.469 7.418 1 98.56 38 ILE B O 1
ATOM 2576 N N . SER B 1 39 ? 6.375 15.461 5.5 1 98.06 39 SER B N 1
ATOM 2577 C CA . SER B 1 39 ? 7.102 16.453 4.707 1 98.06 39 SER B CA 1
ATOM 2578 C C . SER B 1 39 ? 6.566 17.859 4.945 1 98.06 39 SER B C 1
ATOM 2580 O O . SER B 1 39 ? 7.336 18.828 4.969 1 98.06 39 SER B O 1
ATOM 2582 N N . VAL B 1 40 ? 5.262 17.984 5.102 1 96.94 40 VAL B N 1
ATOM 2583 C CA . VAL B 1 40 ? 4.633 19.281 5.348 1 96.94 40 VAL B CA 1
ATOM 2584 C C . VAL B 1 40 ? 5.137 19.844 6.668 1 96.94 40 VAL B C 1
ATOM 2586 O O . VAL B 1 40 ? 5.5 21.031 6.742 1 96.94 40 VAL B O 1
ATOM 2589 N N . LEU B 1 41 ? 5.172 19.031 7.684 1 97.88 41 LEU B N 1
ATOM 2590 C CA . LEU B 1 41 ? 5.66 19.484 8.984 1 97.88 41 LEU B CA 1
ATOM 2591 C C . LEU B 1 41 ? 7.129 19.875 8.906 1 97.88 41 LEU B C 1
ATOM 2593 O O . LEU B 1 41 ? 7.531 20.891 9.461 1 97.88 41 LEU B O 1
ATOM 2597 N N . MET B 1 42 ? 7.902 19.109 8.195 1 97.94 42 MET B N 1
ATOM 2598 C CA . MET B 1 42 ? 9.32 19.422 8.047 1 97.94 42 MET B CA 1
ATOM 2599 C C . MET B 1 42 ? 9.516 20.734 7.285 1 97.94 42 MET B C 1
ATOM 2601 O O . MET B 1 42 ? 10.359 21.547 7.652 1 97.94 42 MET B O 1
ATOM 2605 N N . LEU B 1 43 ? 8.734 20.875 6.25 1 96.25 43 LEU B N 1
ATOM 2606 C CA . LEU B 1 43 ? 8.789 22.125 5.484 1 96.25 43 LEU B CA 1
ATOM 2607 C C . LEU B 1 43 ? 8.445 23.312 6.363 1 96.25 43 LEU B C 1
ATOM 2609 O O . LEU B 1 43 ? 8.977 24.406 6.168 1 96.25 43 LEU B O 1
ATOM 2613 N N . ALA B 1 44 ? 7.609 23.094 7.34 1 95.81 44 ALA B N 1
ATOM 2614 C CA . ALA B 1 44 ? 7.203 24.141 8.273 1 95.81 44 ALA B CA 1
ATOM 2615 C C . ALA B 1 44 ? 8.289 24.391 9.32 1 95.81 44 ALA B C 1
ATOM 2617 O O . ALA B 1 44 ? 8.156 25.297 10.148 1 95.81 44 ALA B O 1
ATOM 2618 N N . GLY B 1 45 ? 9.32 23.594 9.312 1 96.12 45 GLY B N 1
ATOM 2619 C CA . GLY B 1 45 ? 10.43 23.781 10.234 1 96.12 45 GLY B CA 1
ATOM 2620 C C . GLY B 1 45 ? 10.258 23.016 11.531 1 96.12 45 GLY B C 1
ATOM 2621 O O . GLY B 1 45 ? 10.969 23.281 12.508 1 96.12 45 GLY B O 1
ATOM 2622 N N . ILE B 1 46 ? 9.352 22.156 11.547 1 97.75 46 ILE B N 1
ATOM 2623 C CA . ILE B 1 46 ? 9.078 21.391 12.758 1 97.75 46 ILE B CA 1
ATOM 2624 C C . ILE B 1 46 ? 9.977 20.156 12.797 1 97.75 46 ILE B C 1
ATOM 2626 O O . ILE B 1 46 ? 9.977 19.344 11.875 1 97.75 46 ILE B O 1
ATOM 2630 N N . LYS B 1 47 ? 10.695 19.969 13.953 1 98.19 47 LYS B N 1
ATOM 2631 C CA . LYS B 1 47 ? 11.695 18.922 14.023 1 98.19 47 LYS B CA 1
ATOM 2632 C C . LYS B 1 47 ? 11.305 17.859 15.055 1 98.19 47 LYS B C 1
ATOM 2634 O O . LYS B 1 47 ? 11.898 16.781 15.094 1 98.19 47 LYS B O 1
ATOM 2639 N N . GLU B 1 48 ? 10.422 18.141 15.891 1 98.81 48 GLU B N 1
ATOM 2640 C CA . GLU B 1 48 ? 9.891 17.188 16.859 1 98.81 48 GLU B CA 1
ATOM 2641 C C . GLU B 1 48 ? 8.469 16.781 16.5 1 98.81 48 GLU B C 1
ATOM 2643 O O . GLU B 1 48 ? 7.543 17.594 16.562 1 98.81 48 GLU B O 1
ATOM 2648 N N . ILE B 1 49 ? 8.297 15.5 16.156 1 98.88 49 ILE B N 1
ATOM 2649 C CA . ILE B 1 49 ? 7.027 15.047 15.609 1 98.88 49 ILE B CA 1
ATOM 2650 C C . ILE B 1 49 ? 6.547 13.812 16.375 1 98.88 49 ILE B C 1
ATOM 2652 O O . ILE B 1 49 ? 7.316 12.875 16.594 1 98.88 49 ILE B O 1
ATOM 2656 N N . LEU B 1 50 ? 5.348 13.844 16.828 1 98.88 50 LEU B N 1
ATOM 2657 C CA . LEU B 1 50 ? 4.691 12.711 17.469 1 98.88 50 LEU B CA 1
ATOM 2658 C C . LEU B 1 50 ? 3.801 11.969 16.469 1 98.88 50 LEU B C 1
ATOM 2660 O O . LEU B 1 50 ? 2.957 12.586 15.812 1 98.88 50 LEU B O 1
ATOM 2664 N N . ILE B 1 51 ? 4.027 10.688 16.344 1 98.75 51 ILE B N 1
ATOM 2665 C CA . ILE B 1 51 ? 3.164 9.828 15.531 1 98.75 51 ILE B CA 1
ATOM 2666 C C . ILE B 1 51 ? 2.156 9.117 16.438 1 98.75 51 ILE B C 1
ATOM 2668 O O . ILE B 1 51 ? 2.541 8.391 17.344 1 98.75 51 ILE B O 1
ATOM 2672 N N . ILE B 1 52 ? 0.89 9.375 16.203 1 98.31 52 ILE B N 1
ATOM 2673 C CA . ILE B 1 52 ? -0.167 8.719 16.969 1 98.31 52 ILE B CA 1
ATOM 2674 C C . ILE B 1 52 ? -0.887 7.703 16.078 1 98.31 52 ILE B C 1
ATOM 2676 O O . ILE B 1 52 ? -1.348 8.039 14.984 1 98.31 52 ILE B O 1
ATOM 2680 N N . SER B 1 53 ? -0.959 6.488 16.484 1 97.31 53 SER B N 1
ATOM 2681 C CA . SER B 1 53 ? -1.619 5.43 15.727 1 97.31 53 SER B CA 1
ATOM 2682 C C . SER B 1 53 ? -2.162 4.348 16.656 1 97.31 53 SER B C 1
ATOM 2684 O O . SER B 1 53 ? -2.197 4.523 17.875 1 97.31 53 SER B O 1
ATOM 2686 N N . THR B 1 54 ? -2.783 3.352 16.078 1 95.38 54 THR B N 1
ATOM 2687 C CA . THR B 1 54 ? -3.322 2.23 16.844 1 95.38 54 THR B CA 1
ATOM 2688 C C . THR B 1 54 ? -2.197 1.343 17.359 1 95.38 54 THR B C 1
ATOM 2690 O O . THR B 1 54 ? -1.091 1.346 16.812 1 95.38 54 THR B O 1
ATOM 2693 N N . PRO B 1 55 ? -2.543 0.594 18.406 1 95 55 PRO B N 1
ATOM 2694 C CA . PRO B 1 55 ? -1.53 -0.337 18.906 1 95 55 PRO B CA 1
ATOM 2695 C C . PRO B 1 55 ? -1.094 -1.355 17.859 1 95 55 PRO B C 1
ATOM 2697 O O . PRO B 1 55 ? 0.081 -1.729 17.812 1 95 55 PRO B O 1
ATOM 2700 N N . ARG B 1 56 ? -1.937 -1.771 17.047 1 92.12 56 ARG B N 1
ATOM 2701 C CA . ARG B 1 56 ? -1.649 -2.754 16.016 1 92.12 56 ARG B CA 1
ATOM 2702 C C . ARG B 1 56 ? -0.635 -2.213 15.008 1 92.12 56 ARG B C 1
ATOM 2704 O O . ARG B 1 56 ? 0.271 -2.934 14.586 1 92.12 56 ARG B O 1
ATOM 2711 N N . ASP B 1 57 ? -0.727 -0.977 14.727 1 94.88 57 ASP B N 1
ATOM 2712 C CA . ASP B 1 57 ? -0.02 -0.448 13.562 1 94.88 57 ASP B CA 1
ATOM 2713 C C . ASP B 1 57 ? 1.257 0.278 13.977 1 94.88 57 ASP B C 1
ATOM 2715 O O . ASP B 1 57 ? 2.166 0.461 13.164 1 94.88 57 ASP B O 1
ATOM 2719 N N . LEU B 1 58 ? 1.356 0.704 15.172 1 96.56 58 LEU B N 1
ATOM 2720 C CA . LEU B 1 58 ? 2.434 1.57 15.633 1 96.56 58 LEU B CA 1
ATOM 2721 C C . LEU B 1 58 ? 3.793 0.925 15.391 1 96.56 58 LEU B C 1
ATOM 2723 O O . LEU B 1 58 ? 4.742 1.601 14.992 1 96.56 58 LEU B O 1
ATOM 2727 N N . PRO B 1 59 ? 3.934 -0.399 15.633 1 95.56 59 PRO B N 1
ATOM 2728 C CA . PRO B 1 59 ? 5.234 -1.017 15.367 1 95.56 59 PRO B CA 1
ATOM 2729 C C . PRO B 1 59 ? 5.688 -0.845 13.922 1 95.56 59 PRO B C 1
ATOM 2731 O O . PRO B 1 59 ? 6.879 -0.663 13.656 1 95.56 59 PRO B O 1
ATOM 2734 N N . MET B 1 60 ? 4.805 -0.864 13.016 1 96.19 60 MET B N 1
ATOM 2735 C CA . MET B 1 60 ? 5.156 -0.705 11.602 1 96.19 60 MET B CA 1
ATOM 2736 C C . MET B 1 60 ? 5.633 0.715 11.32 1 96.19 60 MET B C 1
ATOM 2738 O O . MET B 1 60 ? 6.531 0.919 10.5 1 96.19 60 MET B O 1
ATOM 2742 N N . TYR B 1 61 ? 5.031 1.658 12 1 98 61 TYR B N 1
ATOM 2743 C CA . TYR B 1 61 ? 5.488 3.035 11.852 1 98 61 TYR B CA 1
ATOM 2744 C C . TYR B 1 61 ? 6.898 3.201 12.406 1 98 61 TYR B C 1
ATOM 2746 O O . TYR B 1 61 ? 7.727 3.904 11.812 1 98 61 TYR B O 1
ATOM 2754 N N . LYS B 1 62 ? 7.109 2.588 13.516 1 97.81 62 LYS B N 1
ATOM 2755 C CA . LYS B 1 62 ? 8.445 2.633 14.102 1 97.81 62 LYS B CA 1
ATOM 2756 C C . LYS B 1 62 ? 9.477 1.993 13.18 1 97.81 62 LYS B C 1
ATOM 2758 O O . LYS B 1 62 ? 10.586 2.504 13.031 1 97.81 62 LYS B O 1
ATOM 2763 N N . ASP B 1 63 ? 9.102 0.903 12.57 1 96.12 63 ASP B N 1
ATOM 2764 C CA . ASP B 1 63 ? 9.992 0.239 11.617 1 96.12 63 ASP B CA 1
ATOM 2765 C C . ASP B 1 63 ? 10.305 1.145 10.43 1 96.12 63 ASP B C 1
ATOM 2767 O O . ASP B 1 63 ? 11.422 1.145 9.922 1 96.12 63 ASP B O 1
ATOM 2771 N N . LEU B 1 64 ? 9.375 1.854 10 1 97.31 64 LEU B N 1
ATOM 2772 C CA . LEU B 1 64 ? 9.484 2.686 8.805 1 97.31 64 LEU B CA 1
ATOM 2773 C C . LEU B 1 64 ? 10.297 3.947 9.102 1 97.31 64 LEU B C 1
ATOM 2775 O O . LEU B 1 64 ? 11.188 4.312 8.328 1 97.31 64 LEU B O 1
ATOM 2779 N N . LEU B 1 65 ? 9.977 4.598 10.266 1 98.12 65 LEU B N 1
ATOM 2780 C CA . LEU B 1 65 ? 10.453 5.961 10.484 1 98.12 65 LEU B CA 1
ATOM 2781 C C . LEU B 1 65 ? 11.594 5.984 11.492 1 98.12 65 LEU B C 1
ATOM 2783 O O . LEU B 1 65 ? 12.359 6.953 11.547 1 98.12 65 LEU B O 1
ATOM 2787 N N . GLY B 1 66 ? 11.672 4.953 12.352 1 97.88 66 GLY B N 1
ATOM 2788 C CA . GLY B 1 66 ? 12.672 4.949 13.414 1 97.88 66 GLY B CA 1
ATOM 2789 C C . GLY B 1 66 ? 12.5 6.086 14.398 1 97.88 66 GLY B C 1
ATOM 2790 O O . GLY B 1 66 ? 11.375 6.422 14.773 1 97.88 66 GLY B O 1
ATOM 2791 N N . ASP B 1 67 ? 13.641 6.621 14.82 1 98.25 67 ASP B N 1
ATOM 2792 C CA . ASP B 1 67 ? 13.586 7.695 15.805 1 98.25 67 ASP B CA 1
ATOM 2793 C C . ASP B 1 67 ? 13.758 9.062 15.141 1 98.25 67 ASP B C 1
ATOM 2795 O O . ASP B 1 67 ? 13.773 10.086 15.82 1 98.25 67 ASP B O 1
ATOM 2799 N N . GLY B 1 68 ? 13.922 9.062 13.867 1 98.12 68 GLY B N 1
ATOM 2800 C CA . GLY B 1 68 ? 14.008 10.305 13.109 1 98.12 68 GLY B CA 1
ATOM 2801 C C . GLY B 1 68 ? 15.422 10.836 12.977 1 98.12 68 GLY B C 1
ATOM 2802 O O . GLY B 1 68 ? 15.664 11.805 12.266 1 98.12 68 GLY B O 1
ATOM 2803 N N . SER B 1 69 ? 16.391 10.188 13.578 1 97.56 69 SER B N 1
ATOM 2804 C CA . SER B 1 69 ? 17.766 10.664 13.578 1 97.56 69 SER B CA 1
ATOM 2805 C C . SER B 1 69 ? 18.328 10.711 12.164 1 97.56 69 SER B C 1
ATOM 2807 O O . SER B 1 69 ? 19.125 11.586 11.836 1 97.56 69 SER B O 1
ATOM 2809 N N . SER B 1 70 ? 17.969 9.781 11.328 1 96.06 70 SER B N 1
ATOM 2810 C CA . SER B 1 70 ? 18.453 9.727 9.953 1 96.06 70 SER B CA 1
ATOM 2811 C C . SER B 1 70 ? 18 10.953 9.164 1 96.06 70 SER B C 1
ATOM 2813 O O . SER B 1 70 ? 18.578 11.266 8.117 1 96.06 70 SER B O 1
ATOM 2815 N N . LEU B 1 71 ? 16.984 11.695 9.633 1 98.12 71 LEU B N 1
ATOM 2816 C CA . LEU B 1 71 ? 16.453 12.891 8.992 1 98.12 71 LEU B CA 1
ATOM 2817 C C . LEU B 1 71 ? 16.828 14.141 9.773 1 98.12 71 LEU B C 1
ATOM 2819 O O . LEU B 1 71 ? 16.391 15.242 9.438 1 98.12 71 LEU B O 1
ATOM 2823 N N . GLY B 1 72 ? 17.578 13.883 10.852 1 98.25 72 GLY B N 1
ATOM 2824 C CA . GLY B 1 72 ? 17.953 15.016 11.672 1 98.25 72 GLY B CA 1
ATOM 2825 C C . GLY B 1 72 ? 16.797 15.578 12.484 1 98.25 72 GLY B C 1
ATOM 2826 O O . GLY B 1 72 ? 16.797 16.75 12.852 1 98.25 72 GLY B O 1
ATOM 2827 N N . ILE B 1 73 ? 15.773 14.828 12.648 1 98.5 73 ILE B N 1
ATOM 2828 C CA . ILE B 1 73 ? 14.633 15.219 13.469 1 98.5 73 ILE B CA 1
ATOM 2829 C C . ILE B 1 73 ? 14.344 14.133 14.508 1 98.5 73 ILE B C 1
ATOM 2831 O O . ILE B 1 73 ? 15.133 13.211 14.68 1 98.5 73 ILE B O 1
ATOM 2835 N N . SER B 1 74 ? 13.258 14.344 15.273 1 98.75 74 SER B N 1
ATOM 2836 C CA . SER B 1 74 ? 12.906 13.383 16.312 1 98.75 74 SER B CA 1
ATOM 2837 C C . SER B 1 74 ? 11.461 12.898 16.156 1 98.75 74 SER B C 1
ATOM 2839 O O . SER B 1 74 ? 10.547 13.711 16.047 1 98.75 74 SER B O 1
ATOM 2841 N N . PHE B 1 75 ? 11.344 11.609 16.172 1 98.75 75 PHE B N 1
ATOM 2842 C CA . PHE B 1 75 ? 10.016 11.008 16.188 1 98.75 75 PHE B CA 1
ATOM 2843 C C . PHE B 1 75 ? 9.719 10.406 17.562 1 98.75 75 PHE B C 1
ATOM 2845 O O . PHE B 1 75 ? 10.578 9.773 18.172 1 98.75 75 PHE B O 1
ATOM 2852 N N . GLU B 1 76 ? 8.609 10.641 18.062 1 98.81 76 GLU B N 1
ATOM 2853 C CA . GLU B 1 76 ? 8.023 9.906 19.172 1 98.81 76 GLU B CA 1
ATOM 2854 C C . GLU B 1 76 ? 6.723 9.227 18.766 1 98.81 76 GLU B C 1
ATOM 2856 O O . GLU B 1 76 ? 6.16 9.539 17.719 1 98.81 76 GLU B O 1
ATOM 2861 N N . TYR B 1 77 ? 6.336 8.266 19.578 1 98.62 77 TYR B N 1
ATOM 2862 C CA . TYR B 1 77 ? 5.18 7.453 19.219 1 98.62 77 TYR B CA 1
ATOM 2863 C C . TYR B 1 77 ? 4.215 7.32 20.391 1 98.62 77 TYR B C 1
ATOM 2865 O O . TYR B 1 77 ? 4.641 7.168 21.531 1 98.62 77 TYR B O 1
ATOM 2873 N N . ALA B 1 78 ? 2.963 7.461 20.109 1 98.44 78 ALA B N 1
ATOM 2874 C CA . ALA B 1 78 ? 1.928 7.285 21.125 1 98.44 78 ALA B CA 1
ATOM 2875 C C . ALA B 1 78 ? 0.743 6.5 20.578 1 98.44 78 ALA B C 1
ATOM 2877 O O . ALA B 1 78 ? 0.472 6.539 19.375 1 98.44 78 ALA B O 1
ATOM 2878 N N . VAL B 1 79 ? 0.044 5.84 21.469 1 97.06 79 VAL B N 1
ATOM 2879 C CA . VAL B 1 79 ? -1.062 4.969 21.078 1 97.06 79 VAL B CA 1
ATOM 2880 C C . VAL B 1 79 ? -2.389 5.695 21.281 1 97.06 79 VAL B C 1
ATOM 2882 O O . VAL B 1 79 ? -2.607 6.316 22.328 1 97.06 79 VAL B O 1
ATOM 2885 N N . GLN B 1 80 ? -3.146 5.707 20.281 1 94.31 80 GLN B N 1
ATOM 2886 C CA . GLN B 1 80 ? -4.578 5.953 20.406 1 94.31 80 GLN B CA 1
ATOM 2887 C C . GLN B 1 80 ? -5.371 4.652 20.297 1 94.31 80 GLN B C 1
ATOM 2889 O O . GLN B 1 80 ? -5.5 4.098 19.203 1 94.31 80 GLN B O 1
ATOM 2894 N N . GLU B 1 81 ? -5.957 4.176 21.297 1 90.44 81 GLU B N 1
ATOM 2895 C CA . GLU B 1 81 ? -6.57 2.854 21.375 1 90.44 81 GLU B CA 1
ATOM 2896 C C . GLU B 1 81 ? -7.797 2.754 20.469 1 90.44 81 GLU B C 1
ATOM 2898 O O . GLU B 1 81 ? -8.008 1.735 19.812 1 90.44 81 GLU B O 1
ATOM 2903 N N . HIS B 1 82 ? -8.617 3.826 20.516 1 87.75 82 HIS B N 1
ATOM 2904 C CA . HIS B 1 82 ? -9.836 3.893 19.719 1 87.75 82 HIS B CA 1
ATOM 2905 C C . HIS B 1 82 ? -9.93 5.219 18.969 1 87.75 82 HIS B C 1
ATOM 2907 O O . HIS B 1 82 ? -9.344 6.215 19.391 1 87.75 82 HIS B O 1
ATOM 2913 N N . PRO B 1 83 ? -10.562 5.074 17.859 1 84.12 83 PRO B N 1
ATOM 2914 C CA . PRO B 1 83 ? -10.711 6.312 17.094 1 84.12 83 PRO B CA 1
ATOM 2915 C C . PRO B 1 83 ? -11.75 7.258 17.703 1 84.12 83 PRO B C 1
ATOM 2917 O O . PRO B 1 83 ? -12.805 7.488 17.109 1 84.12 83 PRO B O 1
ATOM 2920 N N . ASN B 1 84 ? -11.43 7.98 18.703 1 86.56 84 ASN B N 1
ATOM 2921 C CA . ASN B 1 84 ? -12.359 8.789 19.484 1 86.56 84 ASN B CA 1
ATOM 2922 C C . ASN B 1 84 ? -12.422 10.227 18.969 1 86.56 84 ASN B C 1
ATOM 2924 O O . ASN B 1 84 ? -12.977 11.109 19.625 1 86.56 84 ASN B O 1
ATOM 2928 N N . GLY B 1 85 ? -11.789 10.453 17.875 1 88.75 85 GLY B N 1
ATOM 2929 C CA . GLY B 1 85 ? -11.828 11.789 17.297 1 88.75 85 GLY B CA 1
ATOM 2930 C C . GLY B 1 85 ? -10.453 12.422 17.172 1 88.75 85 GLY B C 1
ATOM 2931 O O . GLY B 1 85 ? -9.539 12.094 17.922 1 88.75 85 GLY B O 1
ATOM 2932 N N . LEU B 1 86 ? -10.391 13.461 16.344 1 91.44 86 LEU B N 1
ATOM 2933 C CA . LEU B 1 86 ? -9.117 14.07 15.984 1 91.44 86 LEU B CA 1
ATOM 2934 C C . LEU B 1 86 ? -8.57 14.898 17.141 1 91.44 86 LEU B C 1
ATOM 2936 O O . LEU B 1 86 ? -7.355 14.945 17.359 1 91.44 86 LEU B O 1
ATOM 2940 N N . ALA B 1 87 ? -9.453 15.508 17.875 1 94.62 87 ALA B N 1
ATOM 2941 C CA . ALA B 1 87 ? -9.023 16.406 18.953 1 94.62 87 ALA B CA 1
ATOM 2942 C C . ALA B 1 87 ? -8.344 15.633 20.078 1 94.62 87 ALA B C 1
ATOM 2944 O O . ALA B 1 87 ? -7.59 16.203 20.859 1 94.62 87 ALA B O 1
ATOM 2945 N N . GLU B 1 88 ? -8.625 14.367 20.172 1 95.44 88 GLU B N 1
ATOM 2946 C CA . GLU B 1 88 ? -8 13.547 21.203 1 95.44 88 GLU B CA 1
ATOM 2947 C C . GLU B 1 88 ? -6.484 13.5 21.031 1 95.44 88 GLU B C 1
ATOM 2949 O O . GLU B 1 88 ? -5.762 13.172 21.969 1 95.44 88 GLU B O 1
ATOM 2954 N N . ALA B 1 89 ? -6.051 13.812 19.828 1 96.75 89 ALA B N 1
ATOM 2955 C CA . ALA B 1 89 ? -4.617 13.836 19.562 1 96.75 89 ALA B CA 1
ATOM 2956 C C . ALA B 1 89 ? -3.887 14.75 20.547 1 96.75 89 ALA B C 1
ATOM 2958 O O . ALA B 1 89 ? -2.754 14.469 20.938 1 96.75 89 ALA B O 1
ATOM 2959 N N . PHE B 1 90 ? -4.531 15.836 20.984 1 97.88 90 PHE B N 1
ATOM 2960 C CA . PHE B 1 90 ? -3.904 16.812 21.875 1 97.88 90 PHE B CA 1
ATOM 2961 C C . PHE B 1 90 ? -3.889 16.297 23.312 1 97.88 90 PHE B C 1
ATOM 2963 O O . PHE B 1 90 ? -3.041 16.703 24.109 1 97.88 90 PHE B O 1
ATOM 2970 N N . ILE B 1 91 ? -4.828 15.445 23.578 1 96.81 91 ILE B N 1
ATOM 2971 C CA . ILE B 1 91 ? -4.875 14.828 24.906 1 96.81 91 ILE B CA 1
ATOM 2972 C C . ILE B 1 91 ? -3.82 13.727 24.984 1 96.81 91 ILE B C 1
ATOM 2974 O O . ILE B 1 91 ? -3.033 13.688 25.938 1 96.81 91 ILE B O 1
ATOM 2978 N N . VAL B 1 92 ? -3.791 12.859 24 1 97.06 92 VAL B N 1
ATOM 2979 C CA . VAL B 1 92 ? -2.812 11.781 23.922 1 97.06 92 VAL B CA 1
ATOM 2980 C C . VAL B 1 92 ? -1.401 12.367 23.875 1 97.06 92 VAL B C 1
ATOM 2982 O O . VAL B 1 92 ? -0.476 11.812 24.469 1 97.06 92 VAL B O 1
ATOM 2985 N N . GLY B 1 93 ? -1.237 13.484 23.219 1 98 93 GLY B N 1
ATOM 2986 C CA . GLY B 1 93 ? 0.068 14.086 23 1 98 93 GLY B CA 1
ATOM 2987 C C . GLY B 1 93 ? 0.403 15.172 24 1 98 93 GLY B C 1
ATOM 2988 O O . GLY B 1 93 ? 1.346 15.938 23.797 1 98 93 GLY B O 1
ATOM 2989 N N . GLU B 1 94 ? -0.292 15.289 25.078 1 98.38 94 GLU B N 1
ATOM 2990 C CA . GLU B 1 94 ? -0.141 16.391 26.031 1 98.38 94 GLU B CA 1
ATOM 2991 C C . GLU B 1 94 ? 1.295 16.484 26.531 1 98.38 94 GLU B C 1
ATOM 2993 O O . GLU B 1 94 ? 1.896 17.562 26.5 1 98.38 94 GLU B O 1
ATOM 2998 N N . ASP B 1 95 ? 1.85 15.391 27.016 1 98.44 95 ASP B N 1
ATOM 2999 C CA . ASP B 1 95 ? 3.207 15.383 27.547 1 98.44 95 ASP B CA 1
ATOM 3000 C C . ASP B 1 95 ? 4.227 15.734 26.469 1 98.44 95 ASP B C 1
ATOM 3002 O O . ASP B 1 95 ? 5.203 16.438 26.734 1 98.44 95 ASP B O 1
ATOM 3006 N N . PHE B 1 96 ? 4.023 15.227 25.328 1 98.62 96 PHE B N 1
ATOM 3007 C CA . PHE B 1 96 ? 4.91 15.508 24.219 1 98.62 96 PHE B CA 1
ATOM 3008 C C . PHE B 1 96 ? 4.891 16.984 23.859 1 98.62 96 PHE B C 1
ATOM 3010 O O . PHE B 1 96 ? 5.938 17.594 23.625 1 98.62 96 PHE B O 1
ATOM 3017 N N . ILE B 1 97 ? 3.635 17.578 23.812 1 98.44 97 ILE B N 1
ATOM 3018 C CA . ILE B 1 97 ? 3.467 18.984 23.422 1 98.44 97 ILE B CA 1
ATOM 3019 C C . ILE B 1 97 ? 4.129 19.891 24.469 1 98.44 97 ILE B C 1
ATOM 3021 O O . ILE B 1 97 ? 4.82 20.844 24.109 1 98.44 97 ILE B O 1
ATOM 3025 N N . GLY B 1 98 ? 3.869 19.531 25.797 1 98.06 98 GLY B N 1
ATOM 3026 C CA . GLY B 1 98 ? 4.379 20.375 26.859 1 98.06 98 GLY B CA 1
ATOM 3027 C C . GLY B 1 98 ? 3.824 21.781 26.812 1 98.06 98 GLY B C 1
ATOM 3028 O O . GLY B 1 98 ? 2.607 21.984 26.766 1 98.06 98 GLY B O 1
ATOM 3029 N N . ASP B 1 99 ? 4.738 22.812 26.688 1 97.44 99 ASP B N 1
ATOM 3030 C CA . ASP B 1 99 ? 4.332 24.203 26.688 1 97.44 99 ASP B CA 1
ATOM 3031 C C . ASP B 1 99 ? 4.434 24.812 25.297 1 97.44 99 ASP B C 1
ATOM 3033 O O . ASP B 1 99 ? 4.293 26.031 25.141 1 97.44 99 ASP B O 1
ATOM 3037 N N . ASP B 1 100 ? 4.676 23.969 24.328 1 97.81 100 ASP B N 1
ATOM 3038 C CA . ASP B 1 100 ? 4.879 24.469 22.984 1 97.81 100 ASP B CA 1
ATOM 3039 C C . ASP B 1 100 ? 3.549 24.672 22.25 1 97.81 100 ASP B C 1
ATOM 3041 O O . ASP B 1 100 ? 2.523 24.125 22.672 1 97.81 100 ASP B O 1
ATOM 3045 N N . ASN B 1 101 ? 3.541 25.5 21.172 1 98.25 101 ASN B N 1
ATOM 3046 C CA . ASN B 1 101 ? 2.49 25.422 20.156 1 98.25 101 ASN B CA 1
ATOM 3047 C C . ASN B 1 101 ? 2.57 24.125 19.375 1 98.25 101 ASN B C 1
ATOM 3049 O O . ASN B 1 101 ? 3.57 23.406 19.438 1 98.25 101 ASN B O 1
ATOM 3053 N N . VAL B 1 102 ? 1.463 23.828 18.703 1 98.38 102 VAL B N 1
ATOM 3054 C CA . VAL B 1 102 ? 1.462 22.5 18.078 1 98.38 102 VAL B CA 1
ATOM 3055 C C . VAL B 1 102 ? 0.75 22.562 16.734 1 98.38 102 VAL B C 1
ATOM 3057 O O . VAL B 1 102 ? -0.245 23.281 16.578 1 98.38 102 VAL B O 1
ATOM 3060 N N . ALA B 1 103 ? 1.323 21.859 15.789 1 98.31 103 ALA B N 1
ATOM 3061 C CA . ALA B 1 103 ? 0.674 21.594 14.5 1 98.31 103 ALA B CA 1
ATOM 3062 C C . ALA B 1 103 ? 0.144 20.172 14.43 1 98.31 103 ALA B C 1
ATOM 3064 O O . ALA B 1 103 ? 0.826 19.219 14.844 1 98.31 103 ALA B O 1
ATOM 3065 N N . LEU B 1 104 ? -1.078 20.031 14.047 1 98.38 104 LEU B N 1
ATOM 3066 C CA . LEU B 1 104 ? -1.683 18.734 13.812 1 98.38 104 LEU B CA 1
ATOM 3067 C C . LEU B 1 104 ? -1.95 18.516 12.328 1 98.38 104 LEU B C 1
ATOM 3069 O O . LEU B 1 104 ? -2.545 19.359 11.664 1 98.38 104 LEU B O 1
ATOM 3073 N N . ILE B 1 105 ? -1.47 17.406 11.812 1 97.81 105 ILE B N 1
ATOM 3074 C CA . ILE B 1 105 ? -1.773 17.047 10.438 1 97.81 105 ILE B CA 1
ATOM 3075 C C . ILE B 1 105 ? -2.287 15.609 10.375 1 97.81 105 ILE B C 1
ATOM 3077 O O . ILE B 1 105 ? -1.78 14.734 11.078 1 97.81 105 ILE B O 1
ATOM 3081 N N . LEU B 1 106 ? -3.303 15.438 9.586 1 96.12 106 LEU B N 1
ATOM 3082 C CA . LEU B 1 106 ? -3.826 14.086 9.391 1 96.12 106 LEU B CA 1
ATOM 3083 C C . LEU B 1 106 ? -2.924 13.281 8.461 1 96.12 106 LEU B C 1
ATOM 3085 O O . LEU B 1 106 ? -2.451 13.797 7.445 1 96.12 106 LEU B O 1
ATOM 3089 N N . GLY B 1 107 ? -2.674 12.023 8.758 1 96.12 107 GLY B N 1
ATOM 3090 C CA . GLY B 1 107 ? -1.682 11.18 8.102 1 96.12 107 GLY B CA 1
ATOM 3091 C C . GLY B 1 107 ? -2.037 10.852 6.664 1 96.12 107 GLY B C 1
ATOM 3092 O O . GLY B 1 107 ? -1.206 10.328 5.922 1 96.12 107 GLY B O 1
ATOM 3093 N N . ASP B 1 108 ? -3.23 11.086 6.242 1 93.75 108 ASP B N 1
ATOM 3094 C CA . ASP B 1 108 ? -3.672 10.719 4.898 1 93.75 108 ASP B CA 1
ATOM 3095 C C . ASP B 1 108 ? -3.91 11.961 4.043 1 93.75 108 ASP B C 1
ATOM 3097 O O . ASP B 1 108 ? -4.57 11.891 3.004 1 93.75 108 ASP B O 1
ATOM 3101 N N . ASN B 1 109 ? -3.408 13.141 4.52 1 92.25 109 ASN B N 1
ATOM 3102 C CA . ASN B 1 109 ? -3.59 14.375 3.775 1 92.25 109 ASN B CA 1
ATOM 3103 C C . ASN B 1 109 ? -2.355 14.719 2.945 1 92.25 109 ASN B C 1
ATOM 3105 O O . ASN B 1 109 ? -1.244 14.781 3.473 1 92.25 109 ASN B O 1
ATOM 3109 N N . ILE B 1 110 ? -2.609 14.953 1.701 1 94.06 110 ILE B N 1
ATOM 3110 C CA . ILE B 1 110 ? -1.532 15.25 0.761 1 94.06 110 ILE B CA 1
ATOM 3111 C C . ILE B 1 110 ? -1.712 16.656 0.196 1 94.06 110 ILE B C 1
ATOM 3113 O O . ILE B 1 110 ? -2.748 16.969 -0.396 1 94.06 110 ILE B O 1
ATOM 3117 N N . PHE B 1 111 ? -0.7 17.469 0.418 1 93.25 111 PHE B N 1
ATOM 3118 C CA . PHE B 1 111 ? -0.675 18.828 -0.094 1 93.25 111 PHE B CA 1
ATOM 3119 C C . PHE B 1 111 ? 0.463 19.016 -1.091 1 93.25 111 PHE B C 1
ATOM 3121 O O . PHE B 1 111 ? 1.562 18.5 -0.888 1 93.25 111 PHE B O 1
ATOM 3128 N N . HIS B 1 112 ? 0.148 19.672 -2.109 1 91.38 112 HIS B N 1
ATOM 3129 C CA . HIS B 1 112 ? 1.197 20.016 -3.059 1 91.38 112 HIS B CA 1
ATOM 3130 C C . HIS B 1 112 ? 0.895 21.344 -3.742 1 91.38 112 HIS B C 1
ATOM 3132 O O . HIS B 1 112 ? -0.216 21.562 -4.234 1 91.38 112 HIS B O 1
ATOM 3138 N N . GLY B 1 113 ? 1.85 22.219 -3.789 1 89.06 113 GLY B N 1
ATOM 3139 C CA . GLY B 1 113 ? 1.653 23.484 -4.465 1 89.06 113 GLY B CA 1
ATOM 3140 C C . GLY B 1 113 ? 2.822 24.438 -4.297 1 89.06 113 GLY B C 1
ATOM 3141 O O . GLY B 1 113 ? 3.668 24.234 -3.424 1 89.06 113 GLY B O 1
ATOM 3142 N N . HIS B 1 114 ? 2.625 25.5 -5.203 1 82.31 114 HIS B N 1
ATOM 3143 C CA . HIS B 1 114 ? 3.648 26.531 -5.156 1 82.31 114 HIS B CA 1
ATOM 3144 C C . HIS B 1 114 ? 3.488 27.406 -3.914 1 82.31 114 HIS B C 1
ATOM 3146 O O . HIS B 1 114 ? 2.371 27.625 -3.439 1 82.31 114 HIS B O 1
ATOM 3152 N N . ARG B 1 115 ? 4.469 27.875 -3.148 1 82.44 115 ARG B N 1
ATOM 3153 C CA . ARG B 1 115 ? 4.535 28.812 -2.039 1 82.44 115 ARG B CA 1
ATOM 3154 C C . ARG B 1 115 ? 3.998 28.203 -0.755 1 82.44 115 ARG B C 1
ATOM 3156 O O . ARG B 1 115 ? 3.65 28.906 0.188 1 82.44 115 ARG B O 1
ATOM 3163 N N . PHE B 1 116 ? 3.748 26.922 -0.841 1 89.69 116 PHE B N 1
ATOM 3164 C CA . PHE B 1 116 ? 3.221 26.25 0.335 1 89.69 116 PHE B CA 1
ATOM 3165 C C . PHE B 1 116 ? 4.148 26.438 1.53 1 89.69 116 PHE B C 1
ATOM 3167 O O . PHE B 1 116 ? 3.686 26.641 2.654 1 89.69 116 PHE B O 1
ATOM 3174 N N . THR B 1 117 ? 5.371 26.438 1.253 1 89.12 117 THR B N 1
ATOM 3175 C CA . THR B 1 117 ? 6.359 26.578 2.318 1 89.12 117 THR B CA 1
ATOM 3176 C C . THR B 1 117 ? 6.219 27.922 3.025 1 89.12 117 THR B C 1
ATOM 3178 O O . THR B 1 117 ? 6.289 27.984 4.254 1 89.12 117 THR B O 1
ATOM 3181 N N . GLU B 1 118 ? 5.969 28.938 2.285 1 88.75 118 GLU B N 1
ATOM 3182 C CA . GLU B 1 118 ? 5.809 30.266 2.859 1 88.75 118 GLU B CA 1
ATOM 3183 C C . GLU B 1 118 ? 4.574 30.328 3.756 1 88.75 118 GLU B C 1
ATOM 3185 O O . GLU B 1 118 ? 4.613 30.938 4.828 1 88.75 118 GLU B O 1
ATOM 3190 N N . ILE B 1 119 ? 3.629 29.703 3.287 1 89.06 119 ILE B N 1
ATOM 3191 C CA . ILE B 1 119 ? 2.381 29.672 4.043 1 89.06 119 ILE B CA 1
ATOM 3192 C C . ILE B 1 119 ? 2.594 28.922 5.359 1 89.06 119 ILE B C 1
ATOM 3194 O O . ILE B 1 119 ? 2.162 29.391 6.418 1 89.06 119 ILE B O 1
ATOM 3198 N N . LEU B 1 120 ? 3.312 27.859 5.293 1 92.5 120 LEU B N 1
ATOM 3199 C CA . LEU B 1 120 ? 3.582 27.016 6.461 1 92.5 120 LEU B CA 1
ATOM 3200 C C . LEU B 1 120 ? 4.449 27.766 7.469 1 92.5 120 LEU B C 1
ATOM 3202 O O . LEU B 1 120 ? 4.207 27.703 8.68 1 92.5 120 LEU B O 1
ATOM 3206 N N . GLU B 1 121 ? 5.348 28.469 6.98 1 88.38 121 GLU B N 1
ATOM 3207 C CA . GLU B 1 121 ? 6.246 29.203 7.863 1 88.38 121 GLU B CA 1
ATOM 3208 C C . GLU B 1 121 ? 5.508 30.328 8.602 1 88.38 121 GLU B C 1
ATOM 3210 O O . GLU B 1 121 ? 5.773 30.578 9.773 1 88.38 121 GLU B O 1
ATOM 3215 N N . ARG B 1 122 ? 4.59 30.938 7.91 1 88.12 122 ARG B N 1
ATOM 3216 C CA . ARG B 1 122 ? 3.771 31.938 8.57 1 88.12 122 ARG B CA 1
ATOM 3217 C C . ARG B 1 122 ? 2.92 31.328 9.672 1 88.12 122 ARG B C 1
ATOM 3219 O O . ARG B 1 122 ? 2.768 31.906 10.75 1 88.12 122 ARG B O 1
ATOM 3226 N N . ALA B 1 123 ? 2.455 30.203 9.391 1 90.56 123 ALA B N 1
ATOM 3227 C CA . ALA B 1 123 ? 1.595 29.516 10.352 1 90.56 123 ALA B CA 1
ATOM 3228 C C . ALA B 1 123 ? 2.389 29.062 11.57 1 90.56 123 ALA B C 1
ATOM 3230 O O . ALA B 1 123 ? 1.877 29.078 12.695 1 90.56 123 ALA B O 1
ATOM 3231 N N . THR B 1 124 ? 3.582 28.688 11.359 1 93.06 124 THR B N 1
ATOM 3232 C CA . THR B 1 124 ? 4.414 28.172 12.445 1 93.06 124 THR B CA 1
ATOM 3233 C C . THR B 1 124 ? 4.84 29.312 13.375 1 93.06 124 THR B C 1
ATOM 3235 O O . THR B 1 124 ? 5.258 29.062 14.508 1 93.06 124 THR B O 1
ATOM 3238 N N . ASN B 1 125 ? 4.781 30.516 12.891 1 90.88 125 ASN B N 1
ATOM 3239 C CA . ASN B 1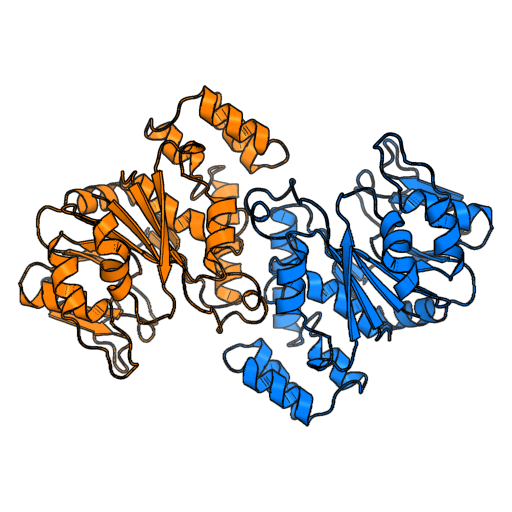 125 ? 5.125 31.688 13.703 1 90.88 125 ASN B CA 1
ATOM 3240 C C . ASN B 1 125 ? 3.949 32.125 14.57 1 90.88 125 ASN B C 1
ATOM 3242 O O . ASN B 1 125 ? 4.004 33.188 15.203 1 90.88 125 ASN B O 1
ATOM 3246 N N . LEU B 1 126 ? 2.98 31.328 14.617 1 89.62 126 LEU B N 1
ATOM 3247 C CA . LEU B 1 126 ? 1.805 31.594 15.438 1 89.62 126 LEU B CA 1
ATOM 3248 C C . LEU B 1 126 ? 2.193 31.781 16.906 1 89.62 126 LEU B C 1
ATOM 3250 O O . LEU B 1 126 ? 2.854 30.922 17.484 1 89.62 126 LEU B O 1
ATOM 3254 N N . GLU B 1 127 ? 1.84 32.906 17.5 1 91.25 127 GLU B N 1
ATOM 3255 C CA . GLU B 1 127 ? 2.102 33.156 18.906 1 91.25 127 GLU B CA 1
ATOM 3256 C C . GLU B 1 127 ? 0.863 32.875 19.766 1 91.25 127 GLU B C 1
ATOM 3258 O O . GLU B 1 127 ? 0.96 32.281 20.828 1 91.25 127 GLU B O 1
ATOM 3263 N N . ASP B 1 128 ? -0.218 33.312 19.156 1 94.88 128 ASP B N 1
ATOM 3264 C CA . ASP B 1 128 ? -1.482 33.188 19.875 1 94.88 128 ASP B CA 1
ATOM 3265 C C . ASP B 1 128 ? -2.615 32.781 18.938 1 94.88 128 ASP B C 1
ATOM 3267 O O . ASP B 1 128 ? -2.674 33.281 17.797 1 94.88 128 ASP B O 1
ATOM 3271 N N . GLY B 1 129 ? -3.482 31.844 19.484 1 96.94 129 GLY B N 1
ATOM 3272 C CA . GLY B 1 129 ? -4.656 31.5 18.703 1 96.94 129 GLY B CA 1
ATOM 3273 C C . GLY B 1 129 ? -4.453 30.266 17.844 1 96.94 129 GLY B C 1
ATOM 3274 O O . GLY B 1 129 ? -3.785 29.312 18.25 1 96.94 129 GLY B O 1
ATOM 3275 N N . ALA B 1 130 ? -5.25 30.25 16.766 1 96.94 130 ALA B N 1
ATOM 3276 C CA . ALA B 1 130 ? -5.266 29.094 15.867 1 96.94 130 ALA B CA 1
ATOM 3277 C C . ALA B 1 130 ? -5.277 29.531 14.406 1 96.94 130 ALA B C 1
ATOM 3279 O O . ALA B 1 130 ? -5.887 30.547 14.062 1 96.94 130 ALA B O 1
ATOM 3280 N N . VAL B 1 131 ? -4.523 28.812 13.602 1 95.62 131 VAL B N 1
ATOM 3281 C CA . VAL B 1 131 ? -4.559 28.984 12.156 1 95.62 131 VAL B CA 1
ATOM 3282 C C . VAL B 1 131 ? -5.008 27.672 11.492 1 95.62 131 VAL B C 1
ATOM 3284 O O . VAL B 1 131 ? -4.422 26.625 11.734 1 95.62 131 VAL B O 1
ATOM 3287 N N . ILE B 1 132 ? -6.051 27.719 10.773 1 94.94 132 ILE B N 1
ATOM 3288 C CA . ILE B 1 132 ? -6.496 26.609 9.945 1 94.94 132 ILE B CA 1
ATOM 3289 C C . ILE B 1 132 ? -6.508 27.031 8.477 1 94.94 132 ILE B C 1
ATOM 3291 O O . ILE B 1 132 ? -6.227 28.188 8.156 1 94.94 132 ILE B O 1
ATOM 3295 N N . PHE B 1 133 ? -6.758 26.016 7.641 1 93.12 133 PHE B N 1
ATOM 3296 C CA . PHE B 1 133 ? -6.68 26.297 6.211 1 93.12 133 PHE B CA 1
ATOM 3297 C C . PHE B 1 133 ? -8.023 26.031 5.535 1 93.12 133 PHE B C 1
ATOM 3299 O O . PHE B 1 133 ? -8.773 25.156 5.961 1 93.12 133 PHE B O 1
ATOM 3306 N N . GLY B 1 134 ? -8.305 26.844 4.562 1 91.56 134 GLY B N 1
ATOM 3307 C CA . GLY B 1 134 ? -9.484 26.656 3.742 1 91.56 134 GLY B CA 1
ATOM 3308 C C . GLY B 1 134 ? -9.172 26.25 2.314 1 91.56 134 GLY B C 1
ATOM 3309 O O . GLY B 1 134 ? -8.227 26.781 1.715 1 91.56 134 GLY B O 1
ATOM 3310 N N . TYR B 1 135 ? -9.891 25.297 1.896 1 92 135 TYR B N 1
ATOM 3311 C CA . TYR B 1 135 ? -9.75 24.781 0.536 1 92 135 TYR B CA 1
ATOM 3312 C C . TYR B 1 135 ? -11.102 24.703 -0.162 1 92 135 TYR B C 1
ATOM 3314 O O . TYR B 1 135 ? -12.047 24.125 0.385 1 92 135 TYR B O 1
ATOM 3322 N N . TYR B 1 136 ? -11.133 25.266 -1.335 1 91.31 136 TYR B N 1
ATOM 3323 C CA . TYR B 1 136 ? -12.391 25.281 -2.08 1 91.31 136 TYR B CA 1
ATOM 3324 C C . TYR B 1 136 ? -12.641 23.938 -2.744 1 91.31 136 TYR B C 1
ATOM 3326 O O . TYR B 1 136 ? -11.75 23.375 -3.377 1 91.31 136 TYR B O 1
ATOM 3334 N N . THR B 1 137 ? -13.805 23.406 -2.602 1 88.88 137 THR B N 1
ATOM 3335 C CA . THR B 1 137 ? -14.203 22.156 -3.252 1 88.88 137 THR B CA 1
ATOM 3336 C C . THR B 1 137 ? -15.68 22.219 -3.656 1 88.88 137 THR B C 1
ATOM 3338 O O . THR B 1 137 ? -16.453 22.984 -3.082 1 88.88 137 THR B O 1
ATOM 3341 N N . ASN B 1 138 ? -15.984 21.422 -4.633 1 88.19 138 ASN B N 1
ATOM 3342 C CA . ASN B 1 138 ? -17.375 21.375 -5.09 1 88.19 138 ASN B CA 1
ATOM 3343 C C . ASN B 1 138 ? -18.219 20.438 -4.219 1 88.19 138 ASN B C 1
ATOM 3345 O O . ASN B 1 138 ? -19.438 20.5 -4.258 1 88.19 138 ASN B O 1
ATOM 3349 N N . ASN B 1 139 ? -17.625 19.609 -3.443 1 86.81 139 ASN B N 1
ATOM 3350 C CA . ASN B 1 139 ? -18.312 18.641 -2.6 1 86.81 139 ASN B CA 1
ATOM 3351 C C . ASN B 1 139 ? -17.891 18.781 -1.138 1 86.81 139 ASN B C 1
ATOM 3353 O O . ASN B 1 139 ? -17.266 17.875 -0.583 1 86.81 139 ASN B O 1
ATOM 3357 N N . PRO B 1 140 ? -18.406 19.734 -0.502 1 90.94 140 PRO B N 1
ATOM 3358 C CA . PRO B 1 140 ? -17.922 20.062 0.841 1 90.94 140 PRO B CA 1
ATOM 3359 C C . PRO B 1 140 ? -18.594 19.234 1.929 1 90.94 140 PRO B C 1
ATOM 3361 O O . PRO B 1 140 ? -18.156 19.234 3.082 1 90.94 140 PRO B O 1
ATOM 3364 N N . GLU B 1 141 ? -19.625 18.422 1.62 1 87 141 GLU B N 1
ATOM 3365 C CA . GLU B 1 141 ? -20.516 17.812 2.598 1 87 141 GLU B CA 1
ATOM 3366 C C . GLU B 1 141 ? -19.766 16.812 3.479 1 87 141 GLU B C 1
ATOM 3368 O O . GLU B 1 141 ? -20.156 16.562 4.621 1 87 141 GLU B O 1
ATOM 3373 N N . ALA B 1 142 ? -18.719 16.328 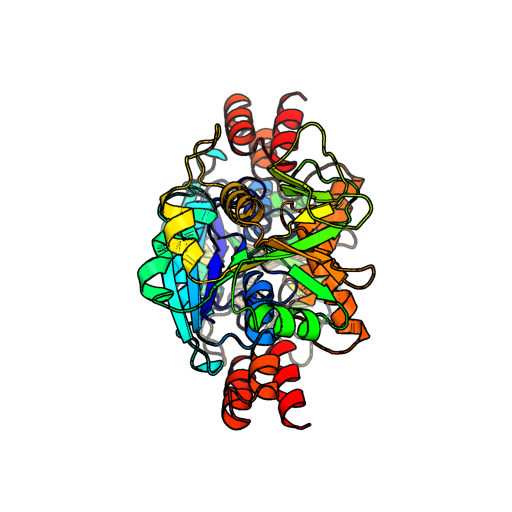3.002 1 81.56 142 ALA B N 1
ATOM 3374 C CA . ALA B 1 142 ? -18.016 15.258 3.709 1 81.56 142 ALA B CA 1
ATOM 3375 C C . ALA B 1 142 ? -16.969 15.82 4.664 1 81.56 142 ALA B C 1
ATOM 3377 O O . ALA B 1 142 ? -16.312 15.07 5.391 1 81.56 142 ALA B O 1
ATOM 3378 N N . PHE B 1 143 ? -16.922 17.141 4.777 1 87.19 143 PHE B N 1
ATOM 3379 C CA . PHE B 1 143 ? -15.812 17.734 5.496 1 87.19 143 PHE B CA 1
ATOM 3380 C C . PHE B 1 143 ? -16.297 18.828 6.445 1 87.19 143 PHE B C 1
ATOM 3382 O O . PHE B 1 143 ? -17.5 19.094 6.52 1 87.19 143 PHE B O 1
ATOM 3389 N N . GLY B 1 144 ? -15.312 19.297 7.305 1 88.5 144 GLY B N 1
ATOM 3390 C CA . GLY B 1 144 ? -15.578 20.531 8.023 1 88.5 144 GLY B CA 1
ATOM 3391 C C . GLY B 1 144 ? -15.625 21.75 7.125 1 88.5 144 GLY B C 1
ATOM 3392 O O . GLY B 1 144 ? -14.727 21.953 6.309 1 88.5 144 GLY B O 1
ATOM 3393 N N . VAL B 1 145 ? -16.766 22.469 7.277 1 93.38 145 VAL B N 1
ATOM 3394 C CA . VAL B 1 145 ? -16.984 23.594 6.379 1 93.38 145 VAL B CA 1
ATOM 3395 C C . VAL B 1 145 ? -16.828 24.906 7.141 1 93.38 145 VAL B C 1
ATOM 3397 O O . VAL B 1 145 ? -17.281 25.031 8.281 1 93.38 145 VAL B O 1
ATOM 3400 N N . VAL B 1 146 ? -16.109 25.812 6.578 1 92.69 146 VAL B N 1
ATOM 3401 C CA . VAL B 1 146 ? -15.93 27.141 7.16 1 92.69 146 VAL B CA 1
ATOM 3402 C C . VAL B 1 146 ? -16.734 28.172 6.371 1 92.69 146 VAL B C 1
ATOM 3404 O O . VAL B 1 146 ? -16.719 28.172 5.137 1 92.69 146 VAL B O 1
ATOM 3407 N N . GLU B 1 147 ? -17.422 28.906 7.117 1 91.88 147 GLU B N 1
ATOM 3408 C CA . GLU B 1 147 ? -18.219 29.984 6.539 1 91.88 147 GLU B CA 1
ATOM 3409 C C . GLU B 1 147 ? -17.547 31.344 6.742 1 91.88 147 GLU B C 1
ATOM 3411 O O . GLU B 1 147 ? -16.984 31.609 7.809 1 91.88 147 GLU B O 1
ATOM 3416 N N . PHE B 1 148 ? -17.641 32.188 5.688 1 88.31 148 PHE B N 1
ATOM 3417 C CA . PHE B 1 148 ? -17.062 33.5 5.746 1 88.31 148 PHE B CA 1
ATOM 3418 C C . PHE B 1 148 ? -18.125 34.594 5.559 1 88.31 148 PHE B C 1
ATOM 3420 O O . PHE B 1 148 ? -19.172 34.312 4.953 1 88.31 148 PHE B O 1
ATOM 3427 N N . ASP B 1 149 ? -17.781 35.688 6.125 1 87.94 149 ASP B N 1
ATOM 3428 C CA . ASP B 1 149 ? -18.609 36.844 5.785 1 87.94 149 ASP B CA 1
ATOM 3429 C C . ASP B 1 149 ? -18.078 37.531 4.543 1 87.94 149 ASP B C 1
ATOM 3431 O O . ASP B 1 149 ? -17.172 37.031 3.873 1 87.94 149 ASP B O 1
ATOM 3435 N N . ASP B 1 150 ? -18.703 38.625 4.234 1 86.12 150 ASP B N 1
ATOM 3436 C CA . ASP B 1 150 ? -18.375 39.344 3.01 1 86.12 150 ASP B CA 1
ATOM 3437 C C . ASP B 1 150 ? -16.953 39.906 3.066 1 86.12 150 ASP B C 1
ATOM 3439 O O . ASP B 1 150 ? -16.359 40.188 2.027 1 86.12 150 ASP B O 1
ATOM 3443 N N . ASP B 1 151 ? -16.5 40.094 4.316 1 81.62 151 ASP B N 1
ATOM 3444 C CA . ASP B 1 151 ? -15.148 40.594 4.504 1 81.62 151 ASP B CA 1
ATOM 3445 C C . ASP B 1 151 ? -14.141 39.469 4.742 1 81.62 151 ASP B C 1
ATOM 3447 O O . ASP B 1 151 ? -13.031 39.719 5.207 1 81.62 151 ASP B O 1
ATOM 3451 N N . TRP B 1 152 ? -14.539 38.219 4.617 1 81.75 152 TRP B N 1
ATOM 3452 C CA . TRP B 1 152 ? -13.719 37 4.691 1 81.75 152 TRP B CA 1
ATOM 3453 C C . TRP B 1 152 ? -13.328 36.719 6.133 1 81.75 152 TRP B C 1
ATOM 3455 O O . TRP B 1 152 ? -12.281 36.094 6.387 1 81.75 152 TRP B O 1
ATOM 3465 N N . ASN B 1 153 ? -14.109 37.344 6.922 1 84.81 153 ASN B N 1
ATOM 3466 C CA . ASN B 1 153 ? -13.992 36.875 8.305 1 84.81 153 ASN B CA 1
ATOM 3467 C C . ASN B 1 153 ? -14.734 35.562 8.531 1 84.81 153 ASN B C 1
ATOM 3469 O O . ASN B 1 153 ? -15.805 35.344 7.957 1 84.81 153 ASN B O 1
ATOM 3473 N N . VAL B 1 154 ? -14.125 34.719 9.383 1 89.19 154 VAL B N 1
ATOM 3474 C CA . VAL B 1 154 ? -14.75 33.406 9.648 1 89.19 154 VAL B CA 1
ATOM 3475 C C . VAL B 1 154 ? -16.031 33.625 10.469 1 89.19 154 VAL B C 1
ATOM 3477 O O . VAL B 1 154 ? -15.992 34.25 11.531 1 89.19 154 VAL B O 1
ATOM 3480 N N . LEU B 1 155 ? -17.109 33.094 10.016 1 90.06 155 LEU B N 1
ATOM 3481 C CA . LEU B 1 155 ? -18.406 33.25 10.688 1 90.06 155 LEU B CA 1
ATOM 3482 C C . LEU B 1 155 ? -18.719 31.984 11.492 1 90.06 155 LEU B C 1
ATOM 3484 O O . LEU B 1 155 ? -19.203 32.094 12.625 1 90.06 155 LEU B O 1
ATOM 3488 N N . SER B 1 156 ? -18.453 30.953 10.867 1 91.56 156 SER B N 1
ATOM 3489 C CA . SER B 1 156 ? -18.781 29.688 11.531 1 91.56 156 SER B CA 1
ATOM 3490 C C . SER B 1 156 ? -17.969 28.531 10.961 1 91.56 156 SER B C 1
ATOM 3492 O O . SER B 1 156 ? -17.406 28.641 9.875 1 91.56 156 SER B O 1
ATOM 3494 N N . VAL B 1 157 ? -17.875 27.5 11.742 1 91.5 157 VAL B N 1
ATOM 3495 C CA . VAL B 1 157 ? -17.297 26.219 11.336 1 91.5 157 VAL B CA 1
ATOM 3496 C C . VAL B 1 157 ? -18.266 25.094 11.688 1 91.5 157 VAL B C 1
ATOM 3498 O O . VAL B 1 157 ? -18.828 25.062 12.789 1 91.5 157 VAL B O 1
ATOM 3501 N N . GLU B 1 158 ? -18.516 24.219 10.734 1 89.25 158 GLU B N 1
ATOM 3502 C CA . GLU B 1 158 ? -19.469 23.125 10.961 1 89.25 158 GLU B CA 1
ATOM 3503 C C . GLU B 1 158 ? -18.938 21.812 10.414 1 89.25 158 GLU B C 1
ATOM 3505 O O . GLU B 1 158 ? -18.453 21.75 9.281 1 89.25 158 GLU B O 1
ATOM 3510 N N . GLU B 1 159 ? -19 20.75 11.234 1 86.81 159 GLU B N 1
ATOM 3511 C CA . GLU B 1 159 ? -18.531 19.438 10.828 1 86.81 159 GLU B CA 1
ATOM 3512 C C . GLU B 1 159 ? -19.562 18.703 9.969 1 86.81 159 GLU B C 1
ATOM 3514 O O . GLU B 1 159 ? -20.672 18.453 10.422 1 86.81 159 GLU B O 1
ATOM 3519 N N . LYS B 1 160 ? -19.25 18.297 8.812 1 81.94 160 LYS B N 1
ATOM 3520 C CA . LYS B 1 160 ? -20.062 17.484 7.898 1 81.94 160 LYS B CA 1
ATOM 3521 C C . LYS B 1 160 ? -21.5 17.969 7.867 1 81.94 160 LYS B C 1
ATOM 3523 O O . LYS B 1 160 ? -22.422 17.203 8.156 1 81.94 160 LYS B O 1
ATOM 3528 N N . PRO B 1 161 ? -21.625 19.141 7.395 1 86.69 161 PRO B N 1
ATOM 3529 C CA . PRO B 1 161 ? -23 19.672 7.375 1 86.69 161 PRO B CA 1
ATOM 3530 C C . PRO B 1 161 ? -23.844 19.078 6.254 1 86.69 161 PRO B C 1
ATOM 3532 O O . PRO B 1 161 ? -23.344 18.844 5.152 1 86.69 161 PRO B O 1
ATOM 3535 N N . GLU B 1 162 ? -25.062 18.828 6.578 1 88.12 162 GLU B N 1
ATOM 3536 C CA . GLU B 1 162 ? -26 18.391 5.551 1 88.12 162 GLU B CA 1
ATOM 3537 C C . GLU B 1 162 ? -26.219 19.469 4.504 1 88.12 162 GLU B C 1
ATOM 3539 O O . GLU B 1 162 ? -26.375 19.172 3.318 1 88.12 162 GLU B O 1
ATOM 3544 N N . HIS B 1 163 ? -26.266 20.688 4.973 1 91.12 163 HIS B N 1
ATOM 3545 C CA . HIS B 1 163 ? -26.422 21.859 4.113 1 91.12 163 HIS B CA 1
ATOM 3546 C C . HIS B 1 163 ? -25.234 22.812 4.277 1 91.12 163 HIS B C 1
ATOM 3548 O O . HIS B 1 163 ? -25.328 23.781 5.023 1 91.12 163 HIS B O 1
ATOM 3554 N N . PRO B 1 164 ? -24.234 22.578 3.508 1 91.19 164 PRO B N 1
ATOM 3555 C CA . PRO B 1 164 ? -23.031 23.406 3.656 1 91.19 164 PRO B CA 1
ATOM 3556 C C . PRO B 1 164 ? -23.281 24.891 3.391 1 91.19 164 PRO B C 1
ATOM 3558 O O . PRO B 1 164 ? -23.953 25.234 2.408 1 91.19 164 PRO B O 1
ATOM 3561 N N . LYS B 1 165 ? -22.781 25.781 4.203 1 91.56 165 LYS B N 1
ATOM 3562 C CA . LYS B 1 165 ? -22.969 27.219 4.102 1 91.56 165 LYS B CA 1
ATOM 3563 C C . LYS B 1 165 ? -21.953 27.844 3.152 1 91.56 165 LYS B C 1
ATOM 3565 O O . LYS B 1 165 ? -22.062 29.031 2.812 1 91.56 165 LYS B O 1
ATOM 3570 N N . SER B 1 166 ? -20.922 27.094 2.803 1 92.44 166 SER B N 1
ATOM 3571 C CA . SER B 1 166 ? -19.922 27.5 1.821 1 92.44 166 SER B CA 1
ATOM 3572 C C . SER B 1 166 ? -19.266 26.297 1.165 1 92.44 166 SER B C 1
ATOM 3574 O O . SER B 1 166 ? -19.578 25.141 1.504 1 92.44 166 SER B O 1
ATOM 3576 N N . ASN B 1 167 ? -18.406 26.609 0.221 1 92.38 167 ASN B N 1
ATOM 3577 C CA . ASN B 1 167 ? -17.656 25.562 -0.465 1 92.38 167 ASN B CA 1
ATOM 3578 C C . ASN B 1 167 ? -16.234 25.438 0.057 1 92.38 167 ASN B C 1
ATOM 3580 O O . ASN B 1 167 ? -15.406 24.734 -0.532 1 92.38 167 ASN B O 1
ATOM 3584 N N . TYR B 1 168 ? -15.977 26.094 1.162 1 92.56 168 TYR B N 1
ATOM 3585 C CA . TYR B 1 168 ? -14.633 26.047 1.734 1 92.56 168 TYR B CA 1
ATOM 3586 C C . TYR B 1 168 ? -14.562 25.031 2.861 1 92.56 168 TYR B C 1
ATOM 3588 O O . TYR B 1 168 ? -15.266 25.156 3.867 1 92.56 168 TYR B O 1
ATOM 3596 N N . ILE B 1 169 ? -13.719 24.047 2.635 1 92.69 169 ILE B N 1
ATOM 3597 C CA . ILE B 1 169 ? -13.547 23.016 3.652 1 92.69 169 ILE B CA 1
ATOM 3598 C C . ILE B 1 169 ? -12.227 23.219 4.383 1 92.69 169 ILE B C 1
ATOM 3600 O O . ILE B 1 169 ? -11.359 23.969 3.914 1 92.69 169 ILE B O 1
ATOM 3604 N N . VAL B 1 170 ? -12.125 22.625 5.574 1 92.19 170 VAL B N 1
ATOM 3605 C CA . VAL B 1 170 ? -10.898 22.672 6.367 1 92.19 170 VAL B CA 1
ATOM 3606 C C . VAL B 1 170 ? -10.109 21.375 6.164 1 92.19 170 VAL B C 1
ATOM 3608 O O . VAL B 1 170 ? -10.453 20.328 6.734 1 92.19 170 VAL B O 1
ATOM 3611 N N . PRO B 1 171 ? -9.047 21.484 5.395 1 91.38 171 PRO B N 1
ATOM 3612 C CA . PRO B 1 171 ? -8.242 20.281 5.242 1 91.38 171 PRO B CA 1
ATOM 3613 C C . PRO B 1 171 ? -7.551 19.859 6.539 1 91.38 171 PRO B C 1
ATOM 3615 O O . PRO B 1 171 ? -7.531 20.625 7.504 1 91.38 171 PRO B O 1
ATOM 3618 N N . GLY B 1 172 ? -7 18.719 6.613 1 93.06 172 GLY B N 1
ATOM 3619 C CA . GLY B 1 172 ? -6.465 18.062 7.801 1 93.06 172 GLY B CA 1
ATOM 3620 C C . GLY B 1 172 ? -5.105 18.609 8.211 1 93.06 172 GLY B C 1
ATOM 3621 O O . GLY B 1 172 ? -4.164 17.828 8.414 1 93.06 172 GLY B O 1
ATOM 3622 N N . LEU B 1 173 ? -4.969 19.938 8.328 1 96.06 173 LEU B N 1
ATOM 3623 C CA . LEU B 1 173 ? -3.773 20.641 8.797 1 96.06 173 LEU B CA 1
ATOM 3624 C C . LEU B 1 173 ? -4.148 21.797 9.719 1 96.06 173 LEU B C 1
ATOM 3626 O O . LEU B 1 173 ? -4.902 22.688 9.328 1 96.06 173 LEU B O 1
ATOM 3630 N N . TYR B 1 174 ? -3.645 21.766 10.938 1 97.12 174 TYR B N 1
ATOM 3631 C CA . TYR B 1 174 ? -4.047 22.719 11.969 1 97.12 174 TYR B CA 1
ATOM 3632 C C . TYR B 1 174 ? -2.834 23.219 12.742 1 97.12 174 TYR B C 1
ATOM 3634 O O . TYR B 1 174 ? -1.923 22.453 13.062 1 97.12 174 TYR B O 1
ATOM 3642 N N . PHE B 1 175 ? -2.828 24.516 13.031 1 97.94 175 PHE B N 1
ATOM 3643 C CA . PHE B 1 175 ? -1.841 25.125 13.914 1 97.94 175 PHE B CA 1
ATOM 3644 C C . PHE B 1 175 ? -2.518 25.766 15.117 1 97.94 175 PHE B C 1
ATOM 3646 O O . PHE B 1 175 ? -3.439 26.578 14.969 1 97.94 175 PHE B O 1
ATOM 3653 N N . TYR B 1 176 ? -2.1 25.422 16.281 1 98.31 176 TYR B N 1
ATOM 3654 C CA . TYR B 1 176 ? -2.721 25.906 17.5 1 98.31 176 TYR B CA 1
ATOM 3655 C C . TYR B 1 176 ? -1.669 26.406 18.5 1 98.31 176 TYR B C 1
ATOM 3657 O O . TYR B 1 176 ? -0.573 25.844 18.578 1 98.31 176 TYR B O 1
ATOM 3665 N N . ASP B 1 177 ? -2.066 27.438 19.25 1 98.31 177 ASP B N 1
ATOM 3666 C CA . ASP B 1 177 ? -1.262 27.75 20.422 1 98.31 177 ASP B CA 1
ATOM 3667 C C . ASP B 1 177 ? -1.457 26.688 21.516 1 98.31 177 ASP B C 1
ATOM 3669 O O . ASP B 1 177 ? -2.148 25.688 21.297 1 98.31 177 ASP B O 1
ATOM 3673 N N . ASN B 1 178 ? -0.802 26.812 22.609 1 98.12 178 ASN B N 1
ATOM 3674 C CA . ASN B 1 178 ? -0.748 25.781 23.641 1 98.12 178 ASN B CA 1
ATOM 3675 C C . ASN B 1 178 ? -2.1 25.609 24.328 1 98.12 178 ASN B C 1
ATOM 3677 O O . ASN B 1 178 ? -2.357 24.562 24.938 1 98.12 178 ASN B O 1
ATOM 3681 N N . ASP B 1 179 ? -3.031 26.547 24.203 1 98.19 179 ASP B N 1
ATOM 3682 C CA . ASP B 1 179 ? -4.352 26.484 24.828 1 98.19 179 ASP B CA 1
ATOM 3683 C C . ASP B 1 179 ? -5.152 25.297 24.281 1 98.19 179 ASP B C 1
ATOM 3685 O O . ASP B 1 179 ? -6.156 24.891 24.875 1 98.19 179 ASP B O 1
ATOM 3689 N N . VAL B 1 180 ? -4.66 24.781 23.156 1 98.38 180 VAL B N 1
ATOM 3690 C CA . VAL B 1 180 ? -5.406 23.719 22.484 1 98.38 180 VAL B CA 1
ATOM 3691 C C . VAL B 1 180 ? -5.551 22.516 23.406 1 98.38 180 VAL B C 1
ATOM 3693 O O . VAL B 1 180 ? -6.551 21.797 23.344 1 98.38 180 VAL B O 1
ATOM 3696 N N . ILE B 1 181 ? -4.582 22.266 24.266 1 98.06 181 ILE B N 1
ATOM 3697 C CA . ILE B 1 181 ? -4.625 21.141 25.188 1 98.06 181 ILE B CA 1
ATOM 3698 C C . ILE B 1 181 ? -5.836 21.25 26.109 1 98.06 181 ILE B C 1
ATOM 3700 O O . ILE B 1 181 ? -6.656 20.344 26.188 1 98.06 181 ILE B O 1
ATOM 3704 N N . GLU B 1 182 ? -5.961 22.375 26.719 1 97.81 182 GLU B N 1
ATOM 3705 C CA . GLU B 1 182 ? -7.082 22.609 27.625 1 97.81 182 GLU B CA 1
ATOM 3706 C C . GLU B 1 182 ? -8.406 22.641 26.859 1 97.81 182 GLU B C 1
ATOM 3708 O O . GLU B 1 182 ? -9.414 22.109 27.344 1 97.81 182 GLU B O 1
ATOM 3713 N N . ILE B 1 183 ? -8.398 23.266 25.719 1 97.62 183 ILE B N 1
ATOM 3714 C CA . ILE B 1 183 ? -9.602 23.328 24.906 1 97.62 183 ILE B CA 1
ATOM 3715 C C . ILE B 1 183 ? -10.062 21.922 24.547 1 97.62 183 ILE B C 1
ATOM 3717 O O . ILE B 1 183 ? -11.242 21.594 24.688 1 97.62 183 ILE B O 1
ATOM 3721 N N . ALA B 1 184 ? -9.156 21.094 24.109 1 97.06 184 ALA B N 1
ATOM 3722 C CA . ALA B 1 184 ? -9.477 19.719 23.703 1 97.06 184 ALA B CA 1
ATOM 3723 C C . ALA B 1 184 ? -10.039 18.922 24.891 1 97.06 184 ALA B C 1
ATOM 3725 O O . ALA B 1 184 ? -10.969 18.125 24.719 1 97.06 184 ALA B O 1
ATOM 3726 N N . LYS B 1 185 ? -9.516 19.094 26.062 1 95.94 185 LYS B N 1
ATOM 3727 C CA . LYS B 1 185 ? -9.969 18.391 27.266 1 95.94 185 LYS B CA 1
ATOM 3728 C C . LYS B 1 185 ? -11.414 18.734 27.594 1 95.94 185 LYS B C 1
ATOM 3730 O O . LYS B 1 185 ? -12.102 17.969 28.266 1 95.94 185 LYS B O 1
ATOM 3735 N N . ASN B 1 186 ? -11.797 19.828 27.109 1 94.75 186 ASN B N 1
ATOM 3736 C CA . ASN B 1 186 ? -13.125 20.328 27.469 1 94.75 186 ASN B CA 1
ATOM 3737 C C . ASN B 1 186 ? -14.125 20.141 26.328 1 94.75 186 ASN B C 1
ATOM 3739 O O . ASN B 1 186 ? -15.273 20.562 26.438 1 94.75 186 ASN B O 1
ATOM 3743 N N . VAL B 1 187 ? -13.703 19.594 25.25 1 92.25 187 VAL B N 1
ATOM 3744 C CA . VAL B 1 187 ? -14.602 19.344 24.125 1 92.25 187 VAL B CA 1
ATOM 3745 C C . VAL B 1 187 ? -15.539 18.188 24.484 1 92.25 187 VAL B C 1
ATOM 3747 O O . VAL B 1 187 ? -15.094 17.156 24.984 1 92.25 187 VAL B O 1
ATOM 3750 N N . LYS B 1 188 ? -16.844 18.391 24.266 1 90 188 LYS B N 1
ATOM 3751 C CA . LYS B 1 188 ? -17.828 17.328 24.453 1 90 188 LYS B CA 1
ATOM 3752 C C . LYS B 1 188 ? -17.953 16.469 23.188 1 90 188 LYS B C 1
ATOM 3754 O O . LYS B 1 188 ? -17.922 16.984 22.078 1 90 188 LYS B O 1
ATOM 3759 N N . PRO B 1 189 ? -18.047 15.156 23.406 1 87.56 189 PRO B N 1
ATOM 3760 C CA . PRO B 1 189 ? -18.219 14.297 22.234 1 87.56 189 PRO B CA 1
ATOM 3761 C C . PRO B 1 189 ? -19.453 14.656 21.406 1 87.56 189 PRO B C 1
ATOM 3763 O O . PRO B 1 189 ? -20.484 15.047 21.969 1 87.56 189 PRO B O 1
ATOM 3766 N N . SER B 1 190 ? -19.312 14.578 20.172 1 84.75 190 SER B N 1
ATOM 3767 C CA . SER B 1 190 ? -20.422 14.828 19.25 1 84.75 190 SER B CA 1
ATOM 3768 C C . SER B 1 190 ? -21.453 13.719 19.328 1 84.75 190 SER B C 1
ATOM 3770 O O . SER B 1 190 ? -21.344 12.805 20.156 1 84.75 190 SER B O 1
ATOM 3772 N N . GLU B 1 191 ? -22.516 13.859 18.484 1 77.88 191 GLU B N 1
ATOM 3773 C CA . GLU B 1 191 ? -23.531 12.82 18.375 1 77.88 191 GLU B CA 1
ATOM 3774 C C . GLU B 1 191 ? -22.922 11.5 17.906 1 77.88 191 GLU B C 1
ATOM 3776 O O . GLU B 1 191 ? -23.438 10.43 18.219 1 77.88 191 GLU B O 1
ATOM 3781 N N . ARG B 1 192 ? -21.812 11.609 17.266 1 76.25 192 ARG B N 1
ATOM 3782 C CA . ARG B 1 192 ? -21.125 10.43 16.766 1 76.25 192 ARG B CA 1
ATOM 3783 C C . ARG B 1 192 ? -20.203 9.828 17.812 1 76.25 192 ARG B C 1
ATOM 3785 O O . ARG B 1 192 ? -19.594 8.789 17.594 1 76.25 192 ARG B O 1
ATOM 3792 N N . GLY B 1 193 ? -20.109 10.492 18.953 1 80.75 193 GLY B N 1
ATOM 3793 C CA . GLY B 1 193 ? -19.281 10.008 20.047 1 80.75 193 GLY B CA 1
ATOM 3794 C C . GLY B 1 193 ? -17.828 10.383 19.906 1 80.75 193 GLY B C 1
ATOM 3795 O O . GLY B 1 193 ? -16.969 9.812 20.594 1 80.75 193 GLY B O 1
ATOM 3796 N N . GLU B 1 194 ? -17.531 11.312 19 1 85.94 194 GLU B N 1
ATOM 3797 C CA . GLU B 1 194 ? -16.141 11.672 18.734 1 85.94 194 GLU B CA 1
ATOM 3798 C C . GLU B 1 194 ? -15.836 13.078 19.234 1 85.94 194 GLU B C 1
ATOM 3800 O O . GLU B 1 194 ? -16.703 13.961 19.219 1 85.94 194 GLU B O 1
ATOM 3805 N N . VAL B 1 195 ? -14.641 13.281 19.75 1 91.06 195 VAL B N 1
ATOM 3806 C CA . VAL B 1 195 ? -14.133 14.617 20.062 1 91.06 195 VAL B CA 1
ATOM 3807 C C . VAL B 1 195 ? -13.641 15.289 18.781 1 91.06 195 VAL B C 1
ATOM 3809 O O . VAL B 1 195 ? -12.477 15.125 18.391 1 91.06 195 VAL B O 1
ATOM 3812 N N . GLU B 1 196 ? -14.477 16.125 18.266 1 91.44 196 GLU B N 1
ATOM 3813 C CA . GLU B 1 196 ? -14.273 16.656 16.922 1 91.44 196 GLU B CA 1
ATOM 3814 C C . GLU B 1 196 ? -13.266 17.797 16.922 1 91.44 196 GLU B C 1
ATOM 3816 O O . GLU B 1 196 ? -13.281 18.641 17.828 1 91.44 196 GLU B O 1
ATOM 3821 N N . ILE B 1 197 ? -12.477 17.828 15.938 1 94.06 197 ILE B N 1
ATOM 3822 C CA . ILE B 1 197 ? -11.531 18.938 15.75 1 94.06 197 ILE B CA 1
ATOM 3823 C C . ILE B 1 197 ? -12.297 20.219 15.469 1 94.06 197 ILE B C 1
ATOM 3825 O O . ILE B 1 197 ? -11.852 21.312 15.836 1 94.06 197 ILE B O 1
ATOM 3829 N N . THR B 1 198 ? -13.453 20.109 14.844 1 93 198 THR B N 1
ATOM 3830 C CA . THR B 1 198 ? -14.281 21.266 14.516 1 93 198 THR B CA 1
ATOM 3831 C C . THR B 1 198 ? -14.719 21.984 15.789 1 93 198 THR B C 1
ATOM 3833 O O . THR B 1 198 ? -14.844 23.219 15.797 1 93 198 THR B O 1
ATOM 3836 N N . SER B 1 199 ? -14.945 21.266 16.844 1 93.69 199 SER B N 1
ATOM 3837 C CA . SER B 1 199 ? -15.297 21.875 18.125 1 93.69 199 SER B CA 1
ATOM 3838 C C . SER B 1 199 ? -14.141 22.688 18.688 1 93.69 199 SER B C 1
ATOM 3840 O O . SER B 1 199 ? -14.352 23.734 19.297 1 93.69 199 SER B O 1
ATOM 3842 N N . VAL B 1 200 ? -12.977 22.219 18.484 1 96.38 200 VAL B N 1
ATOM 3843 C CA . VAL B 1 200 ? -11.789 22.953 18.891 1 96.38 200 VAL B CA 1
ATOM 3844 C C . VAL B 1 200 ? -11.703 24.266 18.094 1 96.38 200 VAL B C 1
ATOM 3846 O O . VAL B 1 200 ? -11.5 25.328 18.688 1 96.38 200 VAL B O 1
ATOM 3849 N N . ASN B 1 201 ? -11.883 24.141 16.797 1 95.75 201 ASN B N 1
ATOM 3850 C CA . ASN B 1 201 ? -11.867 25.328 15.945 1 95.75 201 ASN B CA 1
ATOM 3851 C C . ASN B 1 201 ? -12.945 26.328 16.359 1 95.75 201 ASN B C 1
ATOM 3853 O O . ASN B 1 201 ? -12.711 27.531 16.359 1 95.75 201 ASN B O 1
ATOM 3857 N N . GLU B 1 202 ? -14.078 25.844 16.672 1 94.56 202 GLU B N 1
ATOM 3858 C CA . GLU B 1 202 ? -15.188 26.688 17.094 1 94.56 202 GLU B CA 1
ATOM 3859 C C . GLU B 1 202 ? -14.844 27.453 18.375 1 94.56 202 GLU B C 1
ATOM 3861 O O . GLU B 1 202 ? -15.203 28.625 18.516 1 94.56 202 GLU B O 1
ATOM 3866 N N . GLU B 1 203 ? -14.258 26.781 19.297 1 96.12 203 GLU B N 1
ATOM 3867 C CA . GLU B 1 203 ? -13.852 27.438 20.547 1 96.12 203 GLU B CA 1
ATOM 3868 C C . GLU B 1 203 ? -12.883 28.578 20.281 1 96.12 203 GLU B C 1
ATOM 3870 O O . GLU B 1 203 ? -13.016 29.656 20.859 1 96.12 203 GLU B O 1
ATOM 3875 N N . TYR B 1 204 ? -11.906 28.359 19.422 1 97 204 TYR B N 1
ATOM 3876 C CA . TYR B 1 204 ? -10.992 29.438 19.047 1 97 204 TYR B CA 1
ATOM 3877 C C . TYR B 1 204 ? -11.727 30.578 18.344 1 97 204 TYR B C 1
ATOM 3879 O O . TYR B 1 204 ? -11.398 31.75 18.547 1 97 204 TYR B O 1
ATOM 3887 N N . LEU B 1 205 ? -12.656 30.203 17.516 1 95.81 205 LEU B N 1
ATOM 3888 C CA . LEU B 1 205 ? -13.469 31.219 16.844 1 95.81 205 LEU B CA 1
ATOM 3889 C C . LEU B 1 205 ? -14.211 32.094 17.859 1 95.81 205 LEU B C 1
ATOM 3891 O O . LEU B 1 205 ? -14.219 33.312 17.75 1 95.81 205 LEU B O 1
ATOM 3895 N N . ASN B 1 206 ? -14.836 31.484 18.844 1 95.69 206 ASN B N 1
ATOM 3896 C CA . ASN B 1 206 ? -15.586 32.188 19.891 1 95.69 206 ASN B CA 1
ATOM 3897 C C . ASN B 1 206 ? -14.688 33.125 20.688 1 95.69 206 ASN B C 1
ATOM 3899 O O . ASN B 1 206 ? -15.141 34.156 21.156 1 95.69 206 ASN B O 1
ATOM 3903 N N . ARG B 1 207 ? -13.484 32.75 20.766 1 95.62 207 ARG B N 1
ATOM 3904 C CA . ARG B 1 207 ? -12.5 33.562 21.484 1 95.62 207 ARG B CA 1
ATOM 3905 C C . ARG B 1 207 ? -11.961 34.688 20.609 1 95.62 207 ARG B C 1
ATOM 3907 O O . ARG B 1 207 ? -11.195 35.531 21.078 1 95.62 207 ARG B O 1
ATOM 3914 N N . GLY B 1 208 ? -12.297 34.688 19.375 1 94.31 208 GLY B N 1
ATOM 3915 C CA . GLY B 1 208 ? -11.797 35.688 18.422 1 94.31 208 GLY B CA 1
ATOM 3916 C C . GLY B 1 208 ? -10.344 35.438 18.047 1 94.31 208 GLY B C 1
ATOM 3917 O O . GLY B 1 208 ? -9.625 36.406 17.719 1 94.31 208 GLY B O 1
ATOM 3918 N N . LYS B 1 209 ? -9.906 34.219 18.156 1 95.38 209 LYS B N 1
ATOM 3919 C CA . LYS B 1 209 ? -8.492 33.906 17.969 1 95.38 209 LYS B CA 1
ATOM 3920 C C . LYS B 1 209 ? -8.281 32.938 16.812 1 95.38 209 LYS B C 1
ATOM 3922 O O . LYS B 1 209 ? -7.215 32.344 16.688 1 95.38 209 LYS B O 1
ATOM 3927 N N . LEU B 1 210 ? -9.312 32.688 16 1 95.62 210 LEU B N 1
ATOM 3928 C CA . LEU B 1 210 ? -9.203 31.75 14.875 1 95.62 210 LEU B CA 1
ATOM 3929 C C . LEU B 1 210 ? -8.914 32.5 13.586 1 95.62 210 LEU B C 1
ATOM 3931 O O . LEU B 1 210 ? -9.641 33.438 13.227 1 95.62 210 LEU B O 1
ATOM 3935 N N . LYS B 1 211 ? -7.867 32.125 12.945 1 92.44 211 LYS B N 1
ATOM 3936 C CA . LYS B 1 211 ? -7.527 32.656 11.617 1 92.44 211 LYS B CA 1
ATOM 3937 C C . LYS B 1 211 ? -7.621 31.547 10.562 1 92.44 211 LYS B C 1
ATOM 3939 O O . LYS B 1 211 ? -7.258 30.406 10.82 1 92.44 211 LYS B O 1
ATOM 3944 N N . VAL B 1 212 ? -8.078 31.906 9.352 1 91.75 212 VAL B N 1
ATOM 3945 C CA . VAL B 1 212 ? -8.164 30.969 8.25 1 91.75 212 VAL B CA 1
ATOM 3946 C C . VAL B 1 212 ? -7.301 31.453 7.086 1 91.75 212 VAL B C 1
ATOM 3948 O O . VAL B 1 212 ? -7.426 32.594 6.641 1 91.75 212 VAL B O 1
ATOM 3951 N N . GLU B 1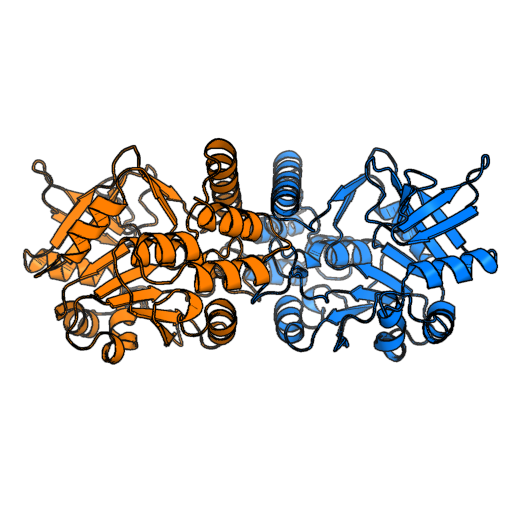 213 ? -6.371 30.609 6.703 1 89.12 213 GLU B N 1
ATOM 3952 C CA . GLU B 1 213 ? -5.582 30.844 5.5 1 89.12 213 GLU B CA 1
ATOM 3953 C C . GLU B 1 213 ? -6.133 30.062 4.312 1 89.12 213 GLU B C 1
ATOM 3955 O O . GLU B 1 213 ? -6.262 28.844 4.383 1 89.12 213 GLU B O 1
ATOM 3960 N N . LEU B 1 214 ? -6.41 30.75 3.248 1 88.12 214 LEU B N 1
ATOM 3961 C CA . LEU B 1 214 ? -6.965 30.062 2.082 1 88.12 214 LEU B CA 1
ATOM 3962 C C . LEU B 1 214 ? -5.855 29.516 1.197 1 88.12 214 LEU B C 1
ATOM 3964 O O . LEU B 1 214 ? -4.887 30.203 0.898 1 88.12 214 LEU B O 1
ATOM 3968 N N . LEU B 1 215 ? -6.039 28.234 0.941 1 87.88 215 LEU B N 1
ATOM 3969 C CA . LEU B 1 215 ? -5.16 27.609 -0.043 1 87.88 215 LEU B CA 1
ATOM 3970 C C . LEU B 1 215 ? -5.66 27.875 -1.46 1 87.88 215 LEU B C 1
ATOM 3972 O O . LEU B 1 215 ? -6.73 27.406 -1.841 1 87.88 215 LEU B O 1
ATOM 3976 N N . GLY B 1 216 ? -5.012 28.656 -2.316 1 79.12 216 GLY B N 1
ATOM 3977 C CA . GLY B 1 216 ? -5.469 29.172 -3.598 1 79.12 216 GLY B CA 1
ATOM 3978 C C . GLY B 1 216 ? -5.332 28.172 -4.727 1 79.12 216 GLY B C 1
ATOM 3979 O O . GLY B 1 216 ? -5.078 26.984 -4.488 1 79.12 216 GLY B O 1
ATOM 3980 N N . ARG B 1 217 ? -5.629 28.562 -6.098 1 73.88 217 ARG B N 1
ATOM 3981 C CA . ARG B 1 217 ? -5.738 27.766 -7.316 1 73.88 217 ARG B CA 1
ATOM 3982 C C . ARG B 1 217 ? -4.441 27.031 -7.605 1 73.88 217 ARG B C 1
ATOM 3984 O O . ARG B 1 217 ? -4.457 25.938 -8.188 1 73.88 217 ARG B O 1
ATOM 3991 N N . GLY B 1 218 ? -3.438 27.203 -6.906 1 82.56 218 GLY B N 1
ATOM 3992 C CA . GLY B 1 218 ? -2.164 26.531 -7.145 1 82.56 218 GLY B CA 1
ATOM 3993 C C . GLY B 1 218 ? -1.86 25.438 -6.137 1 82.56 218 GLY B C 1
ATOM 3994 O O . GLY B 1 218 ? -0.912 24.672 -6.312 1 82.56 218 GLY B O 1
ATOM 3995 N N . MET B 1 219 ? -2.734 25.219 -5.324 1 87.94 219 MET B N 1
ATOM 3996 C CA . MET B 1 219 ? -2.549 24.188 -4.309 1 87.94 219 MET B CA 1
ATOM 3997 C C . MET B 1 219 ? -3.414 22.969 -4.605 1 87.94 219 MET B C 1
ATOM 3999 O O . MET B 1 219 ? -4.602 23.109 -4.902 1 87.94 219 MET B O 1
ATOM 4003 N N . ALA B 1 220 ? -2.729 21.875 -4.586 1 88.88 220 ALA B N 1
ATOM 4004 C CA . ALA B 1 220 ? -3.457 20.609 -4.734 1 88.88 220 ALA B CA 1
ATOM 4005 C C . ALA B 1 220 ? -3.621 19.906 -3.391 1 88.88 220 ALA B C 1
ATOM 4007 O O . ALA B 1 220 ? -2.658 19.781 -2.631 1 88.88 220 ALA B O 1
ATOM 4008 N N . TRP B 1 221 ? -4.773 19.656 -3.057 1 90 221 TRP B N 1
ATOM 4009 C CA . TRP B 1 221 ? -5.121 18.766 -1.953 1 90 221 TRP B CA 1
ATOM 4010 C C . TRP B 1 221 ? -5.766 17.484 -2.469 1 90 221 TRP B C 1
ATOM 4012 O O . TRP B 1 221 ? -6.773 17.531 -3.178 1 90 221 TRP B O 1
ATOM 4022 N N . LEU B 1 222 ? -5.137 16.359 -2.168 1 88.69 222 LEU B N 1
ATOM 4023 C CA . LEU B 1 222 ? -5.586 15.102 -2.75 1 88.69 222 LEU B CA 1
ATOM 4024 C C . LEU B 1 222 ? -6.305 14.242 -1.711 1 88.69 222 LEU B C 1
ATOM 4026 O O . LEU B 1 222 ? -5.75 13.961 -0.645 1 88.69 222 LEU B O 1
ATOM 4030 N N . ASP B 1 223 ? -7.469 13.828 -2.049 1 81.88 223 ASP B N 1
ATOM 4031 C CA . ASP B 1 223 ? -8.25 12.93 -1.204 1 81.88 223 ASP B CA 1
ATOM 4032 C C . ASP B 1 223 ? -7.844 11.477 -1.428 1 81.88 223 ASP B C 1
ATOM 4034 O O . ASP B 1 223 ? -7.82 11 -2.564 1 81.88 223 ASP B O 1
ATOM 4038 N N . THR B 1 224 ? -7.543 10.773 -0.348 1 90.56 224 THR B N 1
ATOM 4039 C CA . THR B 1 224 ? -7.121 9.375 -0.453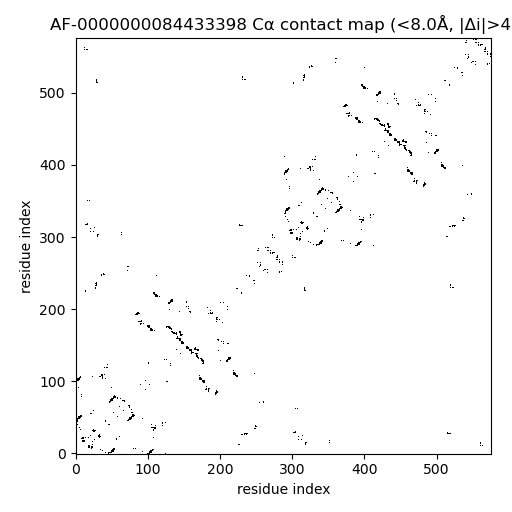 1 90.56 224 THR B CA 1
ATOM 4040 C C . THR B 1 224 ? -8.094 8.461 0.281 1 90.56 224 THR B C 1
ATOM 4042 O O . THR B 1 224 ? -7.703 7.402 0.778 1 90.56 224 THR B O 1
ATOM 4045 N N . GLY B 1 225 ? -9.328 8.836 0.308 1 89.06 225 GLY B N 1
ATOM 4046 C CA . GLY B 1 225 ? -10.305 8.094 1.089 1 89.06 225 GLY B CA 1
ATOM 4047 C C . GLY B 1 225 ? -10.953 6.961 0.313 1 89.06 225 GLY B C 1
ATOM 4048 O O . GLY B 1 225 ? -11.695 6.156 0.882 1 89.06 225 GLY B O 1
ATOM 4049 N N . THR B 1 226 ? -10.727 6.895 -0.984 1 91.62 226 THR B N 1
ATOM 4050 C CA . THR B 1 226 ? -11.289 5.848 -1.831 1 91.62 226 THR B CA 1
ATOM 4051 C C . THR B 1 226 ? -10.203 5.195 -2.68 1 91.62 226 THR B C 1
ATOM 4053 O O . THR B 1 226 ? -9.102 5.734 -2.805 1 91.62 226 THR B O 1
ATOM 4056 N N . HIS B 1 227 ? -10.555 4.055 -3.242 1 95.44 227 HIS B N 1
ATOM 4057 C CA . HIS B 1 227 ? -9.594 3.375 -4.109 1 95.44 227 HIS B CA 1
ATOM 4058 C C . HIS B 1 227 ? -9.234 4.234 -5.312 1 95.44 227 HIS B C 1
ATOM 4060 O O . HIS B 1 227 ? -8.062 4.348 -5.672 1 95.44 227 HIS B O 1
ATOM 4066 N N . THR B 1 228 ? -10.258 4.812 -5.883 1 94.44 228 THR B N 1
ATOM 4067 C CA . THR B 1 228 ? -10.031 5.688 -7.027 1 94.44 228 THR B CA 1
ATOM 4068 C C . THR B 1 228 ? -9.195 6.898 -6.629 1 94.44 228 THR B C 1
ATOM 4070 O O . THR B 1 228 ? -8.289 7.297 -7.363 1 94.44 228 THR B O 1
ATOM 4073 N N . GLY B 1 229 ? -9.539 7.449 -5.5 1 93.69 229 GLY B N 1
ATOM 4074 C CA . GLY B 1 229 ? -8.766 8.578 -5.004 1 93.69 229 GLY B CA 1
ATOM 4075 C C . GLY B 1 229 ? -7.301 8.258 -4.789 1 93.69 229 GLY B C 1
ATOM 4076 O O . GLY B 1 229 ? -6.43 9.07 -5.105 1 93.69 229 GLY B O 1
ATOM 4077 N N . LEU B 1 230 ? -7.027 7.102 -4.328 1 96.31 230 LEU B N 1
ATOM 4078 C CA . LEU B 1 230 ? -5.656 6.652 -4.113 1 96.31 230 LEU B CA 1
ATOM 4079 C C . LEU B 1 230 ? -4.902 6.562 -5.434 1 96.31 230 LEU B C 1
ATOM 4081 O O . LEU B 1 230 ? -3.762 7.023 -5.535 1 96.31 230 LEU B O 1
ATOM 4085 N N . LEU B 1 231 ? -5.543 5.969 -6.363 1 97.25 231 LEU B N 1
ATOM 4086 C CA . LEU B 1 231 ? -4.914 5.809 -7.668 1 97.25 231 LEU B CA 1
ATOM 4087 C C . LEU B 1 231 ? -4.676 7.16 -8.328 1 97.25 231 LEU B C 1
ATOM 4089 O O . LEU B 1 231 ? -3.611 7.398 -8.906 1 97.25 231 LEU B O 1
ATOM 4093 N N . GLU B 1 232 ? -5.652 8.031 -8.227 1 95.75 232 GLU B N 1
ATOM 4094 C CA . GLU B 1 232 ? -5.523 9.367 -8.805 1 95.75 232 GLU B CA 1
ATOM 4095 C C . GLU B 1 232 ? -4.371 10.133 -8.156 1 95.75 232 GLU B C 1
ATOM 4097 O O . GLU B 1 232 ? -3.609 10.812 -8.844 1 95.75 232 GLU B O 1
ATOM 4102 N N . ALA B 1 233 ? -4.301 10.039 -6.895 1 96.25 233 ALA B N 1
ATOM 4103 C CA . ALA B 1 233 ? -3.205 10.688 -6.18 1 96.25 233 ALA B CA 1
ATOM 4104 C C . ALA B 1 233 ? -1.854 10.148 -6.637 1 96.25 233 ALA B C 1
ATOM 4106 O O . ALA B 1 233 ? -0.921 10.922 -6.879 1 96.25 233 ALA B O 1
ATOM 4107 N N . ALA B 1 234 ? -1.732 8.852 -6.75 1 97.69 234 ALA B N 1
ATOM 4108 C CA . ALA B 1 234 ? -0.492 8.227 -7.203 1 97.69 234 ALA B CA 1
ATOM 4109 C C . ALA B 1 234 ? -0.127 8.688 -8.609 1 97.69 234 ALA B C 1
ATOM 4111 O O . ALA B 1 234 ? 1.034 8.992 -8.891 1 97.69 234 ALA B O 1
ATOM 4112 N N . ASN B 1 235 ? -1.119 8.719 -9.453 1 97.56 235 ASN B N 1
ATOM 4113 C CA . ASN B 1 235 ? -0.903 9.188 -10.82 1 97.56 235 ASN B CA 1
ATOM 4114 C C . ASN B 1 235 ? -0.425 10.633 -10.844 1 97.56 235 ASN B C 1
ATOM 4116 O O . ASN B 1 235 ? 0.456 10.992 -11.625 1 97.56 235 ASN B O 1
ATOM 4120 N N . PHE B 1 236 ? -1.028 11.461 -10.039 1 95.81 236 PHE B N 1
ATOM 4121 C CA . PHE B 1 236 ? -0.632 12.859 -9.938 1 95.81 236 PHE B CA 1
ATOM 4122 C C . PHE B 1 236 ? 0.841 12.984 -9.562 1 95.81 236 PHE B C 1
ATOM 4124 O O . PHE B 1 236 ? 1.593 13.711 -10.211 1 95.81 236 PHE B O 1
ATOM 4131 N N . ILE B 1 237 ? 1.219 12.273 -8.547 1 96.5 237 ILE B N 1
ATOM 4132 C CA . ILE B 1 237 ? 2.586 12.32 -8.047 1 96.5 237 ILE B CA 1
ATOM 4133 C C . ILE B 1 237 ? 3.555 11.867 -9.133 1 96.5 237 ILE B C 1
ATOM 4135 O O . ILE B 1 237 ? 4.57 12.516 -9.383 1 96.5 237 ILE B O 1
ATOM 4139 N N . GLU B 1 238 ? 3.25 10.719 -9.703 1 97.19 238 GLU B N 1
ATOM 4140 C CA . GLU B 1 238 ? 4.09 10.203 -10.781 1 97.19 238 GLU B CA 1
ATOM 4141 C C . GLU B 1 238 ? 4.262 11.234 -11.891 1 97.19 238 GLU B C 1
ATOM 4143 O O . GLU B 1 238 ? 5.375 11.453 -12.375 1 97.19 238 GLU B O 1
ATOM 4148 N N . THR B 1 239 ? 3.215 11.867 -12.312 1 95.94 239 THR B N 1
ATOM 4149 C CA . THR B 1 239 ? 3.223 12.844 -13.398 1 95.94 239 THR B CA 1
ATOM 4150 C C . THR B 1 239 ? 4.09 14.047 -13.039 1 95.94 239 THR B C 1
ATOM 4152 O O . THR B 1 239 ? 4.922 14.484 -13.836 1 95.94 239 THR B O 1
ATOM 4155 N N . VAL B 1 240 ? 3.893 14.578 -11.836 1 93.62 240 VAL B N 1
ATOM 4156 C CA . VAL B 1 240 ? 4.641 15.75 -11.398 1 93.62 240 VAL B CA 1
ATOM 4157 C C . VAL B 1 240 ? 6.129 15.422 -11.32 1 93.62 240 VAL B C 1
ATOM 4159 O O . VAL B 1 240 ? 6.969 16.188 -11.797 1 93.62 240 VAL B O 1
ATOM 4162 N N . GLN B 1 241 ? 6.461 14.281 -10.812 1 94.31 241 GLN B N 1
ATOM 4163 C CA . GLN B 1 241 ? 7.859 13.898 -10.633 1 94.31 241 GLN B CA 1
ATOM 4164 C C . GLN B 1 241 ? 8.531 13.648 -11.984 1 94.31 241 GLN B C 1
ATOM 4166 O O . GLN B 1 241 ? 9.703 13.984 -12.172 1 94.31 241 GLN B O 1
ATOM 4171 N N . LYS B 1 242 ? 7.836 13.008 -12.836 1 91.88 242 LYS B N 1
ATOM 4172 C CA . LYS B 1 242 ? 8.383 12.727 -14.156 1 91.88 242 LYS B CA 1
ATOM 4173 C C . LYS B 1 242 ? 8.648 14.016 -14.93 1 91.88 242 LYS B C 1
ATOM 4175 O O . LYS B 1 242 ? 9.656 14.133 -15.625 1 91.88 242 LYS B O 1
ATOM 4180 N N . ARG B 1 243 ? 7.824 14.984 -14.789 1 88.75 243 ARG B N 1
ATOM 4181 C CA . ARG B 1 243 ? 7.902 16.234 -15.547 1 88.75 243 ARG B CA 1
ATOM 4182 C C . ARG B 1 243 ? 8.961 17.156 -14.961 1 88.75 243 ARG B C 1
ATOM 4184 O O . ARG B 1 243 ? 9.672 17.844 -15.695 1 88.75 243 ARG B O 1
ATOM 4191 N N . GLN B 1 244 ? 9.039 17.172 -13.672 1 88.12 244 GLN B N 1
ATOM 4192 C CA . GLN B 1 244 ? 9.898 18.141 -13.008 1 88.12 244 GLN B CA 1
ATOM 4193 C C . GLN B 1 244 ? 11.242 17.531 -12.633 1 88.12 244 GLN B C 1
ATOM 4195 O O . GLN B 1 244 ? 12.188 18.25 -12.289 1 88.12 244 GLN B O 1
ATOM 4200 N N . SER B 1 245 ? 11.289 16.188 -12.648 1 84.56 245 SER B N 1
ATOM 4201 C CA . SER B 1 245 ? 12.477 15.453 -12.234 1 84.56 245 SER B CA 1
ATOM 4202 C C . SER B 1 245 ? 12.828 15.734 -10.773 1 84.56 245 SER B C 1
ATOM 4204 O O . SER B 1 245 ? 14 15.781 -10.414 1 84.56 245 SER B O 1
ATOM 4206 N N . LEU B 1 246 ? 11.773 16.219 -10.062 1 89.31 246 LEU B N 1
ATOM 4207 C CA . LEU B 1 246 ? 11.898 16.438 -8.625 1 89.31 246 LEU B CA 1
ATOM 4208 C C . LEU B 1 246 ? 10.891 15.586 -7.863 1 89.31 246 LEU B C 1
ATOM 4210 O O . LEU B 1 246 ? 9.773 15.359 -8.344 1 89.31 246 LEU B O 1
ATOM 4214 N N . TYR B 1 247 ? 11.312 15.195 -6.758 1 93.88 247 TYR B N 1
ATOM 4215 C CA . TYR B 1 247 ? 10.445 14.32 -5.969 1 93.88 247 TYR B CA 1
ATOM 4216 C C . TYR B 1 247 ? 9.547 15.133 -5.047 1 93.88 247 TYR B C 1
ATOM 4218 O O . TYR B 1 247 ? 9.992 16.125 -4.457 1 93.88 247 TYR B O 1
ATOM 4226 N N . ILE B 1 248 ? 8.32 14.734 -4.926 1 94.19 248 ILE B N 1
ATOM 4227 C CA . ILE B 1 248 ? 7.383 15.273 -3.945 1 94.19 248 ILE B CA 1
ATOM 4228 C C . ILE B 1 248 ? 7.543 14.531 -2.621 1 94.19 248 ILE B C 1
ATOM 4230 O O . ILE B 1 248 ? 7.582 13.297 -2.594 1 94.19 248 ILE B O 1
ATOM 4234 N N . ALA B 1 249 ? 7.715 15.242 -1.528 1 96.31 249 ALA B N 1
ATOM 4235 C CA . ALA B 1 249 ? 7.742 14.68 -0.178 1 96.31 249 ALA B CA 1
ATOM 4236 C C . ALA B 1 249 ? 8.938 13.75 0.006 1 96.31 249 ALA B C 1
ATOM 4238 O O . ALA B 1 249 ? 8.789 12.641 0.535 1 96.31 249 ALA B O 1
ATOM 4239 N N . CYS B 1 250 ? 10.062 14.133 -0.58 1 97.38 250 CYS B N 1
ATOM 4240 C CA . CYS B 1 250 ? 11.32 13.477 -0.244 1 97.38 250 CYS B CA 1
ATOM 4241 C C . CYS B 1 250 ? 11.875 13.992 1.079 1 97.38 250 CYS B C 1
ATOM 4243 O O . CYS B 1 250 ? 12.453 15.078 1.133 1 97.38 250 CYS B O 1
ATOM 4245 N N . LEU B 1 251 ? 11.688 13.227 2.111 1 98.38 251 LEU B N 1
ATOM 4246 C CA . LEU B 1 251 ? 12.016 13.68 3.461 1 98.38 251 LEU B CA 1
ATOM 4247 C C . LEU B 1 251 ? 13.5 13.992 3.586 1 98.38 251 LEU B C 1
ATOM 4249 O O . LEU B 1 251 ? 13.875 14.984 4.219 1 98.38 251 LEU B O 1
ATOM 4253 N N . GLU B 1 252 ? 14.336 13.164 2.957 1 98.31 252 GLU B N 1
ATOM 4254 C CA . GLU B 1 252 ? 15.789 13.352 3.006 1 98.31 252 GLU B CA 1
ATOM 4255 C C . GLU B 1 252 ? 16.203 14.648 2.324 1 98.31 252 GLU B C 1
ATOM 4257 O O . GLU B 1 252 ? 17.109 15.344 2.795 1 98.31 252 GLU B O 1
ATOM 4262 N N . GLU B 1 253 ? 15.547 14.953 1.249 1 97.69 253 GLU B N 1
ATOM 4263 C CA . GLU B 1 253 ? 15.844 16.203 0.553 1 97.69 253 GLU B CA 1
ATOM 4264 C C . GLU B 1 253 ? 15.508 17.422 1.425 1 97.69 253 GLU B C 1
ATOM 4266 O O . GLU B 1 253 ? 16.297 18.359 1.522 1 97.69 253 GLU B O 1
ATOM 4271 N N . ILE B 1 254 ? 14.336 17.406 2.008 1 97.44 254 ILE B N 1
ATOM 4272 C CA . ILE B 1 254 ? 13.906 18.5 2.875 1 97.44 254 ILE B CA 1
ATOM 4273 C C . ILE B 1 254 ? 14.898 18.656 4.031 1 97.44 254 ILE B C 1
ATOM 4275 O O . ILE B 1 254 ? 15.344 19.766 4.32 1 97.44 254 ILE B O 1
ATOM 4279 N N . ALA B 1 255 ? 15.289 17.547 4.656 1 98.5 255 ALA B N 1
ATOM 4280 C CA . ALA B 1 255 ? 16.234 17.547 5.773 1 98.5 255 ALA B CA 1
ATOM 4281 C C . ALA B 1 255 ? 17.578 18.156 5.355 1 98.5 255 ALA B C 1
ATOM 4283 O O . ALA B 1 255 ? 18.156 18.969 6.082 1 98.5 255 ALA B O 1
ATOM 4284 N N . TYR B 1 256 ? 18.031 17.781 4.207 1 98.31 256 TYR B N 1
ATOM 4285 C CA . TYR B 1 256 ? 19.328 18.234 3.699 1 98.31 256 TYR B CA 1
ATOM 4286 C C . TYR B 1 256 ? 19.281 19.734 3.393 1 98.31 256 TYR B C 1
ATOM 4288 O O . TYR B 1 256 ? 20.172 20.484 3.816 1 98.31 256 TYR B O 1
ATOM 4296 N N . LEU B 1 257 ? 18.234 20.156 2.713 1 96.69 257 LEU B N 1
ATOM 4297 C CA . LEU B 1 257 ? 18.109 21.547 2.291 1 96.69 257 LEU B CA 1
ATOM 4298 C C . LEU B 1 257 ? 17.891 22.453 3.49 1 96.69 257 LEU B C 1
ATOM 4300 O O . LEU B 1 257 ? 18.328 23.609 3.48 1 96.69 257 LEU B O 1
ATOM 4304 N N . LYS B 1 258 ? 17.297 21.938 4.551 1 96.62 258 LYS B N 1
ATOM 4305 C CA . LYS B 1 258 ? 17.062 22.719 5.762 1 96.62 258 LYS B CA 1
ATOM 4306 C C . LYS B 1 258 ? 18.266 22.656 6.695 1 96.62 258 LYS B C 1
ATOM 4308 O O . LYS B 1 258 ? 18.281 23.312 7.738 1 96.62 258 LYS B O 1
ATOM 4313 N N . GLY B 1 259 ? 19.188 21.781 6.371 1 97.5 259 GLY B N 1
ATOM 4314 C CA . GLY B 1 259 ? 20.422 21.688 7.148 1 97.5 259 GLY B CA 1
ATOM 4315 C C . GLY B 1 259 ? 20.281 20.766 8.359 1 97.5 259 GLY B C 1
ATOM 4316 O O . GLY B 1 259 ? 21.062 20.891 9.312 1 97.5 259 GLY B O 1
ATOM 4317 N N . TYR B 1 260 ? 19.25 19.922 8.336 1 98.25 260 TYR B N 1
ATOM 4318 C CA . TYR B 1 260 ? 19.062 19.031 9.461 1 98.25 260 TYR B CA 1
ATOM 4319 C C . TYR B 1 260 ? 20.062 17.875 9.422 1 98.25 260 TYR B C 1
ATOM 4321 O O . TYR B 1 260 ? 20.375 17.281 10.453 1 98.25 260 TYR B O 1
ATOM 4329 N N . ILE B 1 261 ? 20.547 17.516 8.195 1 98.25 261 ILE B N 1
ATOM 4330 C CA . ILE B 1 261 ? 21.484 16.422 8.055 1 98.25 261 ILE B CA 1
ATOM 4331 C C . ILE B 1 261 ? 22.641 16.844 7.137 1 98.25 261 ILE B C 1
ATOM 4333 O O . ILE B 1 261 ? 22.484 17.75 6.324 1 98.25 261 ILE B O 1
ATOM 4337 N N . SER B 1 262 ? 23.766 16.141 7.297 1 97.94 262 SER B N 1
ATOM 4338 C CA . SER B 1 262 ? 24.953 16.422 6.484 1 97.94 262 SER B CA 1
ATOM 4339 C C . SER B 1 262 ? 24.891 15.672 5.16 1 97.94 262 SER B C 1
ATOM 4341 O O . SER B 1 262 ? 24.031 14.812 4.961 1 97.94 262 SER B O 1
ATOM 4343 N N . LYS B 1 263 ? 25.797 16.125 4.32 1 97.62 263 LYS B N 1
ATOM 4344 C CA . LYS B 1 263 ? 25.953 15.422 3.049 1 97.62 263 LYS B CA 1
ATOM 4345 C C . LYS B 1 263 ? 26.266 13.945 3.266 1 97.62 263 LYS B C 1
ATOM 4347 O O . LYS B 1 263 ? 25.781 13.078 2.539 1 97.62 263 LYS B O 1
ATOM 4352 N N . GLU B 1 264 ? 27.078 13.656 4.254 1 97.25 264 GLU B N 1
ATOM 4353 C CA . GLU B 1 264 ? 27.453 12.289 4.566 1 97.25 264 GLU B CA 1
ATOM 4354 C C . GLU B 1 264 ? 26.25 11.461 4.996 1 97.25 264 GLU B C 1
ATOM 4356 O O . GLU B 1 264 ? 26.094 10.305 4.59 1 97.25 264 GLU B O 1
ATOM 4361 N N . GLN B 1 265 ? 25.422 12.055 5.781 1 97.19 265 GLN B N 1
ATOM 4362 C CA . GLN B 1 265 ? 24.219 11.375 6.227 1 97.19 265 GLN B CA 1
ATOM 4363 C C . GLN B 1 265 ? 23.281 11.102 5.055 1 97.19 265 GLN B C 1
ATOM 4365 O O . GLN B 1 265 ? 22.672 10.039 4.973 1 97.19 265 GLN B O 1
ATOM 4370 N N . LEU B 1 266 ? 23.156 12.109 4.164 1 97.81 266 LEU B N 1
ATOM 4371 C CA . LEU B 1 266 ? 22.328 11.953 2.967 1 97.81 266 LEU B CA 1
ATOM 4372 C C . LEU B 1 266 ? 22.828 10.797 2.113 1 97.81 266 LEU B C 1
ATOM 4374 O O . LEU B 1 266 ? 22.047 9.969 1.652 1 97.81 266 LEU B O 1
ATOM 4378 N N . LEU B 1 267 ? 24.125 10.664 1.914 1 97.75 267 LEU B N 1
ATOM 4379 C CA . LEU B 1 267 ? 24.734 9.633 1.08 1 97.75 267 LEU B CA 1
ATOM 4380 C C . LEU B 1 267 ? 24.562 8.25 1.711 1 97.75 267 LEU B C 1
ATOM 4382 O O . LEU B 1 267 ? 24.406 7.254 1.002 1 97.75 267 LEU B O 1
ATOM 4386 N N . LYS B 1 268 ? 24.625 8.234 3.025 1 96.94 268 LYS B N 1
ATOM 4387 C CA . LYS B 1 268 ? 24.391 6.969 3.719 1 96.94 268 LYS B CA 1
ATOM 4388 C C . LYS B 1 268 ? 23 6.422 3.404 1 96.94 268 LYS B C 1
ATOM 4390 O O . LYS B 1 268 ? 22.844 5.23 3.123 1 96.94 268 LYS B O 1
ATOM 4395 N N . THR B 1 269 ? 22.031 7.328 3.512 1 95.75 269 THR B N 1
ATOM 4396 C CA . THR B 1 269 ? 20.672 6.918 3.189 1 95.75 269 THR B CA 1
ATOM 4397 C C . THR B 1 269 ? 20.562 6.535 1.718 1 95.75 269 THR B C 1
ATOM 4399 O O . THR B 1 269 ? 19.875 5.566 1.375 1 95.75 269 THR B O 1
ATOM 4402 N N . ALA B 1 270 ? 21.172 7.273 0.808 1 96.5 270 ALA B N 1
ATOM 4403 C CA . ALA B 1 270 ? 21.172 6.977 -0.622 1 96.5 270 ALA B CA 1
ATOM 4404 C C . ALA B 1 270 ? 21.703 5.574 -0.895 1 96.5 270 ALA B C 1
ATOM 4406 O O . ALA B 1 270 ? 21.156 4.844 -1.727 1 96.5 270 ALA B O 1
ATOM 4407 N N . GLU B 1 271 ? 22.703 5.211 -0.15 1 96.31 271 GLU B N 1
ATOM 4408 C CA . GLU B 1 271 ? 23.312 3.896 -0.319 1 96.31 271 GLU B CA 1
ATOM 4409 C C . GLU B 1 271 ? 22.344 2.785 0.078 1 96.31 271 GLU B C 1
ATOM 4411 O O . GLU B 1 271 ? 22.281 1.748 -0.586 1 96.31 271 GLU B O 1
ATOM 4416 N N . GLU B 1 272 ? 21.672 3.041 1.141 1 93.25 272 GLU B N 1
ATOM 4417 C CA . GLU B 1 272 ? 20.688 2.066 1.61 1 93.25 272 GLU B CA 1
ATOM 4418 C C . GLU B 1 272 ? 19.594 1.853 0.578 1 93.25 272 GLU B C 1
ATOM 4420 O O . GLU B 1 272 ? 19.016 0.766 0.492 1 93.25 272 GLU B O 1
ATOM 4425 N N . LEU B 1 273 ? 19.312 2.902 -0.2 1 94.31 273 LEU B N 1
ATOM 4426 C CA . LEU B 1 273 ? 18.219 2.879 -1.159 1 94.31 273 LEU B CA 1
ATOM 4427 C C . LEU B 1 273 ? 18.75 2.797 -2.588 1 94.31 273 LEU B C 1
ATOM 4429 O O . LEU B 1 273 ? 18.016 3.104 -3.539 1 94.31 273 LEU B O 1
ATOM 4433 N N . LYS B 1 274 ? 19.938 2.328 -2.836 1 93.5 274 LYS B N 1
ATOM 4434 C CA . LYS B 1 274 ? 20.672 2.471 -4.09 1 93.5 274 LYS B CA 1
ATOM 4435 C C . LYS B 1 274 ? 19.984 1.707 -5.219 1 93.5 274 LYS B C 1
ATOM 4437 O O . LYS B 1 274 ? 20.172 2.027 -6.395 1 93.5 274 LYS B O 1
ATOM 4442 N N . LYS B 1 275 ? 19.156 0.777 -4.906 1 90.62 275 LYS B N 1
ATOM 4443 C CA . LYS B 1 275 ? 18.516 -0.054 -5.926 1 90.62 275 LYS B CA 1
ATOM 4444 C C . LYS B 1 275 ? 17.266 0.624 -6.492 1 90.62 275 LYS B C 1
ATOM 4446 O O . LYS B 1 275 ? 16.641 0.103 -7.41 1 90.62 275 LYS B O 1
ATOM 4451 N N . THR B 1 276 ? 16.938 1.805 -6.016 1 92.94 276 THR B N 1
ATOM 4452 C CA . THR B 1 276 ? 15.727 2.498 -6.418 1 92.94 276 THR B CA 1
ATOM 4453 C C . THR B 1 276 ? 16.047 3.816 -7.109 1 92.94 276 THR B C 1
ATOM 4455 O O . THR B 1 276 ? 17.141 4.367 -6.926 1 92.94 276 THR B O 1
ATOM 4458 N N . ASP B 1 277 ? 15.039 4.25 -7.902 1 92.44 277 ASP B N 1
ATOM 4459 C CA . ASP B 1 277 ? 15.172 5.59 -8.469 1 92.44 277 ASP B CA 1
ATOM 4460 C C . ASP B 1 277 ? 15.227 6.645 -7.363 1 92.44 277 ASP B C 1
ATOM 4462 O O . ASP B 1 277 ? 15.898 7.668 -7.516 1 92.44 277 ASP B O 1
ATOM 4466 N N . TYR B 1 278 ? 14.578 6.418 -6.293 1 93.44 278 TYR B N 1
ATOM 4467 C CA . TYR B 1 278 ? 14.602 7.285 -5.121 1 93.44 278 TYR B CA 1
ATOM 4468 C C . TYR B 1 278 ? 16.016 7.445 -4.582 1 93.44 278 TYR B C 1
ATOM 4470 O O . TYR B 1 278 ? 16.469 8.562 -4.336 1 93.44 278 TYR B O 1
ATOM 4478 N N . GLY B 1 279 ? 16.672 6.316 -4.438 1 94.75 279 GLY B N 1
ATOM 4479 C CA . GLY B 1 279 ? 18.047 6.352 -3.992 1 94.75 279 GLY B CA 1
ATOM 4480 C C . GLY B 1 279 ? 18.969 7.086 -4.957 1 94.75 279 GLY B C 1
ATOM 4481 O O . GLY B 1 279 ? 19.812 7.875 -4.535 1 94.75 279 GLY B O 1
ATOM 4482 N N . GLN B 1 280 ? 18.766 6.816 -6.227 1 95.12 280 GLN B N 1
ATOM 4483 C CA . GLN B 1 280 ? 19.562 7.504 -7.234 1 95.12 280 GLN B CA 1
ATOM 4484 C C . GLN B 1 280 ? 19.344 9.016 -7.176 1 95.12 280 GLN B C 1
ATOM 4486 O O . GLN B 1 280 ? 20.281 9.789 -7.359 1 95.12 280 GLN B O 1
ATOM 4491 N N . TYR B 1 281 ? 18.125 9.43 -6.938 1 95.38 281 TYR B N 1
ATOM 4492 C CA . TYR B 1 281 ? 17.797 10.836 -6.777 1 95.38 281 TYR B CA 1
ATOM 4493 C C . TYR B 1 281 ? 18.578 11.461 -5.633 1 95.38 281 TYR B C 1
ATOM 4495 O O . TYR B 1 281 ? 19.094 12.57 -5.758 1 95.38 281 TYR B O 1
ATOM 4503 N N . LEU B 1 282 ? 18.703 10.734 -4.523 1 96.81 282 LEU B N 1
ATOM 4504 C CA . LEU B 1 282 ? 19.422 11.227 -3.361 1 96.81 282 LEU B CA 1
ATOM 4505 C C . LEU B 1 282 ? 20.906 11.383 -3.672 1 96.81 282 LEU B C 1
ATOM 4507 O O . LEU B 1 282 ? 21.547 12.344 -3.236 1 96.81 282 LEU B O 1
ATOM 4511 N N . PHE B 1 283 ? 21.453 10.414 -4.453 1 96.81 283 PHE B N 1
ATOM 4512 C CA . PHE B 1 283 ? 22.844 10.531 -4.883 1 96.81 283 PHE B CA 1
ATOM 4513 C C . PHE B 1 283 ? 23.047 11.805 -5.695 1 96.81 283 PHE B C 1
ATOM 4515 O O . PHE B 1 283 ? 24.031 12.531 -5.488 1 96.81 283 PHE B O 1
ATOM 4522 N N . ASN B 1 284 ? 22.156 12.023 -6.574 1 95.62 284 ASN B N 1
ATOM 4523 C CA . ASN B 1 284 ? 22.266 13.188 -7.445 1 95.62 284 ASN B CA 1
ATOM 4524 C C . ASN B 1 284 ? 22.125 14.492 -6.664 1 95.62 284 ASN B C 1
ATOM 4526 O O . ASN B 1 284 ? 22.766 15.492 -6.996 1 95.62 284 ASN B O 1
ATOM 4530 N N . LEU B 1 285 ? 21.234 14.492 -5.688 1 94.81 285 LEU B N 1
ATOM 4531 C CA . LEU B 1 285 ? 21.047 15.656 -4.828 1 94.81 285 LEU B CA 1
ATOM 4532 C C . LEU B 1 285 ? 22.344 16.016 -4.109 1 94.81 285 LEU B C 1
ATOM 4534 O O . LEU B 1 285 ? 22.656 17.188 -3.934 1 94.81 285 LEU B O 1
ATOM 4538 N N . ALA B 1 286 ? 23.125 15.062 -3.734 1 94.19 286 ALA B N 1
ATOM 4539 C CA . ALA B 1 286 ? 24.359 15.266 -2.984 1 94.19 286 ALA B CA 1
ATOM 4540 C C . ALA B 1 286 ? 25.453 15.852 -3.879 1 94.19 286 ALA B C 1
ATOM 4542 O O . ALA B 1 286 ? 26.406 16.453 -3.389 1 94.19 286 ALA B O 1
ATOM 4543 N N . LYS B 1 287 ? 25.375 15.602 -5.102 1 90.94 287 LYS B N 1
ATOM 4544 C CA . LYS B 1 287 ? 26.375 16.078 -6.043 1 90.94 287 LYS B CA 1
ATOM 4545 C C . LYS B 1 287 ? 26.125 17.547 -6.414 1 90.94 287 LYS B C 1
ATOM 4547 O O . LYS B 1 287 ? 27.016 18.203 -6.957 1 90.94 287 LYS B O 1
ATOM 4552 N N . ARG B 1 288 ? 25 18.016 -6.211 1 82.75 288 ARG B N 1
ATOM 4553 C CA . ARG B 1 288 ? 24.672 19.406 -6.551 1 82.75 288 ARG B CA 1
ATOM 4554 C C . ARG B 1 288 ? 25.25 20.375 -5.523 1 82.75 288 ARG B C 1
ATOM 4556 O O . ARG B 1 288 ? 25.422 20.016 -4.352 1 82.75 288 ARG B O 1
#